Protein AF-0000000083607225 (afdb_homodimer)

Foldseek 3Di:
DCVVLVFDPQLQVQLLVQQQVQFDPPQLQLHQVLLVQLLVQLVVLCPQPLNPPVDDPLLVVLLSLLSRQLQGNPPLDALVLCCVVVHPLCVVVVSQLSRRVVSLVSSVVSCVPPSNPRNVRPDPVSVVVSSVLSSLQSSLLRVVCQVVLLVLLLVQLVVCVVVVPVHRDNPDPCCCRSHPSSLSSNLSSVLLLLDAQVSSVSSLVSSLVSLCVSQVVCVVVVHDRDPSSPPVDHDSLVVSLVCLVPRNQSSQVSSCSSSPPPSVSSNVSSVVSNVVSVCVVVVVVVVVVVVVVVVPPPPPPPPPPPPPD/DCVVLVFDPQLQVQLLVQQQVQFDPPQLQLHQVLLVQLLVQLVVLCPQPLNPPVDDPLLNVLLSLLSNQLQGNPPLDALVLCCVVVHPLCVVVVSQLSRRVVSLVSSVVSCPPPSNPRNVRPDPVSVVVSSVLSSLQSSLLRVVCQVVLLVLLLVQLVVCVVVVPVHRDNPDPCCCRSHPSSLSSNLSSVLLLLDAQVSSVSSLVSSLVSLCVSQVVCVVVVHDRDPSSPPVDHDSLVVSLVCLVPRNQSSLVSSCSSSPPPSVSSNVSSVVSSVVSVCVVCVVVVVVVVVVVVVPPPPPPDPPPPDPD

Structure (mmCIF, N/CA/C/O backbone):
data_AF-0000000083607225-model_v1
#
loop_
_entity.id
_entity.type
_entity.pdbx_description
1 polymer 'PDEase domain-containing protein'
#
loop_
_atom_site.group_PDB
_atom_site.id
_atom_site.type_symbol
_atom_site.label_atom_id
_atom_site.label_alt_id
_atom_site.label_comp_id
_atom_site.label_asym_id
_atom_site.label_entity_id
_atom_site.label_seq_id
_atom_site.pdbx_PDB_ins_code
_atom_site.Cartn_x
_atom_site.Cartn_y
_atom_site.Cartn_z
_atom_site.occupancy
_atom_site.B_iso_or_equiv
_atom_site.auth_seq_id
_atom_site.auth_comp_id
_atom_site.auth_asym_id
_atom_site.auth_atom_id
_atom_site.pdbx_PDB_model_num
ATOM 1 N N . MET A 1 1 ? -23.234 -20.688 -3.635 1 79.19 1 MET A N 1
ATOM 2 C CA . MET A 1 1 ? -22.75 -19.312 -3.531 1 79.19 1 MET A CA 1
ATOM 3 C C . MET A 1 1 ? -23.656 -18.375 -4.316 1 79.19 1 MET A C 1
ATOM 5 O O . MET A 1 1 ? -24.094 -17.344 -3.791 1 79.19 1 MET A O 1
ATOM 9 N N . ILE A 1 2 ? -24.062 -18.766 -5.512 1 84.75 2 ILE A N 1
ATOM 10 C CA . ILE A 1 2 ? -24.859 -17.922 -6.395 1 84.75 2 ILE A CA 1
ATOM 11 C C . ILE A 1 2 ? -26.234 -17.672 -5.758 1 84.75 2 ILE A C 1
ATOM 13 O O . ILE A 1 2 ? -26.703 -16.531 -5.719 1 84.75 2 ILE A O 1
ATOM 17 N N . ASN A 1 3 ? -26.75 -18.734 -5.223 1 87.69 3 ASN A N 1
ATOM 18 C CA . ASN A 1 3 ? -28.062 -18.594 -4.602 1 87.69 3 ASN A CA 1
ATOM 19 C C . ASN A 1 3 ? -27.969 -17.875 -3.258 1 87.69 3 ASN A C 1
ATOM 21 O O . ASN A 1 3 ? -28.812 -17.031 -2.949 1 87.69 3 ASN A O 1
ATOM 25 N N . LYS A 1 4 ? -26.969 -18.188 -2.559 1 89.25 4 LYS A N 1
ATOM 26 C CA . LYS A 1 4 ? -26.797 -17.641 -1.216 1 89.25 4 LYS A CA 1
ATOM 27 C C . LYS A 1 4 ? -26.594 -16.125 -1.259 1 89.25 4 LYS A C 1
ATOM 29 O O . LYS A 1 4 ? -27.094 -15.406 -0.393 1 89.25 4 LYS A O 1
ATOM 34 N N . PHE A 1 5 ? -25.953 -15.641 -2.229 1 91 5 PHE A N 1
ATOM 35 C CA . PHE A 1 5 ? -25.641 -14.219 -2.305 1 91 5 PHE A CA 1
ATOM 36 C C . PHE A 1 5 ? -26.5 -13.531 -3.35 1 91 5 PHE A C 1
ATOM 38 O O . PHE A 1 5 ? -26.281 -12.367 -3.678 1 91 5 PHE A O 1
ATOM 45 N N . LYS A 1 6 ? -27.5 -14.336 -3.846 1 93 6 LYS A N 1
ATOM 46 C CA . LYS A 1 6 ? -28.453 -13.82 -4.82 1 93 6 LYS A CA 1
ATOM 47 C C . LYS A 1 6 ? -27.734 -13.117 -5.973 1 93 6 LYS A C 1
ATOM 49 O O . LYS A 1 6 ? -28.078 -11.992 -6.332 1 93 6 LYS A O 1
ATOM 54 N N . ILE A 1 7 ? -26.703 -13.75 -6.465 1 94.69 7 ILE A N 1
ATOM 55 C CA . ILE A 1 7 ? -25.938 -13.219 -7.59 1 94.69 7 ILE A CA 1
ATOM 56 C C . ILE A 1 7 ? -26.734 -13.383 -8.883 1 94.69 7 ILE A C 1
ATOM 58 O O . ILE A 1 7 ? -27.078 -14.508 -9.258 1 94.69 7 ILE A O 1
ATOM 62 N N . PRO A 1 8 ? -27.047 -12.289 -9.531 1 95.31 8 PRO A N 1
ATOM 63 C CA . PRO A 1 8 ? -27.703 -12.461 -10.828 1 95.31 8 PRO A CA 1
ATOM 64 C C . PRO A 1 8 ? -26.844 -13.266 -11.812 1 95.31 8 PRO A C 1
ATOM 66 O O . PRO A 1 8 ? -25.688 -12.922 -12.055 1 95.31 8 PRO A O 1
ATOM 69 N N . HIS A 1 9 ? -27.406 -14.211 -12.445 1 95.06 9 HIS A N 1
ATOM 70 C CA . HIS A 1 9 ? -26.672 -15.148 -13.289 1 95.06 9 HIS A CA 1
ATOM 71 C C . HIS A 1 9 ? -25.984 -14.422 -14.445 1 95.06 9 HIS A C 1
ATOM 73 O O . HIS A 1 9 ? -24.828 -14.695 -14.75 1 95.06 9 HIS A O 1
ATOM 79 N N . TRP A 1 10 ? -26.656 -13.5 -14.969 1 95.88 10 TRP A N 1
ATOM 80 C CA . TRP A 1 10 ? -26.094 -12.797 -16.125 1 95.88 10 TRP A CA 1
ATOM 81 C C . TRP A 1 10 ? -24.953 -11.875 -15.703 1 95.88 10 TRP A C 1
ATOM 83 O O . TRP A 1 10 ? -24 -11.68 -16.453 1 95.88 10 TRP A O 1
ATOM 93 N N . ASN A 1 11 ? -25.062 -11.305 -14.5 1 96.88 11 ASN A N 1
ATOM 94 C CA . ASN A 1 11 ? -23.969 -10.477 -14 1 96.88 11 ASN A CA 1
ATOM 95 C C . ASN A 1 11 ? -22.688 -11.297 -13.805 1 96.88 11 ASN A C 1
ATOM 97 O O . ASN A 1 11 ? -21.594 -10.836 -14.141 1 96.88 11 ASN A O 1
ATOM 101 N N . LEU A 1 12 ? -22.922 -12.461 -13.273 1 97 12 LEU A N 1
ATOM 102 C CA . LEU A 1 12 ? -21.766 -13.336 -13.039 1 97 12 LEU A CA 1
ATOM 103 C C . LEU A 1 12 ? -21.109 -13.734 -14.352 1 97 12 LEU A C 1
ATOM 105 O O . LEU A 1 12 ? -19.891 -13.664 -14.477 1 97 12 LEU A O 1
ATOM 109 N N . LEU A 1 13 ? -21.906 -14.117 -15.289 1 97.31 13 LEU A N 1
ATOM 110 C CA . LEU A 1 13 ? -21.375 -14.531 -16.594 1 97.31 13 LEU A CA 1
ATOM 111 C C . LEU A 1 13 ? -20.656 -13.375 -17.281 1 97.31 13 LEU A C 1
ATOM 113 O O . LEU A 1 13 ? -19.578 -13.555 -17.828 1 97.31 13 LEU A O 1
ATOM 117 N N . ARG A 1 14 ? -21.266 -12.195 -17.297 1 98 14 ARG A N 1
ATOM 118 C CA . ARG A 1 14 ? -20.672 -11.031 -17.938 1 98 14 ARG A CA 1
ATOM 119 C C . ARG A 1 14 ? -19.359 -10.633 -17.266 1 98 14 ARG A C 1
ATOM 121 O O . ARG A 1 14 ? -18.375 -10.312 -17.938 1 98 14 ARG A O 1
ATOM 128 N N . TYR A 1 15 ? -19.438 -10.68 -15.945 1 98.31 15 TYR A N 1
ATOM 129 C CA . TYR A 1 15 ? -18.234 -10.312 -15.195 1 98.31 15 TYR A CA 1
ATOM 130 C C . TYR A 1 15 ? -17.109 -11.289 -15.484 1 98.31 15 TYR A C 1
ATOM 132 O O . TYR A 1 15 ? -15.992 -10.867 -15.82 1 98.31 15 TYR A O 1
ATOM 140 N N . LEU A 1 16 ? -17.359 -12.555 -15.391 1 97.88 16 LEU A N 1
ATOM 141 C CA . LEU A 1 16 ? -16.312 -13.562 -15.578 1 97.88 16 LEU A CA 1
ATOM 142 C C . LEU A 1 16 ? -15.812 -13.555 -17.016 1 97.88 16 LEU A C 1
ATOM 144 O O . LEU A 1 16 ? -14.625 -13.766 -17.266 1 97.88 16 LEU A O 1
ATOM 148 N N . ARG A 1 17 ? -16.672 -13.328 -17.938 1 97.94 17 ARG A N 1
ATOM 149 C CA . ARG A 1 17 ? -16.266 -13.219 -19.344 1 97.94 17 ARG A CA 1
ATOM 150 C C . ARG A 1 17 ? -15.359 -12 -19.547 1 97.94 17 ARG A C 1
ATOM 152 O O . ARG A 1 17 ? -14.367 -12.078 -20.281 1 97.94 17 ARG A O 1
ATOM 159 N N . SER A 1 18 ? -15.758 -10.898 -18.938 1 98.19 18 SER A N 1
ATOM 160 C CA . SER A 1 18 ? -14.945 -9.688 -19.031 1 98.19 18 SER A CA 1
ATOM 161 C C . SER A 1 18 ? -13.562 -9.906 -18.422 1 98.19 18 SER A C 1
ATOM 163 O O . SER A 1 18 ? -12.555 -9.461 -18.984 1 98.19 18 SER A O 1
ATOM 165 N N . VAL A 1 19 ? -13.531 -10.586 -17.281 1 98.38 19 VAL A N 1
ATOM 166 C CA . VAL A 1 19 ? -12.258 -10.922 -16.641 1 98.38 19 VAL A CA 1
ATOM 167 C C . VAL A 1 19 ? -11.43 -11.789 -17.578 1 98.38 19 VAL A C 1
ATOM 169 O O . VAL A 1 19 ? -10.25 -11.516 -17.812 1 98.38 19 VAL A O 1
ATOM 172 N N . GLU A 1 20 ? -12.031 -12.797 -18.125 1 98.06 20 GLU A N 1
ATOM 173 C CA . GLU A 1 20 ? -11.344 -13.711 -19.047 1 98.06 20 GLU A CA 1
ATOM 174 C C . GLU A 1 20 ? -10.789 -12.969 -20.25 1 98.06 20 GLU A C 1
ATOM 176 O O . GLU A 1 20 ? -9.656 -13.227 -20.672 1 98.06 20 GLU A O 1
ATOM 181 N N . GLU A 1 21 ? -11.531 -12.062 -20.766 1 97.69 21 GLU A N 1
ATOM 182 C CA . GLU A 1 21 ? -11.133 -11.297 -21.953 1 97.69 21 GLU A CA 1
ATOM 183 C C . GLU A 1 21 ? -9.953 -10.383 -21.656 1 97.69 21 GLU A C 1
ATOM 185 O O . GLU A 1 21 ? -9.203 -10.008 -22.547 1 97.69 21 GLU A O 1
ATOM 190 N N . HIS A 1 22 ? -9.812 -10.047 -20.391 1 98.19 22 HIS A N 1
ATOM 191 C CA . HIS A 1 22 ? -8.734 -9.133 -20.016 1 98.19 22 HIS A CA 1
ATOM 192 C C . HIS A 1 22 ? -7.449 -9.898 -19.719 1 98.19 22 HIS A C 1
ATOM 194 O O . HIS A 1 22 ? -6.398 -9.289 -19.5 1 98.19 22 HIS A O 1
ATOM 200 N N . TYR A 1 23 ? -7.52 -11.203 -19.672 1 98.19 23 TYR A N 1
ATOM 201 C CA . TYR A 1 23 ? -6.289 -11.992 -19.703 1 98.19 23 TYR A CA 1
ATOM 202 C C . TYR A 1 23 ? -5.695 -12.023 -21.109 1 98.19 23 TYR A C 1
ATOM 204 O O . TYR A 1 23 ? -6.355 -12.438 -22.062 1 98.19 23 TYR A O 1
ATOM 212 N N . ASN A 1 24 ? -4.531 -11.492 -21.188 1 93.62 24 ASN A N 1
ATOM 213 C CA . ASN A 1 24 ? -3.877 -11.398 -22.484 1 93.62 24 ASN A CA 1
ATOM 214 C C . ASN A 1 24 ? -3.621 -12.773 -23.094 1 93.62 24 ASN A C 1
ATOM 216 O O . ASN A 1 24 ? -3.049 -13.648 -22.438 1 93.62 24 ASN A O 1
ATOM 220 N N . ALA A 1 25 ? -3.91 -12.93 -24.344 1 90.12 25 ALA A N 1
ATOM 221 C CA . ALA A 1 25 ? -3.814 -14.219 -25.016 1 90.12 25 ALA A CA 1
ATOM 222 C C . ALA A 1 25 ? -2.365 -14.539 -25.375 1 90.12 25 ALA A C 1
ATOM 224 O O . ALA A 1 25 ? -2.023 -15.703 -25.609 1 90.12 25 ALA A O 1
ATOM 225 N N . TYR A 1 26 ? -1.555 -13.57 -25.297 1 91.44 26 TYR A N 1
ATOM 226 C CA . TYR A 1 26 ? -0.192 -13.789 -25.766 1 91.44 26 TYR A CA 1
ATOM 227 C C . TYR A 1 26 ? 0.77 -13.969 -24.594 1 91.44 26 TYR A C 1
ATOM 229 O O . TYR A 1 26 ? 1.949 -14.266 -24.797 1 91.44 26 TYR A O 1
ATOM 237 N N . THR A 1 27 ? 0.259 -13.797 -23.438 1 95.69 27 THR A N 1
ATOM 238 C CA . THR A 1 27 ? 1.081 -14.047 -22.266 1 95.69 27 THR A CA 1
ATOM 239 C C . THR A 1 27 ? 1.27 -15.547 -22.047 1 95.69 27 THR A C 1
ATOM 241 O O . THR A 1 27 ? 0.295 -16.281 -21.875 1 95.69 27 THR A O 1
ATOM 244 N N . PRO A 1 28 ? 2.445 -15.969 -22.016 1 96.81 28 PRO A N 1
ATOM 245 C CA . PRO A 1 28 ? 2.674 -17.422 -21.953 1 96.81 28 PRO A CA 1
ATOM 246 C C . PRO A 1 28 ? 2.199 -18.031 -20.641 1 96.81 28 PRO A C 1
ATOM 248 O O . PRO A 1 28 ? 1.414 -18.984 -20.656 1 96.81 28 PRO A O 1
ATOM 251 N N . TYR A 1 29 ? 2.561 -17.516 -19.516 1 97.94 29 TYR A N 1
ATOM 252 C CA . TYR A 1 29 ? 2.311 -18.125 -18.219 1 97.94 29 TYR A CA 1
ATOM 253 C C . TYR A 1 29 ? 1.105 -17.5 -17.531 1 97.94 29 TYR A C 1
ATOM 255 O O . TYR A 1 29 ? 0.142 -18.188 -17.203 1 97.94 29 TYR A O 1
ATOM 263 N N . HIS A 1 30 ? 1.167 -16.141 -17.359 1 98.38 30 HIS A N 1
ATOM 264 C CA . HIS A 1 30 ? 0.126 -15.43 -16.625 1 98.38 30 HIS A CA 1
ATOM 265 C C . HIS A 1 30 ? -1.085 -15.156 -17.5 1 98.38 30 HIS A C 1
ATOM 267 O O . HIS A 1 30 ? -1.422 -14 -17.766 1 98.38 30 HIS A O 1
ATOM 273 N N . ASN A 1 31 ? -1.799 -16.203 -17.875 1 97.81 31 ASN A N 1
ATOM 274 C CA . ASN A 1 31 ? -2.961 -16.156 -18.766 1 97.81 31 ASN A CA 1
ATOM 275 C C . ASN A 1 31 ? -4.199 -16.75 -18.094 1 97.81 31 ASN A C 1
ATOM 277 O O . ASN A 1 31 ? -4.176 -17.062 -16.906 1 97.81 31 ASN A O 1
ATOM 281 N N . LYS A 1 32 ? -5.258 -16.875 -18.875 1 98 32 LYS A N 1
ATOM 282 C CA . LYS A 1 32 ? -6.547 -17.312 -18.328 1 98 32 LYS A CA 1
ATOM 283 C C . LYS A 1 32 ? -6.48 -18.75 -17.844 1 98 32 LYS A C 1
ATOM 285 O O . LYS A 1 32 ? -7.156 -19.125 -16.891 1 98 32 LYS A O 1
ATOM 290 N N . VAL A 1 33 ? -5.668 -19.562 -18.453 1 97.62 33 VAL A N 1
ATOM 291 C CA . VAL A 1 33 ? -5.555 -20.969 -18.062 1 97.62 33 VAL A CA 1
ATOM 292 C C . VAL A 1 33 ? -4.871 -21.062 -16.688 1 97.62 33 VAL A C 1
ATOM 294 O O . VAL A 1 33 ? -5.266 -21.875 -15.852 1 97.62 33 VAL A O 1
ATOM 297 N N . HIS A 1 34 ? -3.811 -20.25 -16.5 1 98.06 34 HIS A N 1
ATOM 298 C CA . HIS A 1 34 ? -3.166 -20.188 -15.188 1 98.06 34 HIS A CA 1
ATOM 299 C C . HIS A 1 34 ? -4.156 -19.781 -14.109 1 98.06 34 HIS A C 1
ATOM 301 O O . HIS A 1 34 ? -4.18 -20.375 -13.023 1 98.06 34 HIS A O 1
ATOM 307 N N . ALA A 1 35 ? -4.973 -18.781 -14.383 1 98.38 35 ALA A N 1
ATOM 308 C CA . ALA A 1 35 ? -5.988 -18.344 -13.43 1 98.38 35 ALA A CA 1
ATOM 309 C C . ALA A 1 35 ? -6.938 -19.484 -13.078 1 98.38 35 ALA A C 1
ATOM 311 O O . ALA A 1 35 ? -7.254 -19.703 -11.898 1 98.38 35 ALA A O 1
ATOM 312 N N . ALA A 1 36 ? -7.371 -20.219 -14.102 1 97.94 36 ALA A N 1
ATOM 313 C CA . ALA A 1 36 ? -8.258 -21.344 -13.883 1 97.94 36 ALA A CA 1
ATOM 314 C C . ALA A 1 36 ? -7.582 -22.422 -13.023 1 97.94 36 ALA A C 1
ATOM 316 O O . ALA A 1 36 ? -8.219 -23.016 -12.156 1 97.94 36 ALA A O 1
ATOM 317 N N . ASP A 1 37 ? -6.367 -22.656 -13.266 1 98.12 37 ASP A N 1
ATOM 318 C CA . ASP A 1 37 ? -5.602 -23.625 -12.5 1 98.12 37 ASP A CA 1
ATOM 319 C C . ASP A 1 37 ? -5.527 -23.219 -11.023 1 98.12 37 ASP A C 1
ATOM 321 O O . ASP A 1 37 ? -5.648 -24.062 -10.141 1 98.12 37 ASP A O 1
ATOM 325 N N . VAL A 1 38 ? -5.281 -21.938 -10.766 1 98.62 38 VAL A N 1
ATOM 326 C CA . VAL A 1 38 ? -5.191 -21.438 -9.398 1 98.62 38 VAL A CA 1
ATOM 327 C C . VAL A 1 38 ? -6.543 -21.594 -8.703 1 98.62 38 VAL A C 1
ATOM 329 O O . VAL A 1 38 ? -6.613 -22.016 -7.543 1 98.62 38 VAL A O 1
ATOM 332 N N . VAL A 1 39 ? -7.656 -21.312 -9.422 1 98.44 39 VAL A N 1
ATOM 333 C CA . VAL A 1 39 ? -8.992 -21.469 -8.867 1 98.44 39 VAL A CA 1
ATOM 334 C C . VAL A 1 39 ? -9.234 -22.938 -8.5 1 98.44 39 VAL A C 1
ATOM 336 O O . VAL A 1 39 ? -9.727 -23.234 -7.41 1 98.44 39 VAL A O 1
ATOM 339 N N . GLN A 1 40 ? -8.859 -23.797 -9.367 1 97.94 40 GLN A N 1
ATOM 340 C CA . GLN A 1 40 ? -9.023 -25.234 -9.102 1 97.94 40 GLN A CA 1
ATOM 341 C C . GLN A 1 40 ? -8.164 -25.672 -7.926 1 97.94 40 GLN A C 1
ATOM 343 O O . GLN A 1 40 ? -8.609 -26.469 -7.094 1 97.94 40 GLN A O 1
ATOM 348 N N . SER A 1 41 ? -6.949 -25.203 -7.871 1 97.81 41 SER A N 1
ATOM 349 C CA . SER A 1 41 ? -6.023 -25.594 -6.809 1 97.81 41 SER A CA 1
ATOM 350 C C . SER A 1 41 ? -6.543 -25.156 -5.445 1 97.81 41 SER A C 1
ATOM 352 O O . SER A 1 41 ? -6.457 -25.906 -4.473 1 97.81 41 SER A O 1
ATOM 354 N N . VAL A 1 42 ? -7.062 -23.938 -5.367 1 97.75 42 VAL A N 1
ATOM 355 C CA . VAL A 1 42 ? -7.566 -23.469 -4.078 1 97.75 42 VAL A CA 1
ATOM 356 C C . VAL A 1 42 ? -8.773 -24.312 -3.664 1 97.75 42 VAL A C 1
ATOM 358 O O . VAL A 1 42 ? -8.969 -24.594 -2.479 1 97.75 42 VAL A O 1
ATOM 361 N N . HIS A 1 43 ? -9.586 -24.688 -4.633 1 96.25 43 HIS A N 1
ATOM 362 C CA . HIS A 1 43 ? -10.727 -25.547 -4.34 1 96.25 43 HIS A CA 1
ATOM 363 C C . HIS A 1 43 ? -10.273 -26.859 -3.711 1 96.25 43 HIS A C 1
ATOM 365 O O . HIS A 1 43 ? -10.883 -27.344 -2.748 1 96.25 43 HIS A O 1
ATOM 371 N N . VAL A 1 44 ? -9.25 -27.422 -4.195 1 95.5 44 VAL A N 1
ATOM 372 C CA . VAL A 1 44 ? -8.711 -28.672 -3.67 1 95.5 44 VAL A CA 1
ATOM 373 C C . VAL A 1 44 ? -8.18 -28.453 -2.254 1 95.5 44 VAL A C 1
ATOM 375 O O . VAL A 1 44 ? -8.445 -29.25 -1.354 1 95.5 44 VAL A O 1
ATOM 378 N N . LEU A 1 45 ? -7.461 -27.344 -2.055 1 96.31 45 LEU A N 1
ATOM 379 C CA . LEU A 1 45 ? -6.875 -27.062 -0.75 1 96.31 45 LEU A CA 1
ATOM 380 C C . LEU A 1 45 ? -7.961 -26.828 0.296 1 96.31 45 LEU A C 1
ATOM 382 O O . LEU A 1 45 ? -7.789 -27.188 1.465 1 96.31 45 LEU A O 1
ATOM 386 N N . LEU A 1 46 ? -9.094 -26.266 -0.184 1 94.88 46 LEU A N 1
ATOM 387 C CA . LEU A 1 46 ? -10.211 -25.984 0.707 1 94.88 46 LEU A CA 1
ATOM 388 C C . LEU A 1 46 ? -10.867 -27.266 1.2 1 94.88 46 LEU A C 1
ATOM 390 O O . LEU A 1 46 ? -11.594 -27.25 2.197 1 94.88 46 LEU A O 1
ATOM 394 N N . GLN A 1 47 ? -10.617 -28.375 0.568 1 93.75 47 GLN A N 1
ATOM 395 C CA . GLN A 1 47 ? -11.281 -29.625 0.881 1 93.75 47 GLN A CA 1
ATOM 396 C C . GLN A 1 47 ? -10.578 -30.359 2.02 1 93.75 47 GLN A C 1
ATOM 398 O O . GLN A 1 47 ? -11.039 -31.406 2.473 1 93.75 47 GLN A O 1
ATOM 403 N N . ALA A 1 48 ? -9.484 -29.828 2.512 1 92.5 48 ALA A N 1
ATOM 404 C CA . ALA A 1 48 ? -8.812 -30.453 3.643 1 92.5 48 ALA A CA 1
ATOM 405 C C . ALA A 1 48 ? -9.75 -30.578 4.844 1 92.5 48 ALA A C 1
ATOM 407 O O . ALA A 1 48 ? -10.391 -29.594 5.23 1 92.5 48 ALA A O 1
ATOM 408 N N . PRO A 1 49 ? -9.781 -31.734 5.445 1 91.56 49 PRO A N 1
ATOM 409 C CA . PRO A 1 49 ? -10.68 -31.938 6.586 1 91.56 49 PRO A CA 1
ATOM 410 C C . PRO A 1 49 ? -10.438 -30.938 7.711 1 91.56 49 PRO A C 1
ATOM 412 O O . PRO A 1 49 ? -11.391 -30.484 8.359 1 91.56 49 PRO A O 1
ATOM 415 N N . ALA A 1 50 ? -9.242 -30.578 7.906 1 87.69 50 ALA A N 1
ATOM 416 C CA . ALA A 1 50 ? -8.891 -29.656 8.977 1 87.69 50 ALA A CA 1
ATOM 417 C C . ALA A 1 50 ? -9.547 -28.297 8.766 1 87.69 50 ALA A C 1
ATOM 419 O O . ALA A 1 50 ? -9.656 -27.5 9.703 1 87.69 50 ALA A O 1
ATOM 420 N N . LEU A 1 51 ? -10.023 -27.969 7.559 1 90.38 51 LEU A N 1
ATOM 421 C CA . LEU A 1 51 ? -10.57 -26.672 7.238 1 90.38 51 LEU A CA 1
ATOM 422 C C . LEU A 1 51 ? -12.086 -26.734 7.082 1 90.38 51 LEU A C 1
ATOM 424 O O . LEU A 1 51 ? -12.719 -25.766 6.664 1 90.38 51 LEU A O 1
ATOM 428 N N . GLU A 1 52 ? -12.609 -27.828 7.441 1 87.94 52 GLU A N 1
ATOM 429 C CA . GLU A 1 52 ? -14.055 -28 7.32 1 87.94 52 GLU A CA 1
ATOM 430 C C . GLU A 1 52 ? -14.797 -27.031 8.227 1 87.94 52 GLU A C 1
ATOM 432 O O . GLU A 1 52 ? -14.492 -26.922 9.422 1 87.94 52 GLU A O 1
ATOM 437 N N . SER A 1 53 ? -15.711 -26.266 7.684 1 86.5 53 SER A N 1
ATOM 438 C CA . SER A 1 53 ? -16.609 -25.344 8.375 1 86.5 53 SER A CA 1
ATOM 439 C C . SER A 1 53 ? -15.844 -24.203 9.039 1 86.5 53 SER A C 1
ATOM 441 O O . SER A 1 53 ? -16.297 -23.656 10.047 1 86.5 53 SER A O 1
ATOM 443 N N . VAL A 1 54 ? -14.688 -23.984 8.531 1 87.62 54 VAL A N 1
ATOM 444 C CA . VAL A 1 54 ? -13.852 -22.938 9.094 1 87.62 54 VAL A CA 1
ATOM 445 C C . VAL A 1 54 ? -14.234 -21.594 8.469 1 87.62 54 VAL A C 1
ATOM 447 O O . VAL A 1 54 ? -14.266 -20.562 9.148 1 87.62 54 VAL A O 1
ATOM 450 N N . PHE A 1 55 ? -14.609 -21.641 7.203 1 91.88 55 PHE A N 1
ATOM 451 C CA . PHE A 1 55 ? -14.789 -20.391 6.473 1 91.88 55 PHE A CA 1
ATOM 452 C C . PHE A 1 55 ? -16.266 -20.125 6.238 1 91.88 55 PHE A C 1
ATOM 454 O O . PHE A 1 55 ? -17.062 -21.047 6.062 1 91.88 55 PHE A O 1
ATOM 461 N N . THR A 1 56 ? -16.578 -18.891 6.262 1 91.88 56 THR A N 1
ATOM 462 C CA . THR A 1 56 ? -17.938 -18.469 5.918 1 91.88 56 THR A CA 1
ATOM 463 C C . THR A 1 56 ? -18.156 -18.547 4.41 1 91.88 56 THR A C 1
ATOM 465 O O . THR A 1 56 ? -17.203 -18.641 3.639 1 91.88 56 THR A O 1
ATOM 468 N N . ASP A 1 57 ? -19.406 -18.484 4.016 1 93.5 57 ASP A N 1
ATOM 469 C CA . ASP A 1 57 ? -19.734 -18.5 2.598 1 93.5 57 ASP A CA 1
ATOM 470 C C . ASP A 1 57 ? -19.125 -17.312 1.875 1 93.5 57 ASP A C 1
ATOM 472 O O . ASP A 1 57 ? -18.703 -17.422 0.723 1 93.5 57 ASP A O 1
ATOM 476 N N . LEU A 1 58 ? -19.109 -16.172 2.514 1 94.19 58 LEU A N 1
ATOM 477 C CA . LEU A 1 58 ? -18.531 -14.961 1.911 1 94.19 58 LEU A CA 1
ATOM 478 C C . LEU A 1 58 ? -17.047 -15.133 1.664 1 94.19 58 LEU A C 1
ATOM 480 O O . LEU A 1 58 ? -16.531 -14.742 0.609 1 94.19 58 LEU A O 1
ATOM 484 N N . GLU A 1 59 ? -16.406 -15.719 2.654 1 94.81 59 GLU A N 1
ATOM 485 C CA . GLU A 1 59 ? -14.969 -15.969 2.533 1 94.81 59 GLU A CA 1
ATOM 486 C C . GLU A 1 59 ? -14.664 -16.953 1.402 1 94.81 59 GLU A C 1
ATOM 488 O O . GLU A 1 59 ? -13.711 -16.75 0.644 1 94.81 59 GLU A O 1
ATOM 493 N N . LEU A 1 60 ? -15.484 -17.922 1.271 1 95.25 60 LEU A N 1
ATOM 494 C CA . LEU A 1 60 ? -15.32 -18.922 0.211 1 95.25 60 LEU A CA 1
ATOM 495 C C . LEU A 1 60 ? -15.547 -18.297 -1.16 1 95.25 60 LEU A C 1
ATOM 497 O O . LEU A 1 60 ? -14.789 -18.547 -2.1 1 95.25 60 LEU A O 1
ATOM 501 N N . ALA A 1 61 ? -16.562 -17.484 -1.243 1 95.62 61 ALA A N 1
ATOM 502 C CA . ALA A 1 61 ? -16.812 -16.766 -2.496 1 95.62 61 ALA A CA 1
ATOM 503 C C . ALA A 1 61 ? -15.648 -15.836 -2.838 1 95.62 61 ALA A C 1
ATOM 505 O O . ALA A 1 61 ? -15.227 -15.758 -3.994 1 95.62 61 ALA A O 1
ATOM 506 N N . ALA A 1 62 ? -15.117 -15.133 -1.852 1 96.75 62 ALA A N 1
ATOM 507 C CA . ALA A 1 62 ? -14.039 -14.164 -2.043 1 96.75 62 ALA A CA 1
ATOM 508 C C . ALA A 1 62 ? -12.773 -14.844 -2.537 1 96.75 62 ALA A C 1
ATOM 510 O O . ALA A 1 62 ? -12.078 -14.32 -3.414 1 96.75 62 ALA A O 1
ATOM 511 N N . VAL A 1 63 ? -12.453 -15.992 -1.981 1 97.94 63 VAL A N 1
ATOM 512 C CA . VAL A 1 63 ? -11.195 -16.641 -2.34 1 97.94 63 VAL A CA 1
ATOM 513 C C . VAL A 1 63 ? -11.258 -17.125 -3.787 1 97.94 63 VAL A C 1
ATOM 515 O O . VAL A 1 63 ? -10.258 -17.078 -4.508 1 97.94 63 VAL A O 1
ATOM 518 N N . ILE A 1 64 ? -12.406 -17.594 -4.23 1 97.44 64 ILE A N 1
ATOM 519 C CA . ILE A 1 64 ? -12.578 -18.047 -5.605 1 97.44 64 ILE A CA 1
ATOM 520 C C . ILE A 1 64 ? -12.391 -16.875 -6.57 1 97.44 64 ILE A C 1
ATOM 522 O O . ILE A 1 64 ? -11.656 -17 -7.559 1 97.44 64 ILE A O 1
ATOM 526 N N . ILE A 1 65 ? -13.008 -15.75 -6.258 1 98.06 65 ILE A N 1
ATOM 527 C CA . ILE A 1 65 ? -12.906 -14.578 -7.117 1 98.06 65 ILE A CA 1
ATOM 528 C C . ILE A 1 65 ? -11.477 -14.039 -7.086 1 98.06 65 ILE A C 1
ATOM 530 O O . ILE A 1 65 ? -10.922 -13.664 -8.117 1 98.06 65 ILE A O 1
ATOM 534 N N . ALA A 1 66 ? -10.859 -13.977 -5.891 1 98.75 66 ALA A N 1
ATOM 535 C CA . ALA A 1 66 ? -9.477 -13.523 -5.762 1 98.75 66 ALA A CA 1
ATOM 536 C C . ALA A 1 66 ? -8.547 -14.32 -6.672 1 98.75 66 ALA A C 1
ATOM 538 O O . ALA A 1 66 ? -7.715 -13.75 -7.375 1 98.75 66 ALA A O 1
ATOM 539 N N . CYS A 1 67 ? -8.711 -15.609 -6.68 1 98.75 67 CYS A N 1
ATOM 540 C CA . CYS A 1 67 ? -7.871 -16.484 -7.496 1 98.75 67 CYS A CA 1
ATOM 541 C C . CYS A 1 67 ? -8.141 -16.266 -8.977 1 98.75 67 CYS A C 1
ATOM 543 O O . CYS A 1 67 ? -7.219 -16.297 -9.797 1 98.75 67 CYS A O 1
ATOM 545 N N . ALA A 1 68 ? -9.352 -16.016 -9.305 1 98.75 68 ALA A N 1
ATOM 546 C CA . ALA A 1 68 ? -9.719 -15.82 -10.703 1 98.75 68 ALA A CA 1
ATOM 547 C C . ALA A 1 68 ? -9.117 -14.531 -11.258 1 98.75 68 ALA A C 1
ATOM 549 O O . ALA A 1 68 ? -8.789 -14.445 -12.438 1 98.75 68 ALA A O 1
ATOM 550 N N . VAL A 1 69 ? -8.922 -13.523 -10.406 1 98.88 69 VAL A N 1
ATOM 551 C CA . VAL A 1 69 ? -8.578 -12.203 -10.93 1 98.88 69 VAL A CA 1
ATOM 552 C C . VAL A 1 69 ? -7.133 -11.867 -10.57 1 98.88 69 VAL A C 1
ATOM 554 O O . VAL A 1 69 ? -6.629 -10.805 -10.922 1 98.88 69 VAL A O 1
ATOM 557 N N . HIS A 1 70 ? -6.348 -12.703 -9.883 1 98.88 70 HIS A N 1
ATOM 558 C CA . HIS A 1 70 ? -5.094 -12.344 -9.234 1 98.88 70 HIS A CA 1
ATOM 559 C C . HIS A 1 70 ? -4.043 -11.922 -10.258 1 98.88 70 HIS A C 1
ATOM 561 O O . HIS A 1 70 ? -3.121 -11.164 -9.93 1 98.88 70 HIS A O 1
ATOM 567 N N . ASP A 1 71 ? -4.191 -12.312 -11.523 1 98.62 71 ASP A N 1
ATOM 568 C CA . ASP A 1 71 ? -3.227 -12 -12.57 1 98.62 71 ASP A CA 1
ATOM 569 C C . ASP A 1 71 ? -3.912 -11.375 -13.781 1 98.62 71 ASP A C 1
ATOM 571 O O . ASP A 1 71 ? -3.379 -11.414 -14.891 1 98.62 71 ASP A O 1
ATOM 575 N N . VAL A 1 72 ? -5.145 -10.867 -13.617 1 98.75 72 VAL A N 1
ATOM 576 C CA . VAL A 1 72 ? -5.887 -10.32 -14.742 1 98.75 72 VAL A CA 1
ATOM 577 C C . VAL A 1 72 ? -5.109 -9.164 -15.367 1 98.75 72 VAL A C 1
ATOM 579 O O . VAL A 1 72 ? -4.547 -8.328 -14.656 1 98.75 72 VAL A O 1
ATOM 582 N N . ASN A 1 73 ? -4.941 -9.164 -16.719 1 98.25 73 ASN A N 1
ATOM 583 C CA . ASN A 1 73 ? -4.273 -8.156 -17.516 1 98.25 73 ASN A CA 1
ATOM 584 C C . ASN A 1 73 ? -2.777 -8.086 -17.219 1 98.25 73 ASN A C 1
ATOM 586 O O . ASN A 1 73 ? -2.17 -7.02 -17.297 1 98.25 73 ASN A O 1
ATOM 590 N N . HIS A 1 74 ? -2.191 -9.18 -16.859 1 98.44 74 HIS A N 1
ATOM 591 C CA . HIS A 1 74 ? -0.764 -9.266 -16.578 1 98.44 74 HIS A CA 1
ATOM 592 C C . HIS A 1 74 ? 0.071 -8.969 -17.812 1 98.44 74 HIS A C 1
ATOM 594 O O . HIS A 1 74 ? -0.152 -9.562 -18.875 1 98.44 74 HIS A O 1
ATOM 600 N N . PRO A 1 75 ? 1.073 -8.141 -17.734 1 97.56 75 PRO A N 1
ATOM 601 C CA . PRO A 1 75 ? 1.846 -7.727 -18.906 1 97.56 75 PRO A CA 1
ATOM 602 C C . PRO A 1 75 ? 3.018 -8.656 -19.203 1 97.56 75 PRO A C 1
ATOM 604 O O . PRO A 1 75 ? 3.842 -8.367 -20.078 1 97.56 75 PRO A O 1
ATOM 607 N N . ALA A 1 76 ? 3.189 -9.711 -18.438 1 97.69 76 ALA A N 1
ATOM 608 C CA . ALA A 1 76 ? 4.195 -10.742 -18.656 1 97.69 76 ALA A CA 1
ATOM 609 C C . ALA A 1 76 ? 5.594 -10.234 -18.328 1 97.69 76 ALA A C 1
ATOM 611 O O . ALA A 1 76 ? 6.566 -10.578 -19 1 97.69 76 ALA A O 1
ATOM 612 N N . VAL A 1 77 ? 5.711 -9.312 -17.438 1 97.75 77 VAL A N 1
ATOM 613 C CA . VAL A 1 77 ? 6.961 -8.844 -16.859 1 97.75 77 VAL A CA 1
ATOM 614 C C . VAL A 1 77 ? 6.832 -8.812 -15.328 1 97.75 77 VAL A C 1
ATOM 616 O O . VAL A 1 77 ? 5.73 -8.93 -14.789 1 97.75 77 VAL A O 1
ATOM 619 N N . THR A 1 78 ? 7.934 -8.734 -14.656 1 97.88 78 THR A N 1
ATOM 620 C CA . THR A 1 78 ? 7.934 -8.758 -13.195 1 97.88 78 THR A CA 1
ATOM 621 C C . THR A 1 78 ? 7.719 -7.359 -12.625 1 97.88 78 THR A C 1
ATOM 623 O O . THR A 1 78 ? 7.91 -6.363 -13.328 1 97.88 78 THR A O 1
ATOM 626 N N . ASN A 1 79 ? 7.324 -7.258 -11.375 1 98.25 79 ASN A N 1
ATOM 627 C CA . ASN A 1 79 ? 7.266 -5.984 -10.664 1 98.25 79 ASN A CA 1
ATOM 628 C C . ASN A 1 79 ? 8.578 -5.215 -10.789 1 98.25 79 ASN A C 1
ATOM 630 O O . ASN A 1 79 ? 8.57 -4.012 -11.047 1 98.25 79 ASN A O 1
ATOM 634 N N . GLN A 1 80 ? 9.695 -5.941 -10.664 1 96.81 80 GLN A N 1
ATOM 635 C CA . GLN A 1 80 ? 11.008 -5.312 -10.68 1 96.81 80 GLN A CA 1
ATOM 636 C C . GLN A 1 80 ? 11.32 -4.719 -12.047 1 96.81 80 GLN A C 1
ATOM 638 O O . GLN A 1 80 ? 11.945 -3.656 -12.141 1 96.81 80 GLN A O 1
ATOM 643 N N . TYR A 1 81 ? 10.953 -5.363 -13.133 1 97.88 81 TYR A N 1
ATOM 644 C CA . TYR A 1 81 ? 11.141 -4.82 -14.477 1 97.88 81 TYR A CA 1
ATOM 645 C C . TYR A 1 81 ? 10.43 -3.482 -14.625 1 97.88 81 TYR A C 1
ATOM 647 O O . TYR A 1 81 ? 11 -2.521 -15.141 1 97.88 81 TYR A O 1
ATOM 655 N N . LEU A 1 82 ? 9.164 -3.43 -14.125 1 98.12 82 LEU A N 1
ATOM 656 C CA . LEU A 1 82 ? 8.375 -2.207 -14.227 1 98.12 82 LEU A CA 1
ATOM 657 C C . LEU A 1 82 ? 9.016 -1.076 -13.43 1 98.12 82 LEU A C 1
ATOM 659 O O . LEU A 1 82 ? 9.094 0.058 -13.906 1 98.12 82 LEU A O 1
ATOM 663 N N . ILE A 1 83 ? 9.469 -1.364 -12.266 1 97.12 83 ILE A N 1
ATOM 664 C CA . ILE A 1 83 ? 10.102 -0.375 -11.406 1 97.12 83 ILE A CA 1
ATOM 665 C C . ILE A 1 83 ? 11.406 0.104 -12.039 1 97.12 83 ILE A C 1
ATOM 667 O O . ILE A 1 83 ? 11.641 1.31 -12.156 1 97.12 83 ILE A O 1
ATOM 671 N N . ASN A 1 84 ? 12.219 -0.865 -12.555 1 95.06 84 ASN A N 1
ATOM 672 C CA . ASN A 1 84 ? 13.531 -0.552 -13.117 1 95.06 84 ASN A CA 1
ATOM 673 C C . ASN A 1 84 ? 13.406 0.279 -14.391 1 95.06 84 ASN A C 1
ATOM 675 O O . ASN A 1 84 ? 14.312 1.043 -14.734 1 95.06 84 ASN A O 1
ATOM 679 N N . THR A 1 85 ? 12.328 0.181 -15.047 1 95.56 85 THR A N 1
ATOM 680 C CA . THR A 1 85 ? 12.148 0.891 -16.312 1 95.56 85 THR A CA 1
ATOM 681 C C . THR A 1 85 ? 11.297 2.145 -16.109 1 95.56 85 THR A C 1
ATOM 683 O O . THR A 1 85 ? 10.914 2.803 -17.078 1 95.56 85 THR A O 1
ATOM 686 N N . ASN A 1 86 ? 10.953 2.492 -14.844 1 94.25 86 ASN A N 1
ATOM 687 C CA . ASN A 1 86 ? 10.117 3.645 -14.531 1 94.25 86 ASN A CA 1
ATOM 688 C C . ASN A 1 86 ? 8.812 3.629 -15.328 1 94.25 86 ASN A C 1
ATOM 690 O O . ASN A 1 86 ? 8.422 4.645 -15.898 1 94.25 86 ASN A O 1
ATOM 694 N N . ASP A 1 87 ? 8.258 2.361 -15.398 1 97.12 87 ASP A N 1
ATOM 695 C CA . ASP A 1 87 ? 6.996 2.186 -16.109 1 97.12 87 ASP A CA 1
ATOM 696 C C . ASP A 1 87 ? 5.891 3.031 -15.477 1 97.12 87 ASP A C 1
ATOM 698 O O . ASP A 1 87 ? 5.918 3.307 -14.281 1 97.12 87 ASP A O 1
ATOM 702 N N . ALA A 1 88 ? 4.91 3.42 -16.25 1 97.88 88 ALA A N 1
ATOM 703 C CA . ALA A 1 88 ? 3.775 4.211 -15.773 1 97.88 88 ALA A CA 1
ATOM 704 C C . ALA A 1 88 ? 3.066 3.506 -14.617 1 97.88 88 ALA A C 1
ATOM 706 O O . ALA A 1 88 ? 2.598 4.156 -13.688 1 97.88 88 ALA A O 1
ATOM 707 N N . LEU A 1 89 ? 2.963 2.193 -14.648 1 98.38 89 LEU A N 1
ATOM 708 C CA . LEU A 1 89 ? 2.32 1.437 -13.578 1 98.38 89 LEU A CA 1
ATOM 709 C C . LEU A 1 89 ? 3.125 1.53 -12.289 1 98.38 89 LEU A C 1
ATOM 711 O O . LEU A 1 89 ? 2.553 1.591 -11.195 1 98.38 89 LEU A O 1
ATOM 715 N N . ALA A 1 90 ? 4.465 1.461 -12.43 1 98.5 90 ALA A N 1
ATOM 716 C CA . ALA A 1 90 ? 5.312 1.602 -11.242 1 98.5 90 ALA A CA 1
ATOM 717 C C . ALA A 1 90 ? 5.133 2.973 -10.602 1 98.5 90 ALA A C 1
ATOM 719 O O . ALA A 1 90 ? 5.082 3.088 -9.375 1 98.5 90 ALA A O 1
ATOM 720 N N . ILE A 1 91 ? 5.004 3.996 -11.406 1 98.12 91 ILE A N 1
ATOM 721 C CA . ILE A 1 91 ? 4.766 5.348 -10.914 1 98.12 91 ILE A CA 1
ATOM 722 C C . ILE A 1 91 ? 3.391 5.418 -10.25 1 98.12 91 ILE A C 1
ATOM 724 O O . ILE A 1 91 ? 3.256 5.949 -9.148 1 98.12 91 ILE A O 1
ATOM 728 N N . LEU A 1 92 ? 2.439 4.809 -10.875 1 98.5 92 LEU A N 1
ATOM 729 C CA . LEU A 1 92 ? 1.052 4.863 -10.43 1 98.5 92 LEU A CA 1
ATOM 730 C C . LEU A 1 92 ? 0.89 4.199 -9.07 1 98.5 92 LEU A C 1
ATOM 732 O O . LEU A 1 92 ? 0.163 4.703 -8.211 1 98.5 92 LEU A O 1
ATOM 736 N N . TYR A 1 93 ? 1.555 3.088 -8.867 1 98.69 93 TYR A N 1
ATOM 737 C CA . TYR A 1 93 ? 1.332 2.314 -7.652 1 98.69 93 TYR A CA 1
ATOM 738 C C . TYR A 1 93 ? 2.518 2.438 -6.703 1 98.69 93 TYR A C 1
ATOM 740 O O . TYR A 1 93 ? 2.658 1.645 -5.77 1 98.69 93 TYR A O 1
ATOM 748 N N . ASN A 1 94 ? 3.369 3.363 -7.039 1 98.31 94 ASN A N 1
ATOM 749 C CA . ASN A 1 94 ? 4.445 3.789 -6.152 1 98.31 94 ASN A CA 1
ATOM 750 C C . ASN A 1 94 ? 5.359 2.623 -5.781 1 98.31 94 ASN A C 1
ATOM 752 O O . ASN A 1 94 ? 5.695 2.443 -4.609 1 98.31 94 ASN A O 1
ATOM 756 N N . ASP A 1 95 ? 5.625 1.758 -6.723 1 98 95 ASP A N 1
ATOM 757 C CA . ASP A 1 95 ? 6.66 0.729 -6.688 1 98 95 ASP A CA 1
ATOM 758 C C . ASP A 1 95 ? 6.305 -0.373 -5.691 1 98 95 ASP A C 1
ATOM 760 O O . ASP A 1 95 ? 7.156 -1.187 -5.328 1 98 95 ASP A O 1
ATOM 764 N N . SER A 1 96 ? 5.047 -0.413 -5.199 1 97.75 96 SER A N 1
ATOM 765 C CA . SER A 1 96 ? 4.641 -1.425 -4.227 1 97.75 96 SER A CA 1
ATOM 766 C C . SER A 1 96 ? 3.611 -2.381 -4.82 1 97.75 96 SER A C 1
ATOM 768 O O . SER A 1 96 ? 2.51 -1.964 -5.188 1 97.75 96 SER A O 1
ATOM 770 N N . SER A 1 97 ? 4.008 -3.664 -4.848 1 98.56 97 SER A N 1
ATOM 771 C CA . SER A 1 97 ? 3.082 -4.648 -5.398 1 98.56 97 SER A CA 1
ATOM 772 C C . SER A 1 97 ? 2.375 -4.113 -6.641 1 98.56 97 SER A C 1
ATOM 774 O O . SER A 1 97 ? 1.145 -4.137 -6.715 1 98.56 97 SER A O 1
ATOM 776 N N . VAL A 1 98 ? 3.188 -3.658 -7.578 1 98.81 98 VAL A N 1
ATOM 777 C CA . VAL A 1 98 ? 2.703 -2.908 -8.734 1 98.81 98 VAL A CA 1
ATOM 778 C C . VAL A 1 98 ? 1.665 -3.734 -9.484 1 98.81 98 VAL A C 1
ATOM 780 O O . VAL A 1 98 ? 0.536 -3.285 -9.695 1 98.81 98 VAL A O 1
ATOM 783 N N . LEU A 1 99 ? 1.951 -4.938 -9.789 1 98.88 99 LEU A N 1
ATOM 784 C CA . LEU A 1 99 ? 1.084 -5.781 -10.609 1 98.88 99 LEU A CA 1
ATOM 785 C C . LEU A 1 99 ? -0.153 -6.207 -9.82 1 98.88 99 LEU A C 1
ATOM 787 O O . LEU A 1 99 ? -1.274 -6.121 -10.328 1 98.88 99 LEU A O 1
ATOM 791 N N . GLU A 1 100 ? 0.018 -6.609 -8.555 1 98.88 100 GLU A N 1
ATOM 792 C CA . GLU A 1 100 ? -1.116 -7.051 -7.75 1 98.88 100 GLU A CA 1
ATOM 793 C C . GLU A 1 100 ? -2.133 -5.926 -7.57 1 98.88 100 GLU A C 1
ATOM 795 O O . GLU A 1 100 ? -3.342 -6.156 -7.652 1 98.88 100 GLU A O 1
ATOM 800 N N . ASN A 1 101 ? -1.595 -4.703 -7.387 1 98.88 101 ASN A N 1
ATOM 801 C CA . ASN A 1 101 ? -2.496 -3.561 -7.293 1 98.88 101 ASN A CA 1
ATOM 802 C C . ASN A 1 101 ? -3.193 -3.285 -8.625 1 98.88 101 ASN A C 1
ATOM 804 O O . ASN A 1 101 ? -4.371 -2.93 -8.648 1 98.88 101 ASN A O 1
ATOM 808 N N . TYR A 1 102 ? -2.461 -3.443 -9.664 1 98.88 102 TYR A N 1
ATOM 809 C CA . TYR A 1 102 ? -3.016 -3.242 -11 1 98.88 102 TYR A CA 1
ATOM 810 C C . TYR A 1 102 ? -4.113 -4.258 -11.289 1 98.88 102 TYR A C 1
ATOM 812 O O . TYR A 1 102 ? -5.188 -3.896 -11.781 1 98.88 102 TYR A O 1
ATOM 820 N N . HIS A 1 103 ? -3.879 -5.527 -10.984 1 98.88 103 HIS A N 1
ATOM 821 C CA . HIS A 1 103 ? -4.871 -6.578 -11.188 1 98.88 103 HIS A CA 1
ATOM 822 C C . HIS A 1 103 ? -6.148 -6.289 -10.406 1 98.88 103 HIS A C 1
ATOM 824 O O . HIS A 1 103 ? -7.254 -6.441 -10.938 1 98.88 103 HIS A O 1
ATOM 830 N N . LEU A 1 104 ? -5.965 -5.883 -9.203 1 98.88 104 LEU A N 1
ATOM 831 C CA . LEU A 1 104 ? -7.098 -5.562 -8.344 1 98.88 104 LEU A CA 1
ATOM 832 C C . LEU A 1 104 ? -7.91 -4.406 -8.93 1 98.88 104 LEU A C 1
ATOM 834 O O . LEU A 1 104 ? -9.141 -4.477 -8.992 1 98.88 104 LEU A O 1
ATOM 838 N N . ALA A 1 105 ? -7.195 -3.361 -9.359 1 98.81 105 ALA A N 1
ATOM 839 C CA . ALA A 1 105 ? -7.879 -2.199 -9.922 1 98.81 105 ALA A CA 1
ATOM 840 C C . ALA A 1 105 ? -8.68 -2.582 -11.164 1 98.81 105 ALA A C 1
ATOM 842 O O . ALA A 1 105 ? -9.812 -2.141 -11.336 1 98.81 105 ALA A O 1
ATOM 843 N N . VAL A 1 106 ? -8.094 -3.412 -11.992 1 98.69 106 VAL A N 1
ATOM 844 C CA . VAL A 1 106 ? -8.766 -3.873 -13.195 1 98.69 106 VAL A CA 1
ATOM 845 C C . VAL A 1 106 ? -10.008 -4.688 -12.82 1 98.69 106 VAL A C 1
ATOM 847 O O . VAL A 1 106 ? -11.102 -4.43 -13.32 1 98.69 106 VAL A O 1
ATOM 850 N N . ALA A 1 107 ? -9.852 -5.613 -11.938 1 98.75 107 ALA A N 1
ATOM 851 C CA . ALA A 1 107 ? -10.922 -6.52 -11.547 1 98.75 107 ALA A CA 1
ATOM 852 C C . ALA A 1 107 ? -12.109 -5.746 -10.969 1 98.75 107 ALA A C 1
ATOM 854 O O . ALA A 1 107 ? -13.258 -5.996 -11.336 1 98.75 107 ALA A O 1
ATOM 855 N N . PHE A 1 108 ? -11.852 -4.832 -10.109 1 98.62 108 PHE A N 1
ATOM 856 C CA . PHE A 1 108 ? -12.938 -4.121 -9.445 1 98.62 108 PHE A CA 1
ATOM 857 C C . PHE A 1 108 ? -13.523 -3.051 -10.352 1 98.62 108 PHE A C 1
ATOM 859 O O . PHE A 1 108 ? -14.703 -2.705 -10.234 1 98.62 108 PHE A O 1
ATOM 866 N N . ASN A 1 109 ? -12.664 -2.523 -11.258 1 98.38 109 ASN A N 1
ATOM 867 C CA . ASN A 1 109 ? -13.227 -1.632 -12.266 1 98.38 109 ASN A CA 1
ATOM 868 C C . ASN A 1 109 ? -14.234 -2.355 -13.156 1 98.38 109 ASN A C 1
ATOM 870 O O . ASN A 1 109 ? -15.281 -1.799 -13.484 1 98.38 109 ASN A O 1
ATOM 874 N N . LEU A 1 110 ? -13.938 -3.553 -13.539 1 98.31 110 LEU A N 1
ATOM 875 C CA . LEU A 1 110 ? -14.836 -4.34 -14.375 1 98.31 110 LEU A CA 1
ATOM 876 C C . LEU A 1 110 ? -16.172 -4.551 -13.695 1 98.31 110 LEU A C 1
ATOM 878 O O . LEU A 1 110 ? -17.219 -4.605 -14.359 1 98.31 110 LEU A O 1
ATOM 882 N N . LEU A 1 111 ? -16.203 -4.602 -12.344 1 97.5 111 LEU A N 1
ATOM 883 C CA . LEU A 1 111 ? -17.438 -4.785 -11.586 1 97.5 111 LEU A CA 1
ATOM 884 C C . LEU A 1 111 ? -18.359 -3.578 -11.734 1 97.5 111 LEU A C 1
ATOM 886 O O . LEU A 1 111 ? -19.562 -3.68 -11.508 1 97.5 111 LEU A O 1
ATOM 890 N N . THR A 1 112 ? -17.766 -2.441 -12.102 1 96 112 THR A N 1
ATOM 891 C CA . THR A 1 112 ? -18.547 -1.212 -12.188 1 96 112 THR A CA 1
ATOM 892 C C . THR A 1 112 ? -19.234 -1.105 -13.547 1 96 112 THR A C 1
ATOM 894 O O . THR A 1 112 ? -20.125 -0.271 -13.734 1 96 112 THR A O 1
ATOM 897 N N . PHE A 1 113 ? -18.844 -1.929 -14.508 1 96.19 113 PHE A N 1
ATOM 898 C CA . PHE A 1 113 ? -19.453 -1.884 -15.82 1 96.19 113 PHE A CA 1
ATOM 899 C C . PHE A 1 113 ? -20.922 -2.295 -15.742 1 96.19 113 PHE A C 1
ATOM 901 O O . PHE A 1 113 ? -21.297 -3.121 -14.914 1 96.19 113 PHE A O 1
ATOM 908 N N . PRO A 1 114 ? -21.719 -1.787 -16.656 1 95.56 114 PRO A N 1
ATOM 909 C CA . PRO A 1 114 ? -23.141 -2.141 -16.641 1 95.56 114 PRO A CA 1
ATOM 910 C C . PRO A 1 114 ? -23.375 -3.645 -16.75 1 95.56 114 PRO A C 1
ATOM 912 O O . PRO A 1 114 ? -22.875 -4.281 -17.688 1 95.56 114 PRO A O 1
ATOM 915 N N . GLY A 1 115 ? -24.078 -4.164 -15.797 1 96.25 115 GLY A N 1
ATOM 916 C CA . GLY A 1 115 ? -24.484 -5.562 -15.82 1 96.25 115 GLY A CA 1
ATOM 917 C C . GLY A 1 115 ? -23.406 -6.504 -15.289 1 96.25 115 GLY A C 1
ATOM 918 O O . GLY A 1 115 ? -23.547 -7.723 -15.391 1 96.25 115 GLY A O 1
ATOM 919 N N . CYS A 1 116 ? -22.344 -5.984 -14.688 1 97.38 116 CYS A N 1
ATOM 920 C CA . CYS A 1 116 ? -21.25 -6.848 -14.25 1 97.38 116 CYS A CA 1
ATOM 921 C C . CYS A 1 116 ? -21.219 -6.949 -12.727 1 97.38 116 CYS A C 1
ATOM 923 O O . CYS A 1 116 ? -20.453 -7.754 -12.172 1 97.38 116 CYS A O 1
ATOM 925 N N . ASP A 1 117 ? -22.016 -6.172 -12.062 1 97.25 117 ASP A N 1
ATOM 926 C CA . ASP A 1 117 ? -21.938 -6.125 -10.602 1 97.25 117 ASP A CA 1
ATOM 927 C C . ASP A 1 117 ? -22.516 -7.398 -9.984 1 97.25 117 ASP A C 1
ATOM 929 O O . ASP A 1 117 ? -23.719 -7.496 -9.75 1 97.25 117 ASP A O 1
ATOM 933 N N . ILE A 1 118 ? -21.641 -8.25 -9.539 1 96.88 118 ILE A N 1
ATOM 934 C CA . ILE A 1 118 ? -22.047 -9.531 -8.984 1 96.88 118 ILE 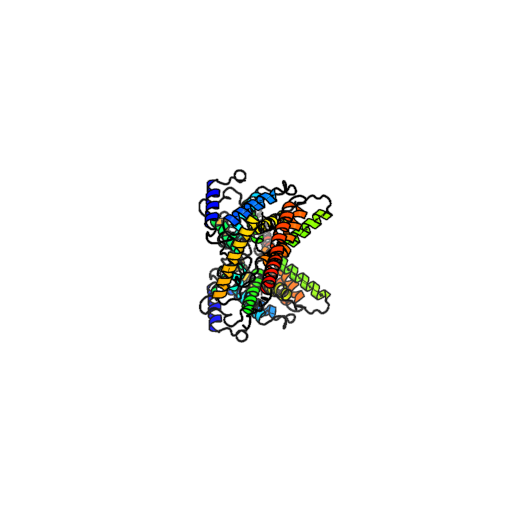A CA 1
ATOM 935 C C . ILE A 1 118 ? -22.453 -9.359 -7.523 1 96.88 118 ILE A C 1
ATOM 937 O O . ILE A 1 118 ? -22.984 -10.281 -6.906 1 96.88 118 ILE A O 1
ATOM 941 N N . LEU A 1 119 ? -22.234 -8.156 -6.957 1 95.5 119 LEU A N 1
ATOM 942 C CA . LEU A 1 119 ? -22.5 -7.883 -5.547 1 95.5 119 LEU A CA 1
ATOM 943 C C . LEU A 1 119 ? -23.719 -6.992 -5.383 1 95.5 119 LEU A C 1
ATOM 945 O O . LEU A 1 119 ? -23.984 -6.484 -4.289 1 95.5 119 LEU A O 1
ATOM 949 N N . VAL A 1 120 ? -24.516 -6.855 -6.375 1 94.94 120 VAL A N 1
ATOM 950 C CA . VAL A 1 120 ? -25.562 -5.848 -6.477 1 94.94 120 VAL A CA 1
ATOM 951 C C . VAL A 1 120 ? -26.578 -6.039 -5.348 1 94.94 120 VAL A C 1
ATOM 953 O O . VAL A 1 120 ? -27.141 -5.07 -4.848 1 94.94 120 VAL A O 1
ATOM 956 N N . ASN A 1 121 ? -26.75 -7.223 -4.879 1 95.12 121 ASN A N 1
ATOM 957 C CA . ASN A 1 121 ? -27.812 -7.512 -3.914 1 95.12 121 ASN A CA 1
ATOM 958 C C . ASN A 1 121 ? -27.25 -7.617 -2.496 1 95.12 121 ASN A C 1
ATOM 960 O O . ASN A 1 121 ? -27.984 -7.938 -1.562 1 95.12 121 ASN A O 1
ATOM 964 N N . LEU A 1 122 ? -26.016 -7.371 -2.299 1 94.88 122 LEU A N 1
ATOM 965 C CA . LEU A 1 122 ? -25.406 -7.438 -0.977 1 94.88 122 LEU A CA 1
ATOM 966 C C . LEU A 1 122 ? -25.5 -6.09 -0.27 1 94.88 122 LEU A C 1
ATOM 968 O O . LEU A 1 122 ? -25.469 -5.039 -0.917 1 94.88 122 LEU A O 1
ATOM 972 N N . LYS A 1 123 ? -25.609 -6.184 1.02 1 94.31 123 LYS A N 1
ATOM 973 C CA . LYS A 1 123 ? -25.516 -4.973 1.832 1 94.31 123 LYS A CA 1
ATOM 974 C C . LYS A 1 123 ? -24.141 -4.32 1.713 1 94.31 123 LYS A C 1
ATOM 976 O O . LYS A 1 123 ? -23.156 -4.996 1.43 1 94.31 123 LYS A O 1
ATOM 981 N N . LYS A 1 124 ? -24.125 -3.033 1.967 1 92.56 124 LYS A N 1
ATOM 982 C CA . LYS A 1 124 ? -22.906 -2.252 1.813 1 92.56 124 LYS A CA 1
ATOM 983 C C . LYS A 1 124 ? -21.781 -2.814 2.68 1 92.56 124 LYS A C 1
ATOM 985 O O . LYS A 1 124 ? -20.641 -2.938 2.225 1 92.56 124 LYS A O 1
ATOM 990 N N . SER A 1 125 ? -22.094 -3.152 3.871 1 93.38 125 SER A N 1
ATOM 991 C CA . SER A 1 125 ? -21.094 -3.662 4.793 1 93.38 125 SER A CA 1
ATOM 992 C C . SER A 1 125 ? -20.5 -4.984 4.297 1 93.38 125 SER A C 1
ATOM 994 O O . SER A 1 125 ? -19.312 -5.23 4.441 1 93.38 125 SER A O 1
ATOM 996 N N . VAL A 1 126 ? -21.328 -5.812 3.719 1 95.06 126 VAL A N 1
ATOM 997 C CA . VAL A 1 126 ? -20.891 -7.105 3.203 1 95.06 126 VAL A CA 1
ATOM 998 C C . VAL A 1 126 ? -20.031 -6.902 1.957 1 95.06 126 VAL A C 1
ATOM 1000 O O . VAL A 1 126 ? -19 -7.562 1.787 1 95.06 126 VAL A O 1
ATOM 1003 N N . ARG A 1 127 ? -20.422 -5.98 1.13 1 95.69 127 ARG A N 1
ATOM 1004 C CA . ARG A 1 127 ? -19.656 -5.648 -0.067 1 95.69 127 ARG A CA 1
ATOM 1005 C C . ARG A 1 127 ? -18.25 -5.172 0.295 1 95.69 127 ARG A C 1
ATOM 1007 O O . ARG A 1 127 ? -17.266 -5.574 -0.332 1 95.69 127 ARG A O 1
ATOM 1014 N N . THR A 1 128 ? -18.234 -4.34 1.302 1 94.62 128 THR A N 1
ATOM 1015 C CA . THR A 1 128 ? -16.953 -3.797 1.756 1 94.62 128 THR A CA 1
ATOM 1016 C C . THR A 1 128 ? -16.047 -4.906 2.275 1 94.62 128 THR A C 1
ATOM 1018 O O . THR A 1 128 ? -14.852 -4.93 1.975 1 94.62 128 THR A O 1
ATOM 1021 N N . SER A 1 129 ? -16.625 -5.785 3.014 1 94.69 129 SER A N 1
ATOM 1022 C CA . SER A 1 129 ? -15.859 -6.906 3.547 1 94.69 129 SER A CA 1
ATOM 1023 C C . SER A 1 129 ? -15.367 -7.816 2.43 1 94.69 129 SER A C 1
ATOM 1025 O O . SER A 1 129 ? -14.219 -8.273 2.455 1 94.69 129 SER A O 1
ATOM 1027 N N . PHE A 1 130 ? -16.281 -8.109 1.503 1 96.5 130 PHE A N 1
ATOM 1028 C CA . PHE A 1 130 ? -15.938 -8.938 0.349 1 96.5 130 PHE A CA 1
ATOM 1029 C C . PHE A 1 130 ? -14.758 -8.352 -0.416 1 96.5 130 PHE A C 1
ATOM 1031 O O . PHE A 1 130 ? -13.805 -9.055 -0.732 1 96.5 130 PHE A O 1
ATOM 1038 N N . ARG A 1 131 ? -14.766 -7.055 -0.693 1 97.62 131 ARG A N 1
ATOM 1039 C CA . ARG A 1 131 ? -13.703 -6.344 -1.403 1 97.62 131 ARG A CA 1
ATOM 1040 C C . ARG A 1 131 ? -12.391 -6.398 -0.625 1 97.62 131 ARG A C 1
ATOM 1042 O O . ARG A 1 131 ? -11.344 -6.703 -1.189 1 97.62 131 ARG A O 1
ATOM 1049 N N . ARG A 1 132 ? -12.469 -6.168 0.632 1 96.44 132 ARG A N 1
ATOM 1050 C CA . ARG A 1 132 ? -11.273 -6.184 1.474 1 96.44 132 ARG A CA 1
ATOM 1051 C C . ARG A 1 132 ? -10.609 -7.559 1.448 1 96.44 132 ARG A C 1
ATOM 1053 O O . ARG A 1 132 ? -9.383 -7.656 1.357 1 96.44 132 ARG A O 1
ATOM 1060 N N . MET A 1 133 ? -11.391 -8.57 1.491 1 96.88 133 MET A N 1
ATOM 1061 C CA . MET A 1 133 ? -10.859 -9.938 1.474 1 96.88 133 MET A CA 1
ATOM 1062 C C . MET A 1 133 ? -10.117 -10.211 0.172 1 96.88 133 MET A C 1
ATOM 1064 O O . MET A 1 133 ? -9.016 -10.773 0.188 1 96.88 133 MET A O 1
ATOM 1068 N N . ILE A 1 134 ? -10.727 -9.805 -0.871 1 98.38 134 ILE A N 1
ATOM 1069 C CA . ILE A 1 134 ? -10.133 -10.055 -2.18 1 98.38 134 ILE A CA 1
ATOM 1070 C C . ILE A 1 134 ? -8.836 -9.266 -2.316 1 98.38 134 ILE A C 1
ATOM 1072 O O . ILE A 1 134 ? -7.828 -9.797 -2.801 1 98.38 134 ILE A O 1
ATOM 1076 N N . ILE A 1 135 ? -8.844 -8.047 -1.864 1 98.44 135 ILE A N 1
ATOM 1077 C CA . ILE A 1 135 ? -7.648 -7.211 -1.919 1 98.44 135 ILE A CA 1
ATOM 1078 C C . ILE A 1 135 ? -6.516 -7.883 -1.147 1 98.44 135 ILE A C 1
ATOM 1080 O O . ILE A 1 135 ? -5.414 -8.055 -1.676 1 98.44 135 ILE A O 1
ATOM 1084 N N . ASP A 1 136 ? -6.797 -8.32 0.01 1 97.38 136 ASP A N 1
ATOM 1085 C CA . ASP A 1 136 ? -5.781 -8.93 0.861 1 97.38 136 ASP A CA 1
ATOM 1086 C C . ASP A 1 136 ? -5.219 -10.195 0.22 1 97.38 136 ASP A C 1
ATOM 1088 O O . ASP A 1 136 ? -4.004 -10.422 0.235 1 97.38 136 ASP A O 1
ATOM 1092 N N . MET A 1 137 ? -6.043 -10.953 -0.326 1 98.25 137 MET A N 1
ATOM 1093 C CA . MET A 1 137 ? -5.621 -12.234 -0.885 1 98.25 137 MET A CA 1
ATOM 1094 C C . MET A 1 137 ? -4.809 -12.031 -2.158 1 98.25 137 MET A C 1
ATOM 1096 O O . MET A 1 137 ? -3.777 -12.68 -2.352 1 98.25 137 MET A O 1
ATOM 1100 N N . VAL A 1 138 ? -5.25 -11.148 -3.006 1 98.81 138 VAL A N 1
ATOM 1101 C CA . VAL A 1 138 ? -4.516 -10.906 -4.246 1 98.81 138 VAL A CA 1
ATOM 1102 C C . VAL A 1 138 ? -3.156 -10.289 -3.932 1 98.81 138 VAL A C 1
ATOM 1104 O O . VAL A 1 138 ? -2.148 -10.648 -4.547 1 98.81 138 VAL A O 1
ATOM 1107 N N . LEU A 1 139 ? -3.109 -9.398 -2.975 1 98.56 139 LEU A N 1
ATOM 1108 C CA . LEU A 1 139 ? -1.837 -8.797 -2.592 1 98.56 139 LEU A CA 1
ATOM 1109 C C . LEU A 1 139 ? -0.872 -9.852 -2.064 1 98.56 139 LEU A C 1
ATOM 1111 O O . LEU A 1 139 ? 0.345 -9.703 -2.193 1 98.56 139 LEU A O 1
ATOM 1115 N N . SER A 1 140 ? -1.354 -10.93 -1.555 1 97.94 140 SER A N 1
ATOM 1116 C CA . SER A 1 140 ? -0.52 -11.984 -0.99 1 97.94 140 SER A CA 1
ATOM 1117 C C . SER A 1 140 ? 0.167 -12.789 -2.086 1 97.94 140 SER A C 1
ATOM 1119 O O . SER A 1 140 ? 1.07 -13.578 -1.809 1 97.94 140 SER A O 1
ATOM 1121 N N . THR A 1 141 ? -0.215 -12.594 -3.303 1 98.44 141 THR A N 1
ATOM 1122 C CA . THR A 1 141 ? 0.408 -13.328 -4.395 1 98.44 141 THR A CA 1
ATOM 1123 C C . THR A 1 141 ? 1.698 -12.648 -4.84 1 98.44 141 THR A C 1
ATOM 1125 O O . THR A 1 141 ? 2.445 -13.195 -5.656 1 98.44 141 THR A O 1
ATOM 1128 N N . ASP A 1 142 ? 1.947 -11.461 -4.324 1 98.38 142 ASP A N 1
ATOM 1129 C CA . ASP A 1 142 ? 3.24 -10.812 -4.523 1 98.38 142 ASP A CA 1
ATOM 1130 C C . ASP A 1 142 ? 4.355 -11.586 -3.822 1 98.38 142 ASP A C 1
ATOM 1132 O O . ASP A 1 142 ? 4.312 -11.781 -2.605 1 98.38 142 ASP A O 1
ATOM 1136 N N . MET A 1 143 ? 5.375 -11.953 -4.566 1 96.88 143 MET A N 1
ATOM 1137 C CA . MET A 1 143 ? 6.465 -12.773 -4.035 1 96.88 143 MET A CA 1
ATOM 1138 C C . MET A 1 143 ? 7.223 -12.023 -2.945 1 96.88 143 MET A C 1
ATOM 1140 O O . MET A 1 143 ? 7.922 -12.641 -2.139 1 96.88 143 MET A O 1
ATOM 1144 N N . SER A 1 144 ? 7.098 -10.734 -2.926 1 97.12 144 SER A N 1
ATOM 1145 C CA . SER A 1 144 ? 7.758 -9.969 -1.872 1 97.12 144 SER A CA 1
ATOM 1146 C C . SER A 1 144 ? 7.148 -10.273 -0.507 1 97.12 144 SER A C 1
ATOM 1148 O O . SER A 1 144 ? 7.762 -9.992 0.526 1 97.12 144 SER A O 1
ATOM 1150 N N . LYS A 1 145 ? 6 -10.875 -0.492 1 97.12 145 LYS A N 1
ATOM 1151 C CA . LYS A 1 145 ? 5.316 -11.195 0.756 1 97.12 145 LYS A CA 1
ATOM 1152 C C . LYS A 1 145 ? 5.586 -12.633 1.181 1 97.12 145 LYS A C 1
ATOM 1154 O O . LYS A 1 145 ? 5.188 -13.047 2.271 1 97.12 145 LYS A O 1
ATOM 1159 N N . HIS A 1 146 ? 6.289 -13.367 0.425 1 97.62 146 HIS A N 1
ATOM 1160 C CA . HIS A 1 146 ? 6.473 -14.797 0.64 1 97.62 146 HIS A CA 1
ATOM 1161 C C . HIS A 1 146 ? 7.027 -15.078 2.031 1 97.62 146 HIS A C 1
ATOM 1163 O O . HIS A 1 146 ? 6.469 -15.883 2.777 1 97.62 146 HIS A O 1
ATOM 1169 N N . MET A 1 147 ? 8.07 -14.352 2.42 1 97 147 MET A N 1
ATOM 1170 C CA . MET A 1 147 ? 8.75 -14.648 3.678 1 97 147 MET A CA 1
ATOM 1171 C C . MET A 1 147 ? 7.855 -14.336 4.867 1 97 147 MET A C 1
ATOM 1173 O O . MET A 1 147 ? 7.809 -15.094 5.836 1 97 147 MET A O 1
ATOM 1177 N N . SER A 1 148 ? 7.191 -13.242 4.742 1 96.38 148 SER A N 1
ATOM 1178 C CA . SER A 1 148 ? 6.293 -12.891 5.836 1 96.38 148 SER A CA 1
ATOM 1179 C C . SER A 1 148 ? 5.117 -13.859 5.922 1 96.38 148 SER A C 1
ATOM 1181 O O . SER A 1 148 ? 4.699 -14.234 7.02 1 96.38 148 SER A O 1
ATOM 1183 N N . LEU A 1 149 ? 4.57 -14.266 4.828 1 96.38 149 LEU A N 1
ATOM 1184 C CA . LEU A 1 149 ? 3.475 -15.234 4.797 1 96.38 149 LEU A CA 1
ATOM 1185 C C . LEU A 1 149 ? 3.908 -16.562 5.391 1 96.38 149 LEU A C 1
ATOM 1187 O O . LEU A 1 149 ? 3.201 -17.141 6.227 1 96.38 149 LEU A O 1
ATOM 1191 N N . LEU A 1 150 ? 5.055 -17.016 4.988 1 97.31 150 LEU A N 1
ATOM 1192 C CA . LEU A 1 150 ? 5.582 -18.266 5.488 1 97.31 150 LEU A CA 1
ATOM 1193 C C . LEU A 1 150 ? 5.82 -18.203 6.992 1 97.31 150 LEU A C 1
ATOM 1195 O O . LEU A 1 150 ? 5.516 -19.156 7.719 1 97.31 150 LEU A O 1
ATOM 1199 N N . ALA A 1 151 ? 6.363 -17.125 7.465 1 96.81 151 ALA A N 1
ATOM 1200 C CA . ALA A 1 151 ? 6.609 -16.938 8.891 1 96.81 151 ALA A CA 1
ATOM 1201 C C . ALA A 1 151 ? 5.305 -17 9.688 1 96.81 151 ALA A C 1
ATOM 1203 O O . ALA A 1 151 ? 5.246 -17.641 10.742 1 96.81 151 ALA A O 1
ATOM 1204 N N . ASP A 1 152 ? 4.312 -16.375 9.18 1 94.19 152 ASP A N 1
ATOM 1205 C CA . ASP A 1 152 ? 3.006 -16.391 9.828 1 94.19 152 ASP A CA 1
ATOM 1206 C C . ASP A 1 152 ? 2.438 -17.812 9.875 1 94.19 152 ASP A C 1
ATOM 1208 O O . ASP A 1 152 ? 1.853 -18.219 10.875 1 94.19 152 ASP A O 1
ATOM 1212 N N . LEU A 1 153 ? 2.574 -18.484 8.82 1 94.62 153 LEU A N 1
ATOM 1213 C CA . LEU A 1 153 ? 2.084 -19.859 8.742 1 94.62 153 LEU A CA 1
ATOM 1214 C C . LEU A 1 153 ? 2.812 -20.75 9.742 1 94.62 153 LEU A C 1
ATOM 1216 O O . LEU A 1 153 ? 2.188 -21.562 10.422 1 94.62 153 LEU A O 1
ATOM 1220 N N . LYS A 1 154 ? 4.094 -20.594 9.82 1 96.06 154 LYS A N 1
ATOM 1221 C CA . LYS A 1 154 ? 4.895 -21.359 10.773 1 96.06 154 LYS A CA 1
ATOM 1222 C C . LYS A 1 154 ? 4.465 -21.078 12.211 1 96.06 154 LYS A C 1
ATOM 1224 O O . LYS A 1 154 ? 4.359 -21.984 13.023 1 96.06 154 LYS A O 1
ATOM 1229 N N . THR A 1 155 ? 4.27 -19.828 12.461 1 93.19 155 THR A N 1
ATOM 1230 C CA . THR A 1 155 ? 3.814 -19.438 13.789 1 93.19 155 THR A CA 1
ATOM 1231 C C . THR A 1 155 ? 2.49 -20.109 14.133 1 93.19 155 THR A C 1
ATOM 1233 O O . THR A 1 155 ? 2.307 -20.594 15.25 1 93.19 155 THR A O 1
ATOM 1236 N N . MET A 1 156 ? 1.579 -20.172 13.234 1 90.25 156 MET A N 1
ATOM 1237 C CA . MET A 1 156 ? 0.28 -20.812 13.461 1 90.25 156 MET A CA 1
ATOM 1238 C C . MET A 1 156 ? 0.432 -22.297 13.703 1 90.25 156 MET A C 1
ATOM 1240 O O . MET A 1 156 ? -0.231 -22.859 14.578 1 90.25 156 MET A O 1
ATOM 1244 N N . VAL A 1 157 ? 1.238 -22.906 12.945 1 91.62 157 VAL A N 1
ATOM 1245 C CA . VAL A 1 157 ? 1.467 -24.344 13.086 1 91.62 157 VAL A CA 1
ATOM 1246 C C . VAL A 1 157 ? 2.039 -24.641 14.469 1 91.62 157 VAL A C 1
ATOM 1248 O O . VAL A 1 157 ? 1.613 -25.594 15.125 1 91.62 157 VAL A O 1
ATOM 1251 N N . GLU A 1 158 ? 2.973 -23.828 14.875 1 91.62 158 GLU A N 1
ATOM 1252 C CA . GLU A 1 158 ? 3.582 -24.016 16.188 1 91.62 158 GLU A CA 1
ATOM 1253 C C . GLU A 1 158 ? 2.561 -23.812 17.297 1 91.62 158 GLU A C 1
ATOM 1255 O O . GLU A 1 158 ? 2.572 -24.547 18.297 1 91.62 158 GLU A O 1
ATOM 1260 N N . THR A 1 159 ? 1.76 -22.844 17.125 1 86.31 159 THR A N 1
ATOM 1261 C CA . THR A 1 159 ? 0.71 -22.578 18.109 1 86.31 159 THR A CA 1
ATOM 1262 C C . THR A 1 159 ? -0.252 -23.766 18.188 1 86.31 159 THR A C 1
ATOM 1264 O O . THR A 1 159 ? -0.686 -24.141 19.281 1 86.31 159 THR A O 1
ATOM 1267 N N . LYS A 1 160 ? -0.631 -24.312 17.109 1 83.62 160 LYS A N 1
ATOM 1268 C CA . LYS A 1 160 ? -1.494 -25.484 17.031 1 83.62 160 LYS A CA 1
ATOM 1269 C C . LYS A 1 160 ? -0.863 -26.672 17.766 1 83.62 160 LYS A C 1
ATOM 1271 O O . LYS A 1 160 ? -1.542 -27.391 18.5 1 83.62 160 LYS A O 1
ATOM 1276 N N . LYS A 1 161 ? 0.37 -26.875 17.562 1 84.81 161 LYS A N 1
ATOM 1277 C CA . LYS A 1 161 ? 1.09 -28 18.188 1 84.81 161 LYS A CA 1
ATOM 1278 C C . LYS A 1 161 ? 1.128 -27.859 19.703 1 84.81 161 LYS A C 1
ATOM 1280 O O . LYS A 1 161 ? 0.948 -28.844 20.422 1 84.81 161 LYS A O 1
ATOM 1285 N N . VAL A 1 162 ? 1.321 -26.688 20.094 1 83.19 162 VAL A N 1
ATOM 1286 C CA . VAL A 1 162 ? 1.437 -26.438 21.531 1 83.19 162 VAL A CA 1
ATOM 1287 C C . VAL A 1 162 ? 0.066 -26.562 22.188 1 83.19 162 VAL A C 1
ATOM 1289 O O . VAL A 1 162 ? -0.04 -27.031 23.328 1 83.19 162 VAL A O 1
ATOM 1292 N N . ALA A 1 163 ? -0.968 -26.125 21.5 1 78.81 163 ALA A N 1
ATOM 1293 C CA . ALA A 1 163 ? -2.316 -26.203 22.047 1 78.81 163 ALA A CA 1
ATOM 1294 C C . ALA A 1 163 ? -2.754 -27.656 22.219 1 78.81 163 ALA A C 1
ATOM 1296 O O . ALA A 1 163 ? -3.658 -27.953 23 1 78.81 163 ALA A O 1
ATOM 1297 N N . GLY A 1 164 ? -2.084 -28.625 21.641 1 72.12 164 GLY A N 1
ATOM 1298 C CA . GLY A 1 164 ? -2.283 -30.062 21.844 1 72.12 164 GLY A CA 1
ATOM 1299 C C . GLY A 1 164 ? -3.564 -30.578 21.203 1 72.12 164 GLY A C 1
ATOM 1300 O O . GLY A 1 164 ? -3.746 -31.781 21.047 1 72.12 164 GLY A O 1
ATOM 1301 N N . SER A 1 165 ? -4.539 -29.734 21.062 1 64.06 165 SER A N 1
ATOM 1302 C CA . SER A 1 165 ? -5.848 -30.203 20.609 1 64.06 165 SER A CA 1
ATOM 1303 C C . SER A 1 165 ? -5.824 -30.594 19.141 1 64.06 165 SER A C 1
ATOM 1305 O O . SER A 1 165 ? -6.695 -31.328 18.672 1 64.06 165 SER A O 1
ATOM 1307 N N . GLY A 1 166 ? -4.766 -30.219 18.453 1 66 166 GLY A N 1
ATOM 1308 C CA . GLY A 1 166 ? -4.719 -30.484 17.016 1 66 166 GLY A CA 1
ATOM 1309 C C . GLY A 1 166 ? -5.762 -29.703 16.234 1 66 166 GLY A C 1
ATOM 1310 O O . GLY A 1 166 ? -5.875 -29.875 15.016 1 66 166 GLY A O 1
ATOM 1311 N N . ILE A 1 167 ? -6.57 -28.984 16.969 1 66.12 167 ILE A N 1
ATOM 1312 C CA . ILE A 1 167 ? -7.664 -28.266 16.328 1 66.12 167 ILE A CA 1
ATOM 1313 C C . ILE A 1 167 ? -7.25 -26.812 16.078 1 66.12 167 ILE A C 1
ATOM 1315 O O . ILE A 1 167 ? -6.684 -26.156 16.953 1 66.12 167 ILE A O 1
ATOM 1319 N N . LEU A 1 168 ? -7.391 -26.406 14.836 1 73.12 168 LEU A N 1
ATOM 1320 C CA . LEU A 1 168 ? -7.125 -25.016 14.461 1 73.12 168 LEU A CA 1
ATOM 1321 C C . LEU A 1 168 ? -8.164 -24.078 15.055 1 73.12 168 LEU A C 1
ATOM 1323 O O . LEU A 1 168 ? -9.367 -24.266 14.844 1 73.12 168 LEU A O 1
ATOM 1327 N N . ASN A 1 169 ? -7.75 -23.297 16.047 1 72.25 169 ASN A N 1
ATOM 1328 C CA . ASN A 1 169 ? -8.641 -22.266 16.547 1 72.25 169 ASN A CA 1
ATOM 1329 C C . ASN A 1 169 ? -8.609 -21.016 15.656 1 72.25 169 ASN A C 1
ATOM 1331 O O . ASN A 1 169 ? -7.66 -20.234 15.711 1 72.25 169 ASN A O 1
ATOM 1335 N N . LEU A 1 170 ? -9.609 -20.891 14.82 1 74.88 170 LEU A N 1
ATOM 1336 C CA . LEU A 1 170 ? -9.625 -19.828 13.828 1 74.88 170 LEU A CA 1
ATOM 1337 C C . LEU A 1 170 ? -10.805 -18.875 14.062 1 74.88 170 LEU A C 1
ATOM 1339 O O . LEU A 1 170 ? -11.484 -18.484 13.117 1 74.88 170 LEU A O 1
ATOM 1343 N N . ASP A 1 171 ? -10.898 -18.5 15.281 1 73.69 171 ASP A N 1
ATOM 1344 C CA . ASP A 1 171 ? -12.062 -17.703 15.617 1 73.69 171 ASP A CA 1
ATOM 1345 C C . ASP A 1 171 ? -11.875 -16.25 15.195 1 73.69 171 ASP A C 1
ATOM 1347 O O . ASP A 1 171 ? -12.844 -15.5 15.047 1 73.69 171 ASP A O 1
ATOM 1351 N N . ASN A 1 172 ? -10.75 -15.969 14.906 1 81.06 172 ASN A N 1
ATOM 1352 C CA . ASN A 1 172 ? -10.562 -14.562 14.586 1 81.06 172 ASN A CA 1
ATOM 1353 C C . ASN A 1 172 ? -10.273 -14.359 13.102 1 81.06 172 ASN A C 1
ATOM 1355 O O . ASN A 1 172 ? -9.633 -15.195 12.461 1 81.06 172 ASN A O 1
ATOM 1359 N N . TYR A 1 173 ? -10.891 -13.281 12.523 1 76.81 173 TYR A N 1
ATOM 1360 C CA . TYR A 1 173 ? -10.773 -12.891 11.117 1 76.81 173 TYR A CA 1
ATOM 1361 C C . TYR A 1 173 ? -9.312 -12.805 10.695 1 76.81 173 TYR A C 1
ATOM 1363 O O . TYR A 1 173 ? -8.945 -13.266 9.609 1 76.81 173 TYR A O 1
ATOM 1371 N N . THR A 1 174 ? -8.625 -12.273 11.57 1 79.12 174 THR A N 1
ATOM 1372 C CA . THR A 1 174 ? -7.223 -12.047 11.242 1 79.12 174 THR A CA 1
ATOM 1373 C C . THR A 1 174 ? -6.508 -13.367 10.961 1 79.12 174 THR A C 1
ATOM 1375 O O . THR A 1 174 ? -5.77 -13.492 9.984 1 79.12 174 THR A O 1
ATOM 1378 N N . ASP A 1 175 ? -6.773 -14.352 11.766 1 82.88 175 ASP A N 1
ATOM 1379 C CA . ASP A 1 175 ? -6.125 -15.648 11.594 1 82.88 175 ASP A CA 1
ATOM 1380 C C . ASP A 1 175 ? -6.629 -16.344 10.336 1 82.88 175 ASP A C 1
ATOM 1382 O O . ASP A 1 175 ? -5.84 -16.875 9.555 1 82.88 175 ASP A O 1
ATOM 1386 N N . ARG A 1 176 ? -7.867 -16.266 10.141 1 83.44 176 ARG A N 1
ATOM 1387 C CA . ARG A 1 176 ? -8.445 -16.938 8.977 1 83.44 176 ARG A CA 1
ATOM 1388 C C . ARG A 1 176 ? -7.984 -16.281 7.68 1 83.44 176 ARG A C 1
ATOM 1390 O O . ARG A 1 176 ? -7.535 -16.969 6.762 1 83.44 176 ARG A O 1
ATOM 1397 N N . MET A 1 177 ? -8.039 -15.039 7.664 1 83.56 177 MET A N 1
ATOM 1398 C CA . MET A 1 177 ? -7.738 -14.312 6.434 1 83.56 177 MET A CA 1
ATOM 1399 C C . MET A 1 177 ? -6.23 -14.195 6.23 1 83.56 177 MET A C 1
ATOM 1401 O O . MET A 1 177 ? -5.703 -14.609 5.195 1 83.56 177 MET A O 1
ATOM 1405 N N . GLN A 1 178 ? -5.625 -13.672 7.238 1 81.69 178 GLN A N 1
ATOM 1406 C CA . GLN A 1 178 ? -4.227 -13.305 7.078 1 81.69 178 GLN A CA 1
ATOM 1407 C C . GLN A 1 178 ? -3.328 -14.539 7.051 1 81.69 178 GLN A C 1
ATOM 1409 O O . GLN A 1 178 ? -2.314 -14.562 6.348 1 81.69 178 GLN A O 1
ATOM 1414 N N . VAL A 1 179 ? -3.779 -15.508 7.719 1 89.25 179 VAL A N 1
ATOM 1415 C CA . VAL A 1 179 ? -2.85 -16.625 7.816 1 89.25 179 VAL A CA 1
ATOM 1416 C C . VAL A 1 179 ? -3.299 -17.75 6.891 1 89.25 179 VAL A C 1
ATOM 1418 O O . VAL A 1 179 ? -2.518 -18.234 6.066 1 89.25 179 VAL A O 1
ATOM 1421 N N . ILE A 1 180 ? -4.535 -18.062 6.902 1 93.56 180 ILE A N 1
ATOM 1422 C CA . ILE A 1 180 ? -4.918 -19.266 6.176 1 93.56 180 ILE A CA 1
ATOM 1423 C C . ILE A 1 180 ? -5.234 -18.922 4.723 1 93.56 180 ILE A C 1
ATOM 1425 O O . ILE A 1 180 ? -4.562 -19.391 3.803 1 93.56 180 ILE A O 1
ATOM 1429 N N . LEU A 1 181 ? -6.164 -18.047 4.512 1 96.31 181 LEU A N 1
ATOM 1430 C CA . LEU A 1 181 ? -6.641 -17.828 3.152 1 96.31 181 LEU A CA 1
ATOM 1431 C C . LEU A 1 181 ? -5.562 -17.156 2.303 1 96.31 181 LEU A C 1
ATOM 1433 O O . LEU A 1 181 ? -5.379 -17.516 1.135 1 96.31 181 LEU A O 1
ATOM 1437 N N . GLN A 1 182 ? -4.84 -16.188 2.822 1 97.38 182 GLN A N 1
ATOM 1438 C CA . GLN A 1 182 ? -3.758 -15.562 2.074 1 97.38 182 GLN A CA 1
ATOM 1439 C C . GLN A 1 182 ? -2.674 -16.578 1.717 1 97.38 182 GLN A C 1
ATOM 1441 O O . GLN A 1 182 ? -2.199 -16.609 0.58 1 97.38 182 GLN A O 1
ATOM 1446 N N . ASN A 1 183 ? -2.334 -17.406 2.689 1 97.25 183 ASN A N 1
ATOM 1447 C CA . ASN A 1 183 ? -1.331 -18.438 2.412 1 97.25 183 ASN A CA 1
ATOM 1448 C C . ASN A 1 183 ? -1.852 -19.484 1.43 1 97.25 183 ASN A C 1
ATOM 1450 O O . ASN A 1 183 ? -1.09 -20 0.618 1 97.25 183 ASN A O 1
ATOM 1454 N N . MET A 1 184 ? -3.072 -19.797 1.566 1 97.56 184 MET A N 1
ATOM 1455 C CA . MET A 1 184 ? -3.676 -20.766 0.655 1 97.56 184 MET A CA 1
ATOM 1456 C C . MET A 1 184 ? -3.605 -20.281 -0.787 1 97.56 184 MET A C 1
ATOM 1458 O O . MET A 1 184 ? -3.23 -21.031 -1.687 1 97.56 184 MET A O 1
ATOM 1462 N N . VAL A 1 185 ? -3.947 -19.016 -0.995 1 98.5 185 VAL A N 1
ATOM 1463 C CA . VAL A 1 185 ? -3.891 -18.422 -2.33 1 98.5 185 VAL A CA 1
ATOM 1464 C C . VAL A 1 185 ? -2.443 -18.391 -2.818 1 98.5 185 VAL A C 1
ATOM 1466 O O . VAL A 1 185 ? -2.168 -18.688 -3.98 1 98.5 185 VAL A O 1
ATOM 1469 N N . HIS A 1 186 ? -1.558 -18 -1.936 1 98.5 186 HIS A N 1
ATOM 1470 C CA . HIS A 1 186 ? -0.135 -17.969 -2.258 1 98.5 186 HIS A CA 1
ATOM 1471 C C . HIS A 1 186 ? 0.361 -19.359 -2.658 1 98.5 186 HIS A C 1
ATOM 1473 O O . HIS A 1 186 ? 1.094 -19.5 -3.639 1 98.5 186 HIS A O 1
ATOM 1479 N N . CYS A 1 187 ? -0.046 -20.406 -1.94 1 97.75 187 CYS A N 1
ATOM 1480 C CA . CYS A 1 187 ? 0.27 -21.797 -2.266 1 97.75 187 CYS A CA 1
ATOM 1481 C C . CYS A 1 187 ? -0.296 -22.172 -3.627 1 97.75 187 CYS A C 1
ATOM 1483 O O . CYS A 1 187 ? 0.402 -22.781 -4.449 1 97.75 187 CYS A O 1
ATOM 1485 N N . ALA A 1 188 ? -1.525 -21.875 -3.768 1 98.38 188 ALA A N 1
ATOM 1486 C CA . ALA A 1 188 ? -2.199 -22.234 -5.012 1 98.38 188 ALA A CA 1
ATOM 1487 C C . ALA A 1 188 ? -1.515 -21.594 -6.215 1 98.38 188 ALA A C 1
ATOM 1489 O O . ALA A 1 188 ? -1.356 -22.234 -7.262 1 98.38 188 ALA A O 1
ATOM 1490 N N . ASP A 1 189 ? -1.14 -20.328 -6.078 1 98.44 189 ASP A N 1
ATOM 1491 C CA . ASP A 1 189 ? -0.47 -19.594 -7.141 1 98.44 189 ASP A CA 1
ATOM 1492 C C . ASP A 1 189 ? 0.885 -20.203 -7.477 1 98.44 189 ASP A C 1
ATOM 1494 O O . ASP A 1 189 ? 1.318 -20.188 -8.633 1 98.44 189 ASP A O 1
ATOM 1498 N N . LEU A 1 190 ? 1.557 -20.828 -6.523 1 97.19 190 LEU A N 1
ATOM 1499 C CA . LEU A 1 190 ? 2.883 -21.406 -6.695 1 97.19 190 LEU A CA 1
ATOM 1500 C C . LEU A 1 190 ? 2.799 -22.922 -6.824 1 97.19 190 LEU A C 1
ATOM 1502 O O . LEU A 1 190 ? 3.799 -23.625 -6.645 1 97.19 190 LEU A O 1
ATOM 1506 N N . SER A 1 191 ? 1.715 -23.484 -7.188 1 97 191 SER A N 1
ATOM 1507 C CA . SER A 1 191 ? 1.456 -24.906 -7.031 1 97 191 SER A CA 1
ATOM 1508 C C . SER A 1 191 ? 1.994 -25.703 -8.219 1 97 191 SER A C 1
ATOM 1510 O O . SER A 1 191 ? 1.965 -26.938 -8.211 1 97 191 SER A O 1
ATOM 1512 N N . ASN A 1 192 ? 2.516 -25.047 -9.195 1 95.75 192 ASN A N 1
ATOM 1513 C CA . ASN A 1 192 ? 2.963 -25.734 -10.398 1 95.75 192 ASN A CA 1
ATOM 1514 C C . ASN A 1 192 ? 4.023 -26.781 -10.078 1 95.75 192 ASN A C 1
ATOM 1516 O O . ASN A 1 192 ? 4.051 -27.859 -10.688 1 95.75 192 ASN A O 1
ATOM 1520 N N . THR A 1 193 ? 4.887 -26.531 -9.156 1 96 193 THR A N 1
ATOM 1521 C CA . THR A 1 193 ? 5.988 -27.422 -8.812 1 96 193 THR A CA 1
ATOM 1522 C C . THR A 1 193 ? 5.465 -28.703 -8.172 1 96 193 THR A C 1
ATOM 1524 O O . THR A 1 193 ? 6.195 -29.688 -8.055 1 96 193 THR A O 1
ATOM 1527 N N . ALA A 1 194 ? 4.242 -28.641 -7.715 1 96.25 194 ALA A N 1
ATOM 1528 C CA . ALA A 1 194 ? 3.658 -29.797 -7.043 1 96.25 194 ALA A CA 1
ATOM 1529 C C . ALA A 1 194 ? 2.562 -30.438 -7.895 1 96.25 194 ALA A C 1
ATOM 1531 O O . ALA A 1 194 ? 1.674 -31.109 -7.371 1 96.25 194 ALA A O 1
ATOM 1532 N N . LYS A 1 195 ? 2.562 -30.188 -9.156 1 97.19 195 LYS A N 1
ATOM 1533 C CA . LYS A 1 195 ? 1.682 -30.844 -10.125 1 97.19 195 LYS A CA 1
ATOM 1534 C C . LYS A 1 195 ? 2.371 -32.031 -10.781 1 97.19 195 LYS A C 1
ATOM 1536 O O . LYS A 1 195 ? 3.588 -32.188 -10.664 1 97.19 195 LYS A O 1
ATOM 1541 N N . PRO A 1 196 ? 1.529 -32.938 -11.414 1 97.06 196 PRO A N 1
ATOM 1542 C CA . PRO A 1 196 ? 2.184 -34 -12.164 1 97.06 196 PRO A CA 1
ATOM 1543 C C . PRO A 1 196 ? 3.258 -33.5 -13.117 1 97.06 196 PRO A C 1
ATOM 1545 O O . PRO A 1 196 ? 3.086 -32.438 -13.742 1 97.06 196 PRO A O 1
ATOM 1548 N N . LEU A 1 197 ? 4.281 -34.25 -13.305 1 97.25 197 LEU A N 1
ATOM 1549 C CA . LEU A 1 197 ? 5.52 -33.812 -13.953 1 97.25 197 LEU A CA 1
ATOM 1550 C C . LEU A 1 197 ? 5.242 -33.25 -15.344 1 97.25 197 LEU A C 1
ATOM 1552 O O . LEU A 1 197 ? 5.82 -32.219 -15.727 1 97.25 197 LEU A O 1
ATOM 1556 N N . GLU A 1 198 ? 4.375 -33.875 -16.094 1 97.19 198 GLU A N 1
ATOM 1557 C CA . GLU A 1 198 ? 4.07 -33.406 -17.453 1 97.19 198 GLU A CA 1
ATOM 1558 C C . GLU A 1 198 ? 3.492 -31.984 -17.438 1 97.19 198 GLU A C 1
ATOM 1560 O O . GLU A 1 198 ? 3.891 -31.141 -18.234 1 97.19 198 GLU A O 1
ATOM 1565 N N . LEU A 1 199 ? 2.535 -31.797 -16.516 1 97.19 199 LEU A N 1
ATOM 1566 C CA . LEU A 1 199 ? 1.915 -30.484 -16.391 1 97.19 199 LEU A CA 1
ATOM 1567 C C . LEU A 1 199 ? 2.914 -29.469 -15.867 1 97.19 199 LEU A C 1
ATOM 1569 O O . LEU A 1 199 ? 2.965 -28.328 -16.359 1 97.19 199 LEU A O 1
ATOM 1573 N N . TYR A 1 200 ? 3.723 -29.875 -14.867 1 97.81 200 TYR A N 1
ATOM 1574 C CA . TYR A 1 200 ? 4.754 -29.016 -14.297 1 97.81 200 TYR A CA 1
ATOM 1575 C C . TYR A 1 200 ? 5.738 -28.562 -15.367 1 97.81 200 TYR A C 1
ATOM 1577 O O . TYR A 1 200 ? 6.07 -27.375 -15.453 1 97.81 200 TYR A O 1
ATOM 1585 N N . THR A 1 201 ? 6.121 -29.469 -16.156 1 96.81 201 THR A N 1
ATOM 1586 C CA . THR A 1 201 ? 7.086 -29.172 -17.219 1 96.81 201 THR A CA 1
ATOM 1587 C C . THR A 1 201 ? 6.516 -28.156 -18.203 1 96.81 201 THR A C 1
ATOM 1589 O O . THR A 1 201 ? 7.215 -27.234 -18.625 1 96.81 201 THR A O 1
ATOM 1592 N N . LYS A 1 202 ? 5.277 -28.344 -18.547 1 97.31 202 LYS A N 1
ATOM 1593 C CA . LYS A 1 202 ? 4.625 -27.391 -19.453 1 97.31 202 LYS A CA 1
ATOM 1594 C C . LYS A 1 202 ? 4.562 -26 -18.844 1 97.31 202 LYS A C 1
ATOM 1596 O O . LYS A 1 202 ? 4.875 -25.016 -19.5 1 97.31 202 LYS A O 1
ATOM 1601 N N . TRP A 1 203 ? 4.125 -25.891 -17.562 1 97.5 203 TRP A N 1
ATOM 1602 C CA . TRP A 1 203 ? 4.027 -24.609 -16.891 1 97.5 203 TRP A CA 1
ATOM 1603 C C . TRP A 1 203 ? 5.398 -23.953 -16.734 1 97.5 203 TRP A C 1
ATOM 1605 O O . TRP A 1 203 ? 5.539 -22.75 -16.891 1 97.5 203 TRP A O 1
ATOM 1615 N N . MET A 1 204 ? 6.41 -24.781 -16.453 1 96.69 204 MET A N 1
ATOM 1616 C CA . MET A 1 204 ? 7.781 -24.297 -16.312 1 96.69 204 MET A CA 1
ATOM 1617 C C . MET A 1 204 ? 8.266 -23.656 -17.609 1 96.69 204 MET A C 1
ATOM 1619 O O . MET A 1 204 ? 8.82 -22.547 -17.594 1 96.69 204 MET A O 1
ATOM 1623 N N . HIS A 1 205 ? 8.023 -24.312 -18.719 1 96.5 205 HIS A N 1
ATOM 1624 C CA . HIS A 1 205 ? 8.469 -23.766 -20 1 96.5 205 HIS A CA 1
ATOM 1625 C C . HIS A 1 205 ? 7.77 -22.453 -20.312 1 96.5 205 HIS A C 1
ATOM 1627 O O . HIS A 1 205 ? 8.383 -21.531 -20.875 1 96.5 205 HIS A O 1
ATOM 1633 N N . ARG A 1 206 ? 6.523 -22.359 -20 1 97.38 206 ARG A N 1
ATOM 1634 C CA . ARG A 1 206 ? 5.766 -21.125 -20.219 1 97.38 206 ARG A CA 1
ATOM 1635 C C . ARG A 1 206 ? 6.297 -19.984 -19.359 1 97.38 206 ARG A C 1
ATOM 1637 O O . ARG A 1 206 ? 6.422 -18.859 -19.828 1 97.38 206 ARG A O 1
ATOM 1644 N N . LEU A 1 207 ? 6.594 -20.297 -18.125 1 97.25 207 LEU A N 1
ATOM 1645 C CA . LEU A 1 207 ? 7.145 -19.297 -17.219 1 97.25 207 LEU A CA 1
ATOM 1646 C C . LEU A 1 207 ? 8.516 -18.828 -17.703 1 97.25 207 LEU A C 1
ATOM 1648 O O . LEU A 1 207 ? 8.781 -17.625 -17.734 1 97.25 207 LEU A O 1
ATOM 1652 N N . MET A 1 208 ? 9.359 -19.812 -18.094 1 96.69 208 MET A N 1
ATOM 1653 C CA . MET A 1 208 ? 10.688 -19.469 -18.578 1 96.69 208 MET A CA 1
ATOM 1654 C C . MET A 1 208 ? 10.609 -18.625 -19.844 1 96.69 208 MET A C 1
ATOM 1656 O O . MET A 1 208 ? 11.43 -17.734 -20.047 1 96.69 208 MET A O 1
ATOM 1660 N N . GLU A 1 209 ? 9.656 -18.938 -20.641 1 97.44 209 GLU A N 1
ATOM 1661 C CA . GLU A 1 209 ? 9.469 -18.141 -21.859 1 97.44 209 GLU A CA 1
ATOM 1662 C C . GLU A 1 209 ? 9.188 -16.672 -21.516 1 97.44 209 GLU A C 1
ATOM 1664 O O . GLU A 1 209 ? 9.75 -15.766 -22.141 1 97.44 209 GLU A O 1
ATOM 1669 N N . GLU A 1 210 ? 8.352 -16.375 -20.547 1 97.44 210 GLU A N 1
ATOM 1670 C CA . GLU A 1 210 ? 8.07 -15.016 -20.109 1 97.44 210 GLU A CA 1
ATOM 1671 C C . GLU A 1 210 ? 9.328 -14.336 -19.594 1 97.44 210 GLU A C 1
ATOM 1673 O O . GLU A 1 210 ? 9.578 -13.164 -19.875 1 97.44 210 GLU A O 1
ATOM 1678 N N . PHE A 1 211 ? 10.094 -15.094 -18.828 1 97.75 211 PHE A N 1
ATOM 1679 C CA . PHE A 1 211 ? 11.328 -14.555 -18.281 1 97.75 211 PHE A CA 1
ATOM 1680 C C . PHE A 1 211 ? 12.305 -14.195 -19.391 1 97.75 211 PHE A C 1
ATOM 1682 O O . PHE A 1 211 ? 12.922 -13.125 -19.375 1 97.75 211 PHE A O 1
ATOM 1689 N N . PHE A 1 212 ? 12.367 -15.086 -20.328 1 98 212 PHE A N 1
ATOM 1690 C CA . PHE A 1 212 ? 13.305 -14.875 -21.422 1 98 212 PHE A CA 1
ATOM 1691 C C . PHE A 1 212 ? 12.875 -13.695 -22.297 1 98 212 PHE A C 1
ATOM 1693 O O . PHE A 1 212 ? 13.711 -12.906 -22.734 1 98 212 PHE A O 1
ATOM 1700 N N . LEU A 1 213 ? 11.625 -13.57 -22.547 1 98.06 213 LEU A N 1
ATOM 1701 C CA . LEU A 1 213 ? 11.117 -12.414 -23.281 1 98.06 213 LEU A CA 1
ATOM 1702 C C . LEU A 1 213 ? 11.422 -11.117 -22.547 1 98.06 213 LEU A C 1
ATOM 1704 O O . LEU A 1 213 ? 11.797 -10.117 -23.172 1 98.06 213 LEU A O 1
ATOM 1708 N N . GLN A 1 214 ? 11.258 -11.109 -21.234 1 98.25 214 GLN A N 1
ATOM 1709 C CA . GLN A 1 214 ? 11.633 -9.945 -20.438 1 98.25 214 GLN A CA 1
ATOM 1710 C C . GLN A 1 214 ? 13.125 -9.656 -20.562 1 98.25 214 GLN A C 1
ATOM 1712 O O . GLN A 1 214 ? 13.531 -8.5 -20.719 1 98.25 214 GLN A O 1
ATOM 1717 N N . GLY A 1 215 ? 13.93 -10.742 -20.453 1 98.38 215 GLY A N 1
ATOM 1718 C CA . GLY A 1 215 ? 15.367 -10.578 -20.594 1 98.38 215 GLY A CA 1
ATOM 1719 C C . GLY A 1 215 ? 15.766 -9.969 -21.938 1 98.38 215 GLY A C 1
ATOM 1720 O O . GLY A 1 215 ? 16.656 -9.125 -22 1 98.38 215 GLY A O 1
ATOM 1721 N N . ASP A 1 216 ? 15.102 -10.359 -22.984 1 98.44 216 ASP A N 1
ATOM 1722 C CA . ASP A 1 216 ? 15.344 -9.797 -24.312 1 98.44 216 ASP A CA 1
ATOM 1723 C C . ASP A 1 216 ? 15.039 -8.305 -24.344 1 98.44 216 ASP A C 1
ATOM 1725 O O . ASP A 1 216 ? 15.789 -7.523 -24.938 1 98.44 216 ASP A O 1
ATOM 1729 N N . ARG A 1 217 ? 13.953 -7.914 -23.734 1 97.88 217 ARG A N 1
ATOM 1730 C CA . ARG A 1 217 ? 13.586 -6.504 -23.672 1 97.88 217 ARG A CA 1
ATOM 1731 C C . ARG A 1 217 ? 14.617 -5.715 -22.875 1 97.88 217 ARG A C 1
ATOM 1733 O O . ARG A 1 217 ? 14.977 -4.594 -23.25 1 97.88 217 ARG A O 1
ATOM 1740 N N . GLU A 1 218 ? 15.031 -6.32 -21.797 1 98.12 218 GLU A N 1
ATOM 1741 C CA . GLU A 1 218 ? 16.047 -5.668 -20.969 1 98.12 218 GLU A CA 1
ATOM 1742 C C . GLU A 1 218 ? 17.344 -5.484 -21.734 1 98.12 218 GLU A C 1
ATOM 1744 O O . GLU A 1 218 ? 17.953 -4.406 -21.703 1 98.12 218 GLU A O 1
ATOM 1749 N N . ARG A 1 219 ? 17.703 -6.527 -22.438 1 97.56 219 ARG A N 1
ATOM 1750 C CA . ARG A 1 219 ? 18.906 -6.473 -23.266 1 97.56 219 ARG A CA 1
ATOM 1751 C C . ARG A 1 219 ? 18.797 -5.383 -24.328 1 97.56 219 ARG A C 1
ATOM 1753 O O . ARG A 1 219 ? 19.703 -4.582 -24.5 1 97.56 219 ARG A O 1
ATOM 1760 N N . ALA A 1 220 ? 17.75 -5.281 -24.953 1 97.69 220 ALA A N 1
ATOM 1761 C CA . ALA A 1 220 ? 17.516 -4.312 -26.016 1 97.69 220 ALA A CA 1
ATOM 1762 C C . ALA A 1 220 ? 17.547 -2.885 -25.484 1 97.69 220 ALA A C 1
ATOM 1764 O O . ALA A 1 220 ? 17.969 -1.959 -26.172 1 97.69 220 ALA A O 1
ATOM 1765 N N . ALA A 1 221 ? 17.109 -2.695 -24.25 1 95.75 221 ALA A N 1
ATOM 1766 C CA . ALA A 1 221 ? 17.031 -1.372 -23.641 1 95.75 221 ALA A CA 1
ATOM 1767 C C . ALA A 1 221 ? 18.328 -1.006 -22.953 1 95.75 221 ALA A C 1
ATOM 1769 O O . ALA A 1 221 ? 18.453 0.069 -22.359 1 95.75 221 ALA A O 1
ATOM 1770 N N . GLY A 1 222 ? 19.297 -1.895 -22.953 1 95.44 222 GLY A N 1
ATOM 1771 C CA . GLY A 1 222 ? 20.594 -1.639 -22.328 1 95.44 222 GLY A CA 1
ATOM 1772 C C . GLY A 1 222 ? 20.547 -1.716 -20.812 1 95.44 222 GLY A C 1
ATOM 1773 O O . GLY A 1 222 ? 21.344 -1.063 -20.141 1 95.44 222 GLY A O 1
ATOM 1774 N N . LEU A 1 223 ? 19.625 -2.467 -20.297 1 94.94 223 LEU A N 1
ATOM 1775 C CA . LEU A 1 223 ? 19.484 -2.639 -18.844 1 94.94 223 LEU A CA 1
ATOM 1776 C C . LEU A 1 223 ? 20.188 -3.902 -18.375 1 94.94 223 LEU A C 1
ATOM 1778 O O . LEU A 1 223 ? 20.469 -4.797 -19.188 1 94.94 223 LEU A O 1
ATOM 1782 N N . ASP A 1 224 ? 20.5 -3.846 -17.016 1 95.06 224 ASP A N 1
ATOM 1783 C CA . ASP A 1 224 ? 20.922 -5.117 -16.438 1 95.06 224 ASP A CA 1
ATOM 1784 C C . ASP A 1 224 ? 19.812 -6.164 -16.547 1 95.06 224 ASP A C 1
ATOM 1786 O O . ASP A 1 224 ? 18.641 -5.863 -16.312 1 95.06 224 ASP A O 1
ATOM 1790 N N . ILE A 1 225 ? 20.234 -7.344 -16.969 1 96.94 225 ILE A N 1
ATOM 1791 C CA . ILE A 1 225 ? 19.25 -8.398 -17.156 1 96.94 225 ILE A CA 1
ATOM 1792 C C . ILE A 1 225 ? 18.906 -9.023 -15.805 1 96.94 225 ILE A C 1
ATOM 1794 O O . ILE A 1 225 ? 19.797 -9.375 -15.031 1 96.94 225 ILE A O 1
ATOM 1798 N N . SER A 1 226 ? 17.625 -9.164 -15.523 1 95.94 226 SER A N 1
ATOM 1799 C CA . SER A 1 226 ? 17.141 -9.711 -14.266 1 95.94 226 SER A CA 1
ATOM 1800 C C . SER A 1 226 ? 17.531 -11.172 -14.109 1 95.94 226 SER A C 1
ATOM 1802 O O . SER A 1 226 ? 17.672 -11.891 -15.102 1 95.94 226 SER A O 1
ATOM 1804 N N . PRO A 1 227 ? 17.656 -11.539 -12.852 1 90.94 227 PRO A N 1
ATOM 1805 C CA . PRO A 1 227 ? 17.984 -12.945 -12.617 1 90.94 227 PRO A CA 1
ATOM 1806 C C . PRO A 1 227 ? 17 -13.898 -13.289 1 90.94 227 PRO A C 1
ATOM 1808 O O . PRO A 1 227 ? 15.781 -13.656 -13.266 1 90.94 227 PRO A O 1
ATOM 1811 N N . MET A 1 228 ? 17.5 -14.969 -13.961 1 91.56 228 MET A N 1
ATOM 1812 C CA . MET A 1 228 ? 16.75 -16.047 -14.578 1 91.56 228 MET A CA 1
ATOM 1813 C C . MET A 1 228 ? 16.141 -15.602 -15.914 1 91.56 228 MET A C 1
ATOM 1815 O O . MET A 1 228 ? 15.508 -16.391 -16.609 1 91.56 228 MET A O 1
ATOM 1819 N N . CYS A 1 229 ? 16.391 -14.352 -16.281 1 96.88 229 CYS A N 1
ATOM 1820 C CA . CYS A 1 229 ? 15.727 -13.836 -17.469 1 96.88 229 CYS A CA 1
ATOM 1821 C C . CYS A 1 229 ? 16.672 -13.867 -18.672 1 96.88 229 CYS A C 1
ATOM 1823 O O . CYS A 1 229 ? 16.266 -13.555 -19.797 1 96.88 229 CYS A O 1
ATOM 1825 N N . ASP A 1 230 ? 17.922 -14.258 -18.453 1 96.62 230 ASP A N 1
ATOM 1826 C CA . ASP A 1 230 ? 18.891 -14.328 -19.547 1 96.62 230 ASP A CA 1
ATOM 1827 C C . ASP A 1 230 ? 18.859 -15.711 -20.203 1 96.62 230 ASP A C 1
ATOM 1829 O O . ASP A 1 230 ? 19.438 -16.656 -19.688 1 96.62 230 ASP A O 1
ATOM 1833 N N . ARG A 1 231 ? 18.297 -15.812 -21.344 1 94.44 231 ARG A N 1
ATOM 1834 C CA . ARG A 1 231 ? 18.141 -17.094 -22.016 1 94.44 231 ARG A CA 1
ATOM 1835 C C . ARG A 1 231 ? 19.5 -17.688 -22.422 1 94.44 231 ARG A C 1
ATOM 1837 O O . ARG A 1 231 ? 19.609 -18.891 -22.656 1 94.44 231 ARG A O 1
ATOM 1844 N N . GLU A 1 232 ? 20.531 -16.859 -22.469 1 93.94 232 GLU A N 1
ATOM 1845 C CA . GLU A 1 232 ? 21.859 -17.297 -22.891 1 93.94 232 GLU A CA 1
ATOM 1846 C C . GLU A 1 232 ? 22.594 -17.984 -21.75 1 93.94 232 GLU A C 1
ATOM 1848 O O . GLU A 1 232 ? 23.484 -18.797 -21.969 1 93.94 232 GLU A O 1
ATOM 1853 N N . THR A 1 233 ? 22.203 -17.688 -20.562 1 91.81 233 THR A N 1
ATOM 1854 C CA . THR A 1 233 ? 23 -18.172 -19.438 1 91.81 233 THR A CA 1
ATOM 1855 C C . THR A 1 233 ? 22.125 -18.953 -18.469 1 91.81 233 THR A C 1
ATOM 1857 O O . THR A 1 233 ? 22.641 -19.656 -17.594 1 91.81 233 THR A O 1
ATOM 1860 N N . ALA A 1 234 ? 20.859 -18.969 -18.609 1 88.38 234 ALA A N 1
ATOM 1861 C CA . ALA A 1 234 ? 19.953 -19.562 -17.641 1 88.38 234 ALA A CA 1
ATOM 1862 C C . ALA A 1 234 ? 20.078 -21.078 -17.641 1 88.38 234 ALA A C 1
ATOM 1864 O O . ALA A 1 234 ? 20.156 -21.703 -18.703 1 88.38 234 ALA A O 1
ATOM 1865 N N . THR A 1 235 ? 20.25 -21.594 -16.484 1 91.12 235 THR A N 1
ATOM 1866 C CA . THR A 1 235 ? 20.125 -23.031 -16.281 1 91.12 235 THR A CA 1
ATOM 1867 C C . THR A 1 235 ? 18.766 -23.391 -15.688 1 91.12 235 THR A C 1
ATOM 1869 O O . THR A 1 235 ? 18.594 -23.375 -14.461 1 91.12 235 THR A O 1
ATOM 1872 N N . ILE A 1 236 ? 17.922 -23.859 -16.5 1 93.12 236 ILE A N 1
ATOM 1873 C CA . ILE A 1 236 ? 16.516 -24.062 -16.125 1 93.12 236 ILE A CA 1
ATOM 1874 C C . ILE A 1 236 ? 16.438 -25.094 -15 1 93.12 236 ILE A C 1
ATOM 1876 O O . ILE A 1 236 ? 15.789 -24.859 -13.977 1 93.12 236 ILE A O 1
ATOM 1880 N N . GLU A 1 237 ? 17.109 -26.234 -15.148 1 94.88 237 GLU A N 1
ATOM 1881 C CA . GLU A 1 237 ? 17.047 -27.312 -14.172 1 94.88 237 GLU A CA 1
ATOM 1882 C C . GLU A 1 237 ? 17.516 -26.844 -12.805 1 94.88 237 GLU A C 1
ATOM 1884 O O . GLU A 1 237 ? 16.875 -27.125 -11.789 1 94.88 237 GLU A O 1
ATOM 1889 N N . LYS A 1 238 ? 18.625 -26.141 -12.781 1 94.31 238 LYS A N 1
ATOM 1890 C CA . LYS A 1 238 ? 19.156 -25.641 -11.523 1 94.31 238 LYS A CA 1
ATOM 1891 C C . LYS A 1 238 ? 18.188 -24.641 -10.875 1 94.31 238 LYS A C 1
ATOM 1893 O O . LYS A 1 238 ? 18.031 -24.641 -9.656 1 94.31 238 LYS A O 1
ATOM 1898 N N . SER A 1 239 ? 17.609 -23.812 -11.695 1 93.94 239 SER A N 1
ATOM 1899 C CA . SER A 1 239 ? 16.656 -22.828 -11.195 1 93.94 239 SER A CA 1
ATOM 1900 C C . SER A 1 239 ? 15.43 -23.5 -10.578 1 93.94 239 SER A C 1
ATOM 1902 O O . SER A 1 239 ? 14.898 -23.031 -9.57 1 93.94 239 SER A O 1
ATOM 1904 N N . GLN A 1 240 ? 14.953 -24.578 -11.195 1 95.94 240 GLN A N 1
ATOM 1905 C CA . GLN A 1 240 ? 13.789 -25.281 -10.672 1 95.94 240 GLN A CA 1
ATOM 1906 C C . GLN A 1 240 ? 14.094 -25.922 -9.32 1 95.94 240 GLN A C 1
ATOM 1908 O O . GLN A 1 240 ? 13.297 -25.844 -8.391 1 95.94 240 GLN A O 1
ATOM 1913 N N . VAL A 1 241 ? 15.289 -26.562 -9.219 1 96.94 241 VAL A N 1
ATOM 1914 C CA . VAL A 1 241 ? 15.688 -27.203 -7.973 1 96.94 241 VAL A CA 1
ATOM 1915 C C . VAL A 1 241 ? 15.812 -26.156 -6.871 1 96.94 241 VAL A C 1
ATOM 1917 O O . VAL A 1 241 ? 15.32 -26.359 -5.754 1 96.94 241 VAL A O 1
ATOM 1920 N N . SER A 1 242 ? 16.469 -25.047 -7.223 1 95.88 242 SER A N 1
ATOM 1921 C CA . SER A 1 242 ? 16.625 -23.969 -6.254 1 95.88 242 SER A CA 1
ATOM 1922 C C . SER A 1 242 ? 15.281 -23.406 -5.82 1 95.88 242 SER A C 1
ATOM 1924 O O . SER A 1 242 ? 15.062 -23.156 -4.633 1 95.88 242 SER A O 1
ATOM 1926 N N . PHE A 1 243 ? 14.391 -23.172 -6.766 1 96.44 243 PHE A N 1
ATOM 1927 C CA . PHE A 1 243 ? 13.062 -22.656 -6.461 1 96.44 243 PHE A CA 1
ATOM 1928 C C . PHE A 1 243 ? 12.305 -23.609 -5.543 1 96.44 243 PHE A C 1
ATOM 1930 O O . PHE A 1 243 ? 11.672 -23.172 -4.578 1 96.44 243 PHE A O 1
ATOM 1937 N N . ILE A 1 244 ? 12.336 -24.844 -5.824 1 97.94 244 ILE A N 1
ATOM 1938 C CA . ILE A 1 244 ? 11.633 -25.828 -5.012 1 97.94 244 ILE A CA 1
ATOM 1939 C C . ILE A 1 244 ? 12.242 -25.875 -3.613 1 97.94 244 ILE A C 1
ATOM 1941 O O . ILE A 1 244 ? 11.523 -25.828 -2.613 1 97.94 244 ILE A O 1
ATOM 1945 N N . ASP A 1 245 ? 13.555 -25.875 -3.494 1 97.94 245 ASP A N 1
ATOM 1946 C CA . ASP A 1 245 ? 14.242 -26.047 -2.221 1 97.94 245 ASP A CA 1
ATOM 1947 C C . ASP A 1 245 ? 14 -24.844 -1.3 1 97.94 245 ASP A C 1
ATOM 1949 O O . ASP A 1 245 ? 13.805 -25.016 -0.095 1 97.94 245 ASP A O 1
ATOM 1953 N N . PHE A 1 246 ? 13.961 -23.672 -1.921 1 96.69 246 PHE A N 1
ATOM 1954 C CA . PHE A 1 246 ? 14.039 -22.5 -1.06 1 96.69 246 PHE A CA 1
ATOM 1955 C C . PHE A 1 246 ? 12.688 -21.797 -0.988 1 96.69 246 PHE A C 1
ATOM 1957 O O . PHE A 1 246 ? 12.445 -21 -0.075 1 96.69 246 PHE A O 1
ATOM 1964 N N . ILE A 1 247 ? 11.805 -22.047 -1.916 1 97.19 247 ILE A N 1
ATOM 1965 C CA . ILE A 1 247 ? 10.547 -21.312 -1.942 1 97.19 247 ILE A CA 1
ATOM 1966 C C . ILE A 1 247 ? 9.383 -22.297 -1.757 1 97.19 247 ILE A C 1
ATOM 1968 O O . ILE A 1 247 ? 8.648 -22.219 -0.766 1 97.19 247 ILE A O 1
ATOM 1972 N N . SER A 1 248 ? 9.297 -23.266 -2.607 1 97.62 248 SER A N 1
ATOM 1973 C CA . SER A 1 248 ? 8.109 -24.125 -2.662 1 97.62 248 SER A CA 1
ATOM 1974 C C . SER A 1 248 ? 8.078 -25.094 -1.495 1 97.62 248 SER A C 1
ATOM 1976 O O . SER A 1 248 ? 7.055 -25.234 -0.821 1 97.62 248 SER A O 1
ATOM 1978 N N . HIS A 1 249 ? 9.164 -25.766 -1.253 1 97.88 249 HIS A N 1
ATOM 1979 C CA . HIS A 1 249 ? 9.18 -26.859 -0.282 1 97.88 249 HIS A CA 1
ATOM 1980 C C . HIS A 1 249 ? 8.875 -26.344 1.122 1 97.88 249 HIS A C 1
ATOM 1982 O O . HIS A 1 249 ? 8.016 -26.906 1.813 1 97.88 249 HIS A O 1
ATOM 1988 N N . PRO A 1 250 ? 9.547 -25.281 1.594 1 98 250 PRO A N 1
ATOM 1989 C CA . PRO A 1 250 ? 9.203 -24.781 2.928 1 98 250 PRO A CA 1
ATOM 1990 C C . PRO A 1 250 ? 7.734 -24.375 3.051 1 98 250 PRO A C 1
ATOM 1992 O O . PRO A 1 250 ? 7.117 -24.609 4.09 1 98 250 PRO A O 1
ATOM 1995 N N . LEU A 1 251 ? 7.164 -23.828 2.027 1 97.56 251 LEU A N 1
ATOM 1996 C CA . LEU A 1 251 ? 5.773 -23.406 2.031 1 97.56 251 LEU A CA 1
ATOM 1997 C C . LEU A 1 251 ? 4.828 -24.594 2.125 1 97.56 251 LEU A C 1
ATOM 1999 O O . LEU A 1 251 ? 3.961 -24.641 3 1 97.56 251 LEU A O 1
ATOM 2003 N N . TRP A 1 252 ? 5.027 -25.578 1.284 1 97.69 252 TRP A N 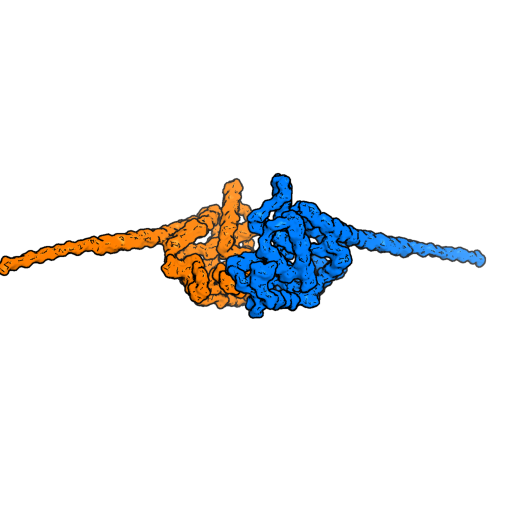1
ATOM 2004 C CA . TRP A 1 252 ? 4.141 -26.734 1.225 1 97.69 252 TRP A CA 1
ATOM 2005 C C . TRP A 1 252 ? 4.312 -27.609 2.455 1 97.69 252 TRP A C 1
ATOM 2007 O O . TRP A 1 252 ? 3.354 -28.234 2.928 1 97.69 252 TRP A O 1
ATOM 2017 N N . GLU A 1 253 ? 5.555 -27.703 2.957 1 97.5 253 GLU A N 1
ATOM 2018 C CA . GLU A 1 253 ? 5.789 -28.453 4.184 1 97.5 253 GLU A CA 1
ATOM 2019 C C . GLU A 1 253 ? 5.012 -27.859 5.355 1 97.5 253 GLU A C 1
ATOM 2021 O O . GLU A 1 253 ? 4.371 -28.594 6.117 1 97.5 253 GLU A O 1
ATOM 2026 N N . THR A 1 254 ? 5.121 -26.547 5.5 1 96.94 254 THR A N 1
ATOM 2027 C CA . THR A 1 254 ? 4.41 -25.875 6.574 1 96.94 254 THR A CA 1
ATOM 2028 C C . THR A 1 254 ? 2.9 -26 6.391 1 96.94 254 THR A C 1
ATOM 2030 O O . THR A 1 254 ? 2.166 -26.219 7.355 1 96.94 254 THR A O 1
ATOM 2033 N N . TRP A 1 255 ? 2.377 -25.891 5.141 1 96.5 255 TRP A N 1
ATOM 2034 C CA . TRP A 1 255 ? 0.956 -26.047 4.852 1 96.5 255 TRP A CA 1
ATOM 2035 C C . TRP A 1 255 ? 0.491 -27.453 5.219 1 96.5 255 TRP A C 1
ATOM 2037 O O . TRP A 1 255 ? -0.565 -27.625 5.832 1 96.5 255 TRP A O 1
ATOM 2047 N N . ALA A 1 256 ? 1.264 -28.438 4.848 1 95.5 256 ALA A N 1
ATOM 2048 C CA . ALA A 1 256 ? 0.93 -29.828 5.145 1 95.5 256 ALA A CA 1
ATOM 2049 C C . ALA A 1 256 ? 0.849 -30.078 6.648 1 95.5 256 ALA A C 1
ATOM 2051 O O . ALA A 1 256 ? -0.008 -30.828 7.121 1 95.5 256 ALA A O 1
ATOM 2052 N N . ASP A 1 257 ? 1.768 -29.453 7.367 1 93.94 257 ASP A N 1
ATOM 2053 C CA . ASP A 1 257 ? 1.726 -29.547 8.82 1 93.94 257 ASP A CA 1
ATOM 2054 C C . ASP A 1 257 ? 0.442 -28.922 9.375 1 93.94 257 ASP A C 1
ATOM 2056 O O . ASP A 1 257 ? -0.148 -29.453 10.32 1 93.94 257 ASP A O 1
ATOM 2060 N N . LEU A 1 258 ? 0.067 -27.844 8.797 1 92.31 258 LEU A N 1
ATOM 2061 C CA . LEU A 1 258 ? -1.121 -27.141 9.258 1 92.31 258 LEU A CA 1
ATOM 2062 C C . LEU A 1 258 ? -2.371 -27.984 9.07 1 92.31 258 LEU A C 1
ATOM 2064 O O . LEU A 1 258 ? -3.229 -28.047 9.953 1 92.31 258 LEU A O 1
ATOM 2068 N N . VAL A 1 259 ? -2.445 -28.672 7.934 1 92 259 VAL A N 1
ATOM 2069 C CA . VAL A 1 259 ? -3.684 -29.375 7.605 1 92 259 VAL A CA 1
ATOM 2070 C C . VAL A 1 259 ? -3.482 -30.875 7.758 1 92 259 VAL A C 1
ATOM 2072 O O . VAL A 1 259 ? -4.227 -31.672 7.176 1 92 259 VAL A O 1
ATOM 2075 N N . HIS A 1 260 ? -2.541 -31.281 8.469 1 87.75 260 HIS A N 1
ATOM 2076 C CA . HIS A 1 260 ? -2.238 -32.688 8.641 1 87.75 260 HIS A CA 1
ATOM 2077 C C . HIS A 1 260 ? -3.496 -33.5 8.977 1 87.75 260 HIS A C 1
ATOM 2079 O O . HIS A 1 260 ? -4.285 -33.094 9.828 1 87.75 260 HIS A O 1
ATOM 2085 N N . PRO A 1 261 ? -3.629 -34.625 8.242 1 87.19 261 PRO A N 1
ATOM 2086 C CA . PRO A 1 261 ? -2.715 -35.344 7.348 1 87.19 261 PRO A CA 1
ATOM 2087 C C . PRO A 1 261 ? -2.979 -35.031 5.871 1 87.19 261 PRO A C 1
ATOM 2089 O O . PRO A 1 261 ? -2.42 -35.719 4.996 1 87.19 261 PRO A O 1
ATOM 2092 N N . ALA A 1 262 ? -3.746 -34.062 5.746 1 84.5 262 ALA A N 1
ATOM 2093 C CA . ALA A 1 262 ? -4.031 -33.719 4.355 1 84.5 262 ALA A CA 1
ATOM 2094 C C . ALA A 1 262 ? -2.801 -33.125 3.666 1 84.5 262 ALA A C 1
ATOM 2096 O O . ALA A 1 262 ? -1.816 -32.781 4.328 1 84.5 262 ALA A O 1
ATOM 2097 N N . ALA A 1 263 ? -2.557 -33.156 2.379 1 90.25 263 ALA A N 1
ATOM 2098 C CA . ALA A 1 263 ? -1.589 -32.5 1.519 1 90.25 263 ALA A CA 1
ATOM 2099 C C . ALA A 1 263 ? -0.26 -33.25 1.492 1 90.25 263 ALA A C 1
ATOM 2101 O O . ALA A 1 263 ? 0.741 -32.719 0.99 1 90.25 263 ALA A O 1
ATOM 2102 N N . GLN A 1 264 ? -0.208 -34.406 2.109 1 92.12 264 GLN A N 1
ATOM 2103 C CA . GLN A 1 264 ? 1.015 -35.219 2.053 1 92.12 264 GLN A CA 1
ATOM 2104 C C . GLN A 1 264 ? 1.357 -35.594 0.616 1 92.12 264 GLN A C 1
ATOM 2106 O O . GLN A 1 264 ? 2.533 -35.656 0.253 1 92.12 264 GLN A O 1
ATOM 2111 N N . ASP A 1 265 ? 0.395 -35.812 -0.112 1 93.44 265 ASP A N 1
ATOM 2112 C CA . ASP A 1 265 ? 0.595 -36.188 -1.513 1 93.44 265 ASP A CA 1
ATOM 2113 C C . ASP A 1 265 ? 1.255 -35.031 -2.281 1 93.44 265 ASP A C 1
ATOM 2115 O O . ASP A 1 265 ? 2.014 -35.281 -3.225 1 93.44 265 ASP A O 1
ATOM 2119 N N . ILE A 1 266 ? 0.935 -33.844 -1.893 1 95.31 266 ILE A N 1
ATOM 2120 C CA . ILE A 1 266 ? 1.531 -32.656 -2.521 1 95.31 266 ILE A CA 1
ATOM 2121 C C . ILE A 1 266 ? 3.041 -32.656 -2.293 1 95.31 266 ILE A C 1
ATOM 2123 O O . ILE A 1 266 ? 3.816 -32.438 -3.221 1 95.31 266 ILE A O 1
ATOM 2127 N N . LEU A 1 267 ? 3.486 -33.031 -1.117 1 95.94 267 LEU A N 1
ATOM 2128 C CA . LEU A 1 267 ? 4.902 -33.062 -0.769 1 95.94 267 LEU A CA 1
ATOM 2129 C C . LEU A 1 267 ? 5.625 -34.156 -1.526 1 95.94 267 LEU A C 1
ATOM 2131 O O . LEU A 1 267 ? 6.77 -34 -1.953 1 95.94 267 LEU A O 1
ATOM 2135 N N . LEU A 1 268 ? 4.961 -35.219 -1.659 1 96.12 268 LEU A N 1
ATOM 2136 C CA . LEU A 1 268 ? 5.555 -36.344 -2.383 1 96.12 268 LEU A CA 1
ATOM 2137 C C . LEU A 1 268 ? 5.789 -36 -3.846 1 96.12 268 LEU A C 1
ATOM 2139 O O . LEU A 1 268 ? 6.848 -36.281 -4.402 1 96.12 268 LEU A O 1
ATOM 2143 N N . LEU A 1 269 ? 4.793 -35.406 -4.426 1 96.38 269 LEU A N 1
ATOM 2144 C CA . LEU A 1 269 ? 4.922 -34.969 -5.816 1 96.38 269 LEU A CA 1
ATOM 2145 C C . LEU A 1 269 ? 6.004 -33.906 -5.969 1 96.38 269 LEU A C 1
ATOM 2147 O O . LEU A 1 269 ? 6.754 -33.906 -6.949 1 96.38 269 LEU A O 1
ATOM 2151 N N . LEU A 1 270 ? 6.051 -33 -5.031 1 97.44 270 LEU A N 1
ATOM 2152 C CA . LEU A 1 270 ? 7.066 -31.953 -5.027 1 97.44 270 LEU A CA 1
ATOM 2153 C C . LEU A 1 270 ? 8.469 -32.562 -4.996 1 97.44 270 LEU A C 1
ATOM 2155 O O . LEU A 1 270 ? 9.352 -32.125 -5.738 1 97.44 270 LEU A O 1
ATOM 2159 N N . GLU A 1 271 ? 8.641 -33.531 -4.164 1 97.19 271 GLU A N 1
ATOM 2160 C CA . GLU A 1 271 ? 9.93 -34.219 -4.043 1 97.19 271 GLU A CA 1
ATOM 2161 C C . GLU A 1 271 ? 10.281 -34.969 -5.324 1 97.19 271 GLU A C 1
ATOM 2163 O O . GLU A 1 271 ? 11.43 -34.938 -5.758 1 97.19 271 GLU A O 1
ATOM 2168 N N . TYR A 1 272 ? 9.32 -35.625 -5.828 1 97.81 272 TYR A N 1
ATOM 2169 C CA . TYR A 1 272 ? 9.523 -36.312 -7.094 1 97.81 272 TYR A CA 1
ATOM 2170 C C . TYR A 1 272 ? 9.977 -35.344 -8.18 1 97.81 272 TYR A C 1
ATOM 2172 O O . TYR A 1 272 ? 10.945 -35.625 -8.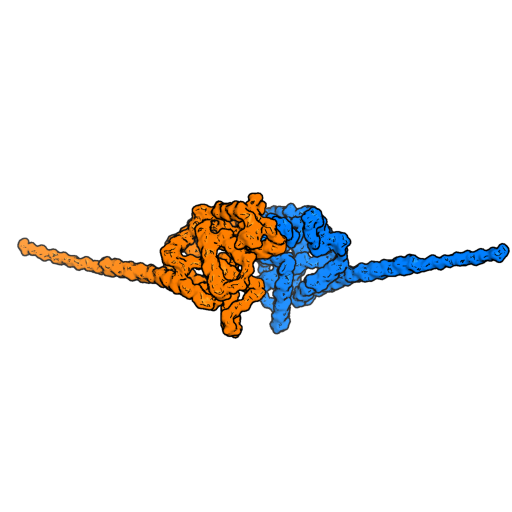898 1 97.81 272 TYR A O 1
ATOM 2180 N N . ASN A 1 273 ? 9.266 -34.25 -8.328 1 97.94 273 ASN A N 1
ATOM 2181 C CA . ASN A 1 273 ? 9.578 -33.25 -9.336 1 97.94 273 ASN A CA 1
ATOM 2182 C C . ASN A 1 273 ? 10.953 -32.625 -9.102 1 97.94 273 ASN A C 1
ATOM 2184 O O . ASN A 1 273 ? 11.703 -32.375 -10.055 1 97.94 273 ASN A O 1
ATOM 2188 N N . ARG A 1 274 ? 11.25 -32.312 -7.852 1 97.69 274 ARG A N 1
ATOM 2189 C CA . ARG A 1 274 ? 12.57 -31.797 -7.512 1 97.69 274 ARG A CA 1
ATOM 2190 C C . ARG A 1 274 ? 13.672 -32.75 -7.965 1 97.69 274 ARG A C 1
ATOM 2192 O O . ARG A 1 274 ? 14.664 -32.312 -8.555 1 97.69 274 ARG A O 1
ATOM 2199 N N . ASN A 1 275 ? 13.547 -34 -7.664 1 97.25 275 ASN A N 1
ATOM 2200 C CA . ASN A 1 275 ? 14.547 -35 -8 1 97.25 275 ASN A CA 1
ATOM 2201 C C . ASN A 1 275 ? 14.672 -35.188 -9.508 1 97.25 275 ASN A C 1
ATOM 2203 O O . ASN A 1 275 ? 15.758 -35.469 -10.016 1 97.25 275 ASN A O 1
ATOM 2207 N N . TYR A 1 276 ? 13.578 -35.094 -10.164 1 97 276 TYR A N 1
ATOM 2208 C CA . TYR A 1 276 ? 13.609 -35.188 -11.625 1 97 276 TYR A CA 1
ATOM 2209 C C . TYR A 1 276 ? 14.555 -34.125 -12.211 1 97 276 TYR A C 1
ATOM 2211 O O . TYR A 1 276 ? 15.43 -34.469 -13.008 1 97 276 TYR A O 1
ATOM 2219 N N . TYR A 1 277 ? 14.438 -32.938 -11.797 1 95.69 277 TYR A N 1
ATOM 2220 C CA . TYR A 1 277 ? 15.273 -31.859 -12.336 1 95.69 277 TYR A CA 1
ATOM 2221 C C . TYR A 1 277 ? 16.688 -31.938 -11.766 1 95.69 277 TYR A C 1
ATOM 2223 O O . TYR A 1 277 ? 17.656 -31.609 -12.453 1 95.69 277 TYR A O 1
ATOM 2231 N N . PHE A 1 278 ? 16.75 -32.344 -10.516 1 96.12 278 PHE A N 1
ATOM 2232 C CA . PHE A 1 278 ? 18.062 -32.5 -9.914 1 96.12 278 PHE A CA 1
ATOM 2233 C C . PHE A 1 278 ? 18.891 -33.531 -10.703 1 96.12 278 PHE A C 1
ATOM 2235 O O . PHE A 1 278 ? 20.078 -33.281 -10.953 1 96.12 278 PHE A O 1
ATOM 2242 N N . ASN A 1 279 ? 18.359 -34.594 -11.133 1 95.25 279 ASN A N 1
ATOM 2243 C CA . ASN A 1 279 ? 19.031 -35.656 -11.875 1 95.25 279 ASN A CA 1
ATOM 2244 C C . ASN A 1 279 ? 19.422 -35.188 -13.273 1 95.25 279 ASN A C 1
ATOM 2246 O O . ASN A 1 279 ? 20.391 -35.656 -13.852 1 95.25 279 ASN A O 1
ATOM 2250 N N . ARG A 1 280 ? 18.719 -34.312 -13.797 1 91.75 280 ARG A N 1
ATOM 2251 C CA . ARG A 1 280 ? 18.984 -33.812 -15.133 1 91.75 280 ARG A CA 1
ATOM 2252 C C . ARG A 1 280 ? 20.172 -32.844 -15.125 1 91.75 280 ARG A C 1
ATOM 2254 O O . ARG A 1 280 ? 20.844 -32.688 -16.141 1 91.75 280 ARG A O 1
ATOM 2261 N N . ILE A 1 281 ? 20.406 -32.219 -14.008 1 89.19 281 ILE A N 1
ATOM 2262 C CA . ILE A 1 281 ? 21.594 -31.375 -13.867 1 89.19 281 ILE A CA 1
ATOM 2263 C C . ILE A 1 281 ? 22.844 -32.25 -13.945 1 89.19 281 ILE A C 1
ATOM 2265 O O . ILE A 1 281 ? 23.828 -31.859 -14.586 1 89.19 281 ILE A O 1
ATOM 2269 N N . HIS A 1 282 ? 22.891 -33.438 -13.305 1 84 282 HIS A N 1
ATOM 2270 C CA . HIS A 1 282 ? 24.047 -34.312 -13.133 1 84 282 HIS A CA 1
ATOM 2271 C C . HIS A 1 282 ? 24.094 -35.375 -14.219 1 84 282 HIS A C 1
ATOM 2273 O O . HIS A 1 282 ? 25.141 -36.031 -14.43 1 84 282 HIS A O 1
ATOM 2279 N N . GLY A 1 283 ? 23 -35.844 -14.719 1 65.94 283 GLY A N 1
ATOM 2280 C CA . GLY A 1 283 ? 23.016 -36.844 -15.773 1 65.94 283 GLY A CA 1
ATOM 2281 C C . GLY A 1 283 ? 23.594 -36.344 -17.078 1 65.94 283 GLY A C 1
ATOM 2282 O O . GLY A 1 283 ? 24.281 -37.094 -17.797 1 65.94 283 GLY A O 1
ATOM 2283 N N . ASP A 1 284 ? 23.219 -35.188 -17.469 1 55.22 284 ASP A N 1
ATOM 2284 C CA . ASP A 1 284 ? 23.844 -34.656 -18.672 1 55.22 284 ASP A CA 1
ATOM 2285 C C . ASP A 1 284 ? 25.359 -34.5 -18.5 1 55.22 284 ASP A C 1
ATOM 2287 O O . ASP A 1 284 ? 26.109 -34.594 -19.469 1 55.22 284 ASP A O 1
ATOM 2291 N N . ASP A 1 285 ? 25.766 -34.375 -17.328 1 50.78 285 ASP A N 1
ATOM 2292 C CA . ASP A 1 285 ? 27.203 -34.344 -17.078 1 50.78 285 ASP A CA 1
ATOM 2293 C C . ASP A 1 285 ? 27.812 -35.75 -17.297 1 50.78 285 ASP A C 1
ATOM 2295 O O . ASP A 1 285 ? 28.938 -35.875 -17.781 1 50.78 285 ASP A O 1
ATOM 2299 N N . GLN A 1 286 ? 27.062 -36.812 -16.969 1 48.09 286 GLN A N 1
ATOM 2300 C CA . GLN A 1 286 ? 27.594 -38.156 -17.234 1 48.09 286 GLN A CA 1
ATOM 2301 C C . GLN A 1 286 ? 27.578 -38.469 -18.719 1 48.09 286 GLN A C 1
ATOM 2303 O O . GLN A 1 286 ? 28.469 -39.125 -19.234 1 48.09 286 GLN A O 1
ATOM 2308 N N . GLN A 1 287 ? 26.531 -38.062 -19.391 1 47.44 287 GLN A N 1
ATOM 2309 C CA . GLN A 1 287 ? 26.547 -38.344 -20.828 1 47.44 287 GLN A CA 1
ATOM 2310 C C . GLN A 1 287 ? 27.578 -37.469 -21.531 1 47.44 287 GLN A C 1
ATOM 2312 O O . GLN A 1 287 ? 28.234 -37.938 -22.469 1 47.44 287 GLN A O 1
ATOM 2317 N N . GLN A 1 288 ? 27.766 -36.312 -21.031 1 48 288 GLN A N 1
ATOM 2318 C CA . GLN A 1 288 ? 28.812 -35.5 -21.641 1 48 288 GLN A CA 1
ATOM 2319 C C . GLN A 1 288 ? 30.203 -36 -21.25 1 48 288 GLN A C 1
ATOM 2321 O O . GLN A 1 288 ? 31.125 -35.969 -22.062 1 48 288 GLN A O 1
ATOM 2326 N N . SER A 1 289 ? 30.344 -36.531 -20.109 1 50.31 289 SER A N 1
ATOM 2327 C CA . SER A 1 289 ? 31.625 -37.125 -19.703 1 50.31 289 SER A CA 1
ATOM 2328 C C . SER A 1 289 ? 31.859 -38.438 -20.406 1 50.31 289 SER A C 1
ATOM 2330 O O . SER A 1 289 ? 33 -38.781 -20.766 1 50.31 289 SER A O 1
ATOM 2332 N N . GLN A 1 290 ? 30.828 -39.188 -20.703 1 49.41 290 GLN A N 1
ATOM 2333 C CA . GLN A 1 290 ? 30.969 -40.438 -21.453 1 49.41 290 GLN A CA 1
ATOM 2334 C C . GLN A 1 290 ? 31.25 -40.156 -22.922 1 49.41 290 GLN A C 1
ATOM 2336 O O . GLN A 1 290 ? 32.031 -40.844 -23.562 1 49.41 290 GLN A O 1
ATOM 2341 N N . GLU A 1 291 ? 30.703 -39.156 -23.469 1 51.28 291 GLU A N 1
ATOM 2342 C CA . GLU A 1 291 ? 30.969 -38.781 -24.859 1 51.28 291 GLU A CA 1
ATOM 2343 C C . GLU A 1 291 ? 32.344 -38.188 -25.031 1 51.28 291 GLU A C 1
ATOM 2345 O O . GLU A 1 291 ? 33.031 -38.438 -26.047 1 51.28 291 GLU A O 1
ATOM 2350 N N . GLN A 1 292 ? 32.812 -37.469 -24.062 1 50.16 292 GLN A N 1
ATOM 2351 C CA . GLN A 1 292 ? 34.188 -36.938 -24.109 1 50.16 292 GLN A CA 1
ATOM 2352 C C . GLN A 1 292 ? 35.219 -38.031 -23.922 1 50.16 292 GLN A C 1
ATOM 2354 O O . GLN A 1 292 ? 36.281 -38 -24.531 1 50.16 292 GLN A O 1
ATOM 2359 N N . ASN A 1 293 ? 34.906 -38.969 -23.094 1 51.25 293 ASN A N 1
ATOM 2360 C CA . ASN A 1 293 ? 35.844 -40.094 -22.891 1 51.25 293 ASN A CA 1
ATOM 2361 C C . ASN A 1 293 ? 35.844 -41 -24.109 1 51.25 293 ASN A C 1
ATOM 2363 O O . ASN A 1 293 ? 36.875 -41.688 -24.375 1 51.25 293 ASN A O 1
ATOM 2367 N N . GLU A 1 294 ? 34.719 -41.125 -24.859 1 49.72 294 GLU A N 1
ATOM 2368 C CA . GLU A 1 294 ? 34.719 -41.938 -26.062 1 49.72 294 GLU A CA 1
ATOM 2369 C C . GLU A 1 294 ? 35.531 -41.281 -27.172 1 49.72 294 GLU A C 1
ATOM 2371 O O . GLU A 1 294 ? 36.125 -41.969 -28 1 49.72 294 GLU A O 1
ATOM 2376 N N . ASP A 1 295 ? 35.562 -39.969 -27.188 1 51.97 295 ASP A N 1
ATOM 2377 C CA . ASP A 1 295 ? 36.281 -39.25 -28.25 1 51.97 295 ASP A CA 1
ATOM 2378 C C . ASP A 1 295 ? 37.781 -39.281 -27.984 1 51.97 295 ASP A C 1
ATOM 2380 O O . ASP A 1 295 ? 38.562 -38.906 -28.859 1 51.97 295 ASP A O 1
ATOM 2384 N N . GLU A 1 296 ? 38.125 -39.312 -26.703 1 44.59 296 GLU A N 1
ATOM 2385 C CA . GLU A 1 296 ? 39.531 -39.25 -26.375 1 44.59 296 GLU A CA 1
ATOM 2386 C C . GLU A 1 296 ? 40.188 -40.625 -26.547 1 44.59 296 GLU A C 1
ATOM 2388 O O . GLU A 1 296 ? 41.344 -40.844 -26.125 1 44.59 296 GLU A O 1
ATOM 2393 N N . GLU A 1 297 ? 39.312 -41.625 -27.016 1 41.97 297 GLU A N 1
ATOM 2394 C CA . GLU A 1 297 ? 40.062 -42.875 -27.266 1 41.97 297 GLU A CA 1
ATOM 2395 C C . GLU A 1 297 ? 41.094 -42.656 -28.344 1 41.97 297 GLU A C 1
ATOM 2397 O O . GLU A 1 297 ? 40.781 -42.25 -29.469 1 41.97 297 GLU A O 1
ATOM 2402 N N . PRO A 1 298 ? 42.281 -42.344 -27.844 1 42.19 298 PRO A N 1
ATOM 2403 C CA . PRO A 1 298 ? 43.406 -42.062 -28.766 1 42.19 298 PRO A CA 1
ATOM 2404 C C . PRO A 1 298 ? 43.469 -43.031 -29.922 1 42.19 298 PRO A C 1
ATOM 2406 O O . PRO A 1 298 ? 43.219 -44.25 -29.734 1 42.19 298 PRO A O 1
ATOM 2409 N N . ALA A 1 299 ? 43.125 -42.562 -31.141 1 40.75 299 ALA A N 1
ATOM 2410 C CA . ALA A 1 299 ? 43.406 -43.344 -32.375 1 40.75 299 ALA A CA 1
ATOM 2411 C C . ALA A 1 299 ? 44.781 -43.969 -32.344 1 40.75 299 ALA A C 1
ATOM 2413 O O . ALA A 1 299 ? 45.781 -43.281 -32.188 1 40.75 299 ALA A O 1
ATOM 2414 N N . VAL A 1 300 ? 44.969 -45.156 -31.766 1 35.5 300 VAL A N 1
ATOM 2415 C CA . VAL A 1 300 ? 46.188 -45.938 -31.812 1 35.5 300 VAL A CA 1
ATOM 2416 C C . VAL A 1 300 ? 46.75 -45.906 -33.25 1 35.5 300 VAL A C 1
ATOM 2418 O O . VAL A 1 300 ? 46.094 -46.344 -34.188 1 35.5 300 VAL A O 1
ATOM 2421 N N . LYS A 1 301 ? 47.438 -44.75 -33.469 1 35.62 301 LYS A N 1
ATOM 2422 C CA . LYS A 1 301 ? 48.219 -44.688 -34.688 1 35.62 301 LYS A CA 1
ATOM 2423 C C . LYS A 1 301 ? 48.938 -46 -35 1 35.62 301 LYS A C 1
ATOM 2425 O O . LYS A 1 301 ? 49.719 -46.469 -34.188 1 35.62 301 LYS A O 1
ATOM 2430 N N . LYS A 1 302 ? 48.344 -46.938 -35.844 1 32.31 302 LYS A N 1
ATOM 2431 C CA . LYS A 1 302 ? 48.875 -48.156 -36.469 1 32.31 302 LYS A CA 1
ATOM 2432 C C . LYS A 1 302 ? 50.25 -47.906 -37.062 1 32.31 302 LYS A C 1
ATOM 2434 O O . LYS A 1 302 ? 50.375 -47.062 -37.969 1 32.31 302 LYS A O 1
ATOM 2439 N N . SER A 1 303 ? 51.344 -47.875 -36.312 1 34.09 303 SER A N 1
ATOM 2440 C CA . SER A 1 303 ? 52.719 -47.812 -36.719 1 34.09 303 SER A CA 1
ATOM 2441 C C . SER A 1 303 ? 53 -48.812 -37.844 1 34.09 303 SER A C 1
ATOM 2443 O O . SER A 1 303 ? 52.781 -50 -37.688 1 34.09 303 SER A O 1
ATOM 2445 N N . GLU A 1 304 ? 52.875 -48.281 -39.125 1 32.44 304 GLU A N 1
ATOM 2446 C CA . GLU A 1 304 ? 53.281 -48.969 -40.375 1 32.44 304 GLU A CA 1
ATOM 2447 C C . GLU A 1 304 ? 54.688 -49.531 -40.281 1 32.44 304 GLU A C 1
ATOM 2449 O O . GLU A 1 304 ? 55.625 -48.781 -39.969 1 32.44 304 GLU A O 1
ATOM 2454 N N . SER A 1 305 ? 54.844 -50.75 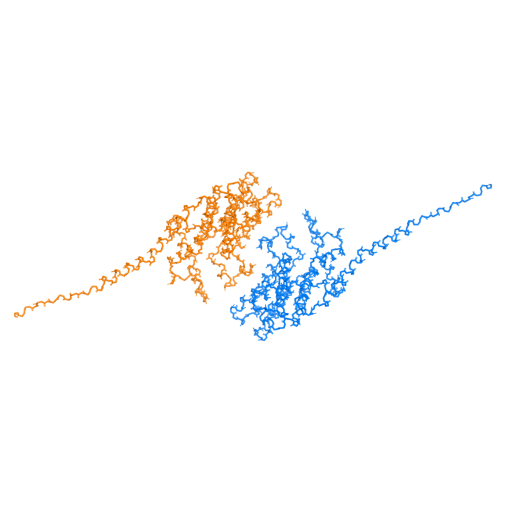-39.812 1 35.78 305 SER A N 1
ATOM 2455 C CA . SER A 1 305 ? 56.094 -51.531 -39.812 1 35.78 305 SER A CA 1
ATOM 2456 C C . SER A 1 305 ? 56.656 -51.625 -41.219 1 35.78 305 SER A C 1
ATOM 2458 O O . SER A 1 305 ? 57.5 -52.5 -41.5 1 35.78 305 SER A O 1
ATOM 2460 N N . SER A 1 306 ? 56.688 -50.5 -42 1 30.44 306 SER A N 1
ATOM 2461 C CA . SER A 1 306 ? 57.25 -50.75 -43.344 1 30.44 306 SER A CA 1
ATOM 2462 C C . SER A 1 306 ? 58.625 -51.406 -43.25 1 30.44 306 SER A C 1
ATOM 2464 O O . SER A 1 306 ? 59.469 -50.969 -42.469 1 30.44 306 SER A O 1
ATOM 2466 N N . GLN A 1 307 ? 58.719 -52.688 -43.688 1 26.2 307 GLN A N 1
ATOM 2467 C CA . GLN A 1 307 ? 59.75 -53.656 -44.062 1 26.2 307 GLN A CA 1
ATOM 2468 C C . GLN A 1 307 ? 60.75 -53.062 -45.031 1 26.2 307 GLN A C 1
ATOM 2470 O O . GLN A 1 307 ? 60.406 -52.719 -46.156 1 26.2 307 GLN A O 1
ATOM 2475 N N . ALA A 1 308 ? 61.688 -52.188 -44.562 1 24.61 308 ALA A N 1
ATOM 2476 C CA . ALA A 1 308 ? 62.875 -51.969 -45.375 1 24.61 308 ALA A CA 1
ATOM 2477 C C . ALA A 1 308 ? 63.5 -53.312 -45.781 1 24.61 308 ALA A C 1
ATOM 2479 O O . ALA A 1 308 ? 64.062 -54 -44.938 1 24.61 308 ALA A O 1
ATOM 2480 N N . SER A 1 309 ? 62.75 -54.031 -46.562 1 22.7 309 SER A N 1
ATOM 2481 C CA . SER A 1 309 ? 63.531 -54.844 -47.5 1 22.7 309 SER A CA 1
ATOM 2482 C C . SER A 1 309 ? 64.312 -53.969 -48.469 1 22.7 309 SER A C 1
ATOM 2484 O O . SER A 1 309 ? 63.781 -52.969 -48.969 1 22.7 309 SER A O 1
ATOM 2486 N N . MET B 1 1 ? 21.859 22.062 -1.804 1 79.81 1 MET B N 1
ATOM 2487 C CA . MET B 1 1 ? 21.203 20.891 -2.387 1 79.81 1 MET B CA 1
ATOM 2488 C C . MET B 1 1 ? 21.234 20.953 -3.91 1 79.81 1 MET B C 1
ATOM 2490 O O . MET B 1 1 ? 21.609 19.984 -4.57 1 79.81 1 MET B O 1
ATOM 2494 N N . ILE B 1 2 ? 20.984 22.125 -4.473 1 84.75 2 ILE B N 1
ATOM 2495 C CA . ILE B 1 2 ? 20.922 22.312 -5.918 1 84.75 2 ILE B CA 1
ATOM 2496 C C . ILE B 1 2 ? 22.281 22.047 -6.535 1 84.75 2 ILE B C 1
ATOM 2498 O O . ILE B 1 2 ? 22.406 21.312 -7.531 1 84.75 2 ILE B O 1
ATOM 2502 N N . ASN B 1 3 ? 23.266 22.562 -5.875 1 87.44 3 ASN B N 1
ATOM 2503 C CA . ASN B 1 3 ? 24.609 22.375 -6.391 1 87.44 3 ASN B CA 1
ATOM 2504 C C . ASN B 1 3 ? 25.109 20.953 -6.137 1 87.44 3 ASN B C 1
ATOM 2506 O O . ASN B 1 3 ? 25.734 20.344 -7.012 1 87.44 3 ASN B O 1
ATOM 2510 N N . LYS B 1 4 ? 24.781 20.453 -5 1 89.19 4 LYS B N 1
ATOM 2511 C CA . LYS B 1 4 ? 25.266 19.141 -4.59 1 89.19 4 LYS B CA 1
ATOM 2512 C C . LYS B 1 4 ? 24.703 18.047 -5.492 1 89.19 4 LYS B C 1
ATOM 2514 O O . LYS B 1 4 ? 25.406 17.078 -5.809 1 89.19 4 LYS B O 1
ATOM 2519 N N . PHE B 1 5 ? 23.531 18.188 -5.938 1 91.06 5 PHE B N 1
ATOM 2520 C CA . PHE B 1 5 ? 22.891 17.156 -6.734 1 91.06 5 PHE B CA 1
ATOM 2521 C C . PHE B 1 5 ? 22.812 17.562 -8.203 1 91.06 5 PHE B C 1
ATOM 2523 O O . PHE B 1 5 ? 22.156 16.891 -9.008 1 91.06 5 PHE B O 1
ATOM 2530 N N . LYS B 1 6 ? 23.516 18.703 -8.484 1 93.12 6 LYS B N 1
ATOM 2531 C CA . LYS B 1 6 ? 23.578 19.219 -9.852 1 93.12 6 LYS B CA 1
ATOM 2532 C C . LYS B 1 6 ? 22.203 19.297 -10.477 1 93.12 6 LYS B C 1
ATOM 2534 O O . LYS B 1 6 ? 21.984 18.828 -11.594 1 93.12 6 LYS B O 1
ATOM 2539 N N . ILE B 1 7 ? 21.266 19.828 -9.711 1 94.69 7 ILE B N 1
ATOM 2540 C CA . ILE B 1 7 ? 19.906 20 -10.188 1 94.69 7 ILE B CA 1
ATOM 2541 C C . ILE B 1 7 ? 19.844 21.172 -11.18 1 94.69 7 ILE B C 1
ATOM 2543 O O . ILE B 1 7 ? 20.188 22.297 -10.828 1 94.69 7 ILE B O 1
ATOM 2547 N N . PRO B 1 8 ? 19.438 20.906 -12.383 1 95.38 8 PRO B N 1
ATOM 2548 C CA . PRO B 1 8 ? 19.266 22.031 -13.289 1 95.38 8 PRO B CA 1
ATOM 2549 C C . PRO B 1 8 ? 18.25 23.047 -12.781 1 95.38 8 PRO B C 1
ATOM 2551 O O . PRO B 1 8 ? 17.109 22.688 -12.469 1 95.38 8 PRO B O 1
ATOM 2554 N N . HIS B 1 9 ? 18.578 24.266 -12.789 1 95 9 HIS B N 1
ATOM 2555 C CA . HIS B 1 9 ? 17.75 25.312 -12.18 1 95 9 HIS B CA 1
ATOM 2556 C C . HIS B 1 9 ? 16.391 25.391 -12.852 1 95 9 HIS B C 1
ATOM 2558 O O . HIS B 1 9 ? 15.367 25.516 -12.172 1 95 9 HIS B O 1
ATOM 2564 N N . TRP B 1 10 ? 16.375 25.25 -14.086 1 95.94 10 TRP B N 1
ATOM 2565 C CA . TRP B 1 10 ? 15.125 25.375 -14.812 1 95.94 10 TRP B CA 1
ATOM 2566 C C . TRP B 1 10 ? 14.227 24.172 -14.57 1 95.94 10 TRP B C 1
ATOM 2568 O O . TRP B 1 10 ? 13 24.297 -14.539 1 95.94 10 TRP B O 1
ATOM 2578 N N . ASN B 1 11 ? 14.844 23 -14.414 1 96.94 11 ASN B N 1
ATOM 2579 C CA . ASN B 1 11 ? 14.055 21.812 -14.086 1 96.94 11 ASN B CA 1
ATOM 2580 C C . ASN B 1 11 ? 13.359 21.953 -12.734 1 96.94 11 ASN B C 1
ATOM 2582 O O . ASN B 1 11 ? 12.195 21.578 -12.594 1 96.94 11 ASN B O 1
ATOM 2586 N N . LEU B 1 12 ? 14.117 22.484 -11.82 1 97 12 LEU B N 1
ATOM 2587 C CA . LEU B 1 12 ? 13.57 22.656 -10.484 1 97 12 LEU B CA 1
ATOM 2588 C C . LEU B 1 12 ? 12.406 23.641 -10.5 1 97 12 LEU B C 1
ATOM 2590 O O . LEU B 1 12 ? 11.352 23.375 -9.914 1 97 12 LEU B O 1
ATOM 2594 N N . LEU B 1 13 ? 12.609 24.734 -11.164 1 97.31 13 LEU B N 1
ATOM 2595 C CA . LEU B 1 13 ? 11.57 25.75 -11.25 1 97.31 13 LEU B CA 1
ATOM 2596 C C . LEU B 1 13 ? 10.328 25.219 -11.945 1 97.31 13 LEU B C 1
ATOM 2598 O O . LEU B 1 13 ? 9.203 25.438 -11.484 1 97.31 13 LEU B O 1
ATOM 2602 N N . ARG B 1 14 ? 10.5 24.531 -13.07 1 98 14 ARG B N 1
ATOM 2603 C CA . ARG B 1 14 ? 9.375 23.984 -13.828 1 98 14 ARG B CA 1
ATOM 2604 C C . ARG B 1 14 ? 8.633 22.938 -13.016 1 98 14 ARG B C 1
ATOM 2606 O O . ARG B 1 14 ? 7.402 22.906 -13 1 98 14 ARG B O 1
ATOM 2613 N N . TYR B 1 15 ? 9.445 22.125 -12.367 1 98.31 15 TYR B N 1
ATOM 2614 C CA . TYR B 1 15 ? 8.828 21.078 -11.562 1 98.31 15 TYR B CA 1
ATOM 2615 C C . TYR B 1 15 ? 8.016 21.672 -10.422 1 98.31 15 TYR B C 1
ATOM 2617 O O . TYR B 1 15 ? 6.844 21.328 -10.234 1 98.31 15 TYR B O 1
ATOM 2625 N N . LEU B 1 16 ? 8.578 22.562 -9.672 1 97.88 16 LEU B N 1
ATOM 2626 C CA . LEU B 1 16 ? 7.902 23.141 -8.523 1 97.88 16 LEU B CA 1
ATOM 2627 C C . LEU B 1 16 ? 6.695 23.969 -8.953 1 97.88 16 LEU B C 1
ATOM 2629 O O . LEU B 1 16 ? 5.672 23.984 -8.266 1 97.88 16 LEU B O 1
ATOM 2633 N N . ARG B 1 17 ? 6.797 24.641 -10.055 1 97.94 17 ARG B N 1
ATOM 2634 C CA . ARG B 1 17 ? 5.656 25.375 -10.586 1 97.94 17 ARG B CA 1
ATOM 2635 C C . ARG B 1 17 ? 4.531 24.422 -10.984 1 97.94 17 ARG B C 1
ATOM 2637 O O . ARG B 1 17 ? 3.355 24.719 -10.742 1 97.94 17 ARG B O 1
ATOM 2644 N N . SER B 1 18 ? 4.914 23.328 -11.633 1 98.19 18 SER B N 1
ATOM 2645 C CA . SER B 1 18 ? 3.918 22.328 -12.016 1 98.19 18 SER B CA 1
ATOM 2646 C C . SER B 1 18 ? 3.221 21.75 -10.789 1 98.19 18 SER B C 1
ATOM 2648 O O . SER B 1 18 ? 2.004 21.562 -10.797 1 98.19 18 SER B O 1
ATOM 2650 N N . VAL B 1 19 ? 4.023 21.453 -9.742 1 98.38 19 VAL B N 1
ATOM 2651 C CA . VAL B 1 19 ? 3.457 20.953 -8.492 1 98.38 19 VAL B CA 1
ATOM 2652 C C . VAL B 1 19 ? 2.49 22 -7.918 1 98.38 19 VAL B C 1
ATOM 2654 O O . VAL B 1 19 ? 1.362 21.656 -7.547 1 98.38 19 VAL B O 1
ATOM 2657 N N . GLU B 1 20 ? 2.898 23.219 -7.867 1 98 20 GLU B N 1
ATOM 2658 C CA . GLU B 1 20 ? 2.074 24.297 -7.332 1 98 20 GLU B CA 1
ATOM 2659 C C . GLU B 1 20 ? 0.768 24.422 -8.109 1 98 20 GLU B C 1
ATOM 2661 O O . GLU B 1 20 ? -0.296 24.609 -7.516 1 98 20 GLU B O 1
ATOM 2666 N N . GLU B 1 21 ? 0.833 24.312 -9.391 1 97.69 21 GLU B N 1
ATOM 2667 C CA . GLU B 1 21 ? -0.333 24.453 -10.258 1 97.69 21 GLU B CA 1
ATOM 2668 C C . GLU B 1 21 ? -1.319 23.312 -10.047 1 97.69 21 GLU B C 1
ATOM 2670 O O . GLU B 1 21 ? -2.512 23.453 -10.32 1 97.69 21 GLU B O 1
ATOM 2675 N N . HIS B 1 22 ? -0.805 22.219 -9.57 1 98.25 22 HIS B N 1
ATOM 2676 C CA . HIS B 1 22 ? -1.664 21.047 -9.375 1 98.25 22 HIS B CA 1
ATOM 2677 C C . HIS B 1 22 ? -2.334 21.078 -8.008 1 98.25 22 HIS B C 1
ATOM 2679 O O . HIS B 1 22 ? -3.197 20.25 -7.715 1 98.25 22 HIS B O 1
ATOM 2685 N N . TYR B 1 23 ? -1.923 21.984 -7.156 1 98.19 23 TYR B N 1
ATOM 2686 C CA . TYR B 1 23 ? -2.717 22.266 -5.965 1 98.19 23 TYR B CA 1
ATOM 2687 C C . TYR B 1 23 ? -3.967 23.062 -6.309 1 98.19 23 TYR B C 1
ATOM 2689 O O . TYR B 1 23 ? -3.879 24.141 -6.879 1 98.19 23 TYR B O 1
ATOM 2697 N N . ASN B 1 24 ? -5.062 22.453 -6.035 1 93.62 24 ASN B N 1
ATOM 2698 C CA . ASN B 1 24 ? -6.332 23.078 -6.379 1 93.62 24 ASN 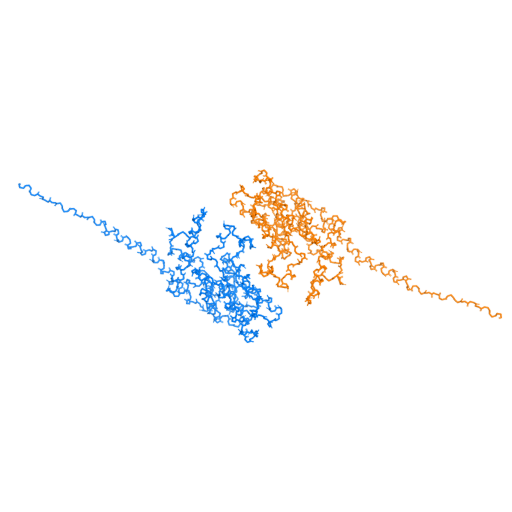B CA 1
ATOM 2699 C C . ASN B 1 24 ? -6.527 24.391 -5.621 1 93.62 24 ASN B C 1
ATOM 2701 O O . ASN B 1 24 ? -6.391 24.438 -4.398 1 93.62 24 ASN B O 1
ATOM 2705 N N . ALA B 1 25 ? -6.969 25.406 -6.305 1 90.12 25 ALA B N 1
ATOM 2706 C CA . ALA B 1 25 ? -7.102 26.75 -5.738 1 90.12 25 ALA B CA 1
ATOM 2707 C C . ALA B 1 25 ? -8.359 26.859 -4.883 1 90.12 25 ALA B C 1
ATOM 2709 O O . ALA B 1 25 ? -8.477 27.75 -4.047 1 90.12 25 ALA B O 1
ATOM 2710 N N . TYR B 1 26 ? -9.195 25.906 -5.027 1 91.44 26 TYR B N 1
ATOM 2711 C CA . TYR B 1 26 ? -10.477 26.031 -4.352 1 91.44 26 TYR B CA 1
ATOM 2712 C C . TYR B 1 26 ? -10.539 25.156 -3.107 1 91.44 26 TYR B C 1
ATOM 2714 O O . TYR B 1 26 ? -11.508 25.203 -2.35 1 91.44 26 TYR B O 1
ATOM 2722 N N . THR B 1 27 ? -9.516 24.406 -2.924 1 95.69 27 THR B N 1
ATOM 2723 C CA . THR B 1 27 ? -9.438 23.594 -1.708 1 95.69 27 THR B CA 1
ATOM 2724 C C . THR B 1 27 ? -9.094 24.469 -0.505 1 95.69 27 THR B C 1
ATOM 2726 O O . THR B 1 27 ? -8.047 25.125 -0.485 1 95.69 27 THR B O 1
ATOM 2729 N N . PRO B 1 28 ? -9.898 24.453 0.448 1 96.75 28 PRO B N 1
ATOM 2730 C CA . PRO B 1 28 ? -9.688 25.391 1.56 1 96.75 28 PRO B CA 1
ATOM 2731 C C . PRO B 1 28 ? -8.422 25.078 2.355 1 96.75 28 PRO B C 1
ATOM 2733 O O . PRO B 1 28 ? -7.566 25.953 2.525 1 96.75 28 PRO B O 1
ATOM 2736 N N . TYR B 1 29 ? -8.219 23.875 2.777 1 97.94 29 TYR B N 1
ATOM 2737 C CA . TYR B 1 29 ? -7.137 23.516 3.689 1 97.94 29 TYR B CA 1
ATOM 2738 C C . TYR B 1 29 ? -5.961 22.906 2.932 1 97.94 29 TYR B C 1
ATOM 2740 O O . TYR B 1 29 ? -4.836 23.406 3.018 1 97.94 29 TYR B O 1
ATOM 2748 N N . HIS B 1 30 ? -6.238 21.812 2.158 1 98.38 30 HIS B N 1
ATOM 2749 C CA . HIS B 1 30 ? -5.184 21.078 1.467 1 98.38 30 HIS B CA 1
ATOM 2750 C C . HIS B 1 30 ? -4.797 21.781 0.164 1 98.38 30 HIS B C 1
ATOM 2752 O O . HIS B 1 30 ? -4.973 21.219 -0.919 1 98.38 30 HIS B O 1
ATOM 2758 N N . ASN B 1 31 ? -4.18 22.938 0.264 1 97.81 31 ASN B N 1
ATOM 2759 C CA . ASN B 1 31 ? -3.773 23.781 -0.859 1 97.81 31 ASN B CA 1
ATOM 2760 C C . ASN B 1 31 ? -2.273 24.062 -0.838 1 97.81 31 ASN B C 1
ATOM 2762 O O . ASN B 1 31 ? -1.543 23.484 -0.027 1 97.81 31 ASN B O 1
ATOM 2766 N N . LYS B 1 32 ? -1.849 24.938 -1.742 1 98 32 LYS B N 1
ATOM 2767 C CA . LYS B 1 32 ? -0.424 25.203 -1.914 1 98 32 LYS B CA 1
ATOM 2768 C C . LYS B 1 32 ? 0.159 25.891 -0.683 1 98 32 LYS B C 1
ATOM 2770 O O . LYS B 1 32 ? 1.325 25.672 -0.343 1 98 32 LYS B O 1
ATOM 2775 N N . VAL B 1 33 ? -0.612 26.656 0.015 1 97.62 33 VAL B N 1
ATOM 2776 C CA . VAL B 1 33 ? -0.13 27.359 1.198 1 97.62 33 VAL B CA 1
ATOM 2777 C C . VAL B 1 33 ? 0.121 26.375 2.326 1 97.62 33 VAL B C 1
ATOM 2779 O O . VAL B 1 33 ? 1.107 26.484 3.057 1 97.62 33 VAL B O 1
ATOM 2782 N N . HIS B 1 34 ? -0.806 25.391 2.479 1 98.06 34 HIS B N 1
ATOM 2783 C CA . HIS B 1 34 ? -0.591 24.328 3.455 1 98.06 34 HIS B CA 1
ATOM 2784 C C . HIS B 1 34 ? 0.697 23.578 3.164 1 98.06 34 HIS B C 1
ATOM 2786 O O . HIS B 1 34 ? 1.473 23.281 4.078 1 98.06 34 HIS B O 1
ATOM 2792 N N . ALA B 1 35 ? 0.938 23.266 1.91 1 98.38 35 ALA B N 1
ATOM 2793 C CA . ALA B 1 35 ? 2.166 22.562 1.524 1 98.38 35 ALA B CA 1
ATOM 2794 C C . ALA B 1 35 ? 3.398 23.375 1.922 1 98.38 35 ALA B C 1
ATOM 2796 O O . ALA B 1 35 ? 4.359 22.828 2.463 1 98.38 35 ALA B O 1
ATOM 2797 N N . ALA B 1 36 ? 3.348 24.672 1.639 1 97.94 36 ALA B N 1
ATOM 2798 C CA . ALA B 1 36 ? 4.457 25.562 1.999 1 97.94 36 ALA B CA 1
ATOM 2799 C C . ALA B 1 36 ? 4.672 25.578 3.51 1 97.94 36 ALA B C 1
ATOM 2801 O O . ALA B 1 36 ? 5.812 25.594 3.98 1 97.94 36 ALA B O 1
ATOM 2802 N N . ASP B 1 37 ? 3.625 25.594 4.23 1 98.12 37 ASP B N 1
ATOM 2803 C CA . ASP B 1 37 ? 3.699 25.594 5.688 1 98.12 37 ASP B CA 1
ATOM 2804 C C . ASP B 1 37 ? 4.367 24.312 6.199 1 98.12 37 ASP B C 1
ATOM 2806 O O . ASP B 1 37 ? 5.172 24.359 7.133 1 98.12 37 ASP B O 1
ATOM 2810 N N . VAL B 1 38 ? 4.008 23.172 5.629 1 98.62 38 VAL B N 1
ATOM 2811 C CA . VAL B 1 38 ? 4.586 21.891 6.035 1 98.62 38 VAL B CA 1
ATOM 2812 C C . VAL B 1 38 ? 6.082 21.875 5.715 1 98.62 38 VAL B C 1
ATOM 2814 O O . VAL B 1 38 ? 6.891 21.422 6.523 1 98.62 38 VAL B O 1
ATOM 2817 N N . VAL B 1 39 ? 6.484 22.422 4.539 1 98.44 39 VAL B N 1
ATOM 2818 C CA . VAL B 1 39 ? 7.891 22.5 4.164 1 98.44 39 VAL B CA 1
ATOM 2819 C C . VAL B 1 39 ? 8.648 23.359 5.18 1 98.44 39 VAL B C 1
ATOM 2821 O O . VAL B 1 39 ? 9.727 22.984 5.641 1 98.44 39 VAL B O 1
ATOM 2824 N N . GLN B 1 40 ? 8.078 24.469 5.543 1 97.88 40 GLN B N 1
ATOM 2825 C CA . GLN B 1 40 ? 8.711 25.344 6.52 1 97.88 40 GLN B CA 1
ATOM 2826 C C . GLN B 1 40 ? 8.812 24.672 7.887 1 97.88 40 GLN B C 1
ATOM 2828 O O . GLN B 1 40 ? 9.82 24.812 8.578 1 97.88 40 GLN B O 1
ATOM 2833 N N . SER B 1 41 ? 7.77 24 8.273 1 97.75 41 SER B N 1
ATOM 2834 C CA . SER B 1 41 ? 7.734 23.344 9.57 1 97.75 41 SER B CA 1
ATOM 2835 C C . SER B 1 41 ? 8.805 22.266 9.672 1 97.75 41 SER B C 1
ATOM 2837 O O . SER B 1 41 ? 9.469 22.141 10.703 1 97.75 41 SER B O 1
ATOM 2839 N N . VAL B 1 42 ? 8.953 21.484 8.633 1 97.75 42 VAL B N 1
ATOM 2840 C CA . VAL B 1 42 ? 9.961 20.438 8.68 1 97.75 42 VAL B CA 1
ATOM 2841 C C . VAL B 1 42 ? 11.352 21.047 8.75 1 97.75 42 VAL B C 1
ATOM 2843 O O . VAL B 1 42 ? 12.242 20.516 9.422 1 97.75 42 VAL B O 1
ATOM 2846 N N . HIS B 1 43 ? 11.539 22.156 8.055 1 96.25 43 HIS B N 1
ATOM 2847 C CA . HIS B 1 43 ? 12.82 22.859 8.125 1 96.25 43 HIS B CA 1
ATOM 2848 C C . HIS B 1 43 ? 13.141 23.266 9.555 1 96.25 43 HIS B C 1
ATOM 2850 O O . HIS B 1 43 ? 14.281 23.109 10.008 1 96.25 43 HIS B O 1
ATOM 2856 N N . VAL B 1 44 ? 12.203 23.719 10.266 1 95.5 44 VAL B N 1
ATOM 2857 C CA . VAL B 1 44 ? 12.383 24.125 11.648 1 95.5 44 VAL B CA 1
ATOM 2858 C C . VAL B 1 44 ? 12.711 22.906 12.508 1 95.5 44 VAL B C 1
ATOM 2860 O O . VAL B 1 44 ? 13.625 22.953 13.336 1 95.5 44 VAL B O 1
ATOM 2863 N N . LEU B 1 45 ? 11.984 21.812 12.289 1 96.31 45 LEU B N 1
ATOM 2864 C CA . LEU B 1 45 ? 12.18 20.609 13.078 1 96.31 45 LEU B CA 1
ATOM 2865 C C . LEU B 1 45 ? 13.57 20.016 12.836 1 96.31 45 LEU B C 1
ATOM 2867 O O . LEU B 1 45 ? 14.18 19.453 13.75 1 96.31 45 LEU B O 1
ATOM 2871 N N . LEU B 1 46 ? 14.047 20.219 11.602 1 94.88 46 LEU B N 1
ATOM 2872 C CA . LEU B 1 46 ? 15.359 19.703 11.219 1 94.88 46 LEU B CA 1
ATOM 2873 C C . LEU B 1 46 ? 16.469 20.453 11.938 1 94.88 46 LEU B C 1
ATOM 2875 O O . LEU B 1 46 ? 17.609 19.953 12.023 1 94.88 46 LEU B O 1
ATOM 2879 N N . GLN B 1 47 ? 16.203 21.594 12.484 1 93.75 47 GLN B N 1
ATOM 2880 C CA . GLN B 1 47 ? 17.219 22.453 13.094 1 93.75 47 GLN B CA 1
ATOM 2881 C C . GLN B 1 47 ? 17.484 22.047 14.539 1 93.75 47 GLN B C 1
ATOM 2883 O O . GLN B 1 47 ? 18.359 22.609 15.195 1 93.75 47 GLN B O 1
ATOM 2888 N N . ALA B 1 48 ? 16.766 21.062 15.047 1 92.5 48 ALA B N 1
ATOM 2889 C CA . ALA B 1 48 ? 17.031 20.594 16.406 1 92.5 48 ALA B CA 1
ATOM 2890 C C . ALA B 1 48 ? 18.469 20.125 16.562 1 92.5 48 ALA B C 1
ATOM 2892 O O . ALA B 1 48 ? 18.953 19.328 15.742 1 92.5 48 ALA B O 1
ATOM 2893 N N . PRO B 1 49 ? 19.109 20.562 17.594 1 91.56 49 PRO B N 1
ATOM 2894 C CA . PRO B 1 49 ? 20.516 20.188 17.797 1 91.56 49 PRO B CA 1
ATOM 2895 C C . PRO B 1 49 ? 20.719 18.672 17.828 1 91.56 49 PRO B C 1
ATOM 2897 O O . PRO B 1 49 ? 21.719 18.156 17.328 1 91.56 49 PRO B O 1
ATOM 2900 N N . ALA B 1 50 ? 19.797 18 18.375 1 87.75 50 ALA B N 1
ATOM 2901 C CA . ALA B 1 50 ? 19.891 16.547 18.5 1 87.75 50 ALA B CA 1
ATOM 2902 C C . ALA B 1 50 ? 19.953 15.883 17.125 1 87.75 50 ALA B C 1
ATOM 2904 O O . ALA B 1 50 ? 20.375 14.727 17.016 1 87.75 50 ALA B O 1
ATOM 2905 N N . LEU B 1 51 ? 19.562 16.562 16.062 1 90.38 51 LEU B N 1
ATOM 2906 C CA . LEU B 1 51 ? 19.484 15.977 14.719 1 90.38 51 LEU B CA 1
ATOM 2907 C C . LEU B 1 51 ? 20.609 16.5 13.836 1 90.38 51 LEU B C 1
ATOM 2909 O O . LEU B 1 51 ? 20.625 16.234 12.625 1 90.38 51 LEU B O 1
ATOM 2913 N N . GLU B 1 52 ? 21.5 17.172 14.43 1 87.94 52 GLU B N 1
ATOM 2914 C CA . GLU B 1 52 ? 22.609 17.734 13.672 1 87.94 52 GLU B CA 1
ATOM 2915 C C . GLU B 1 52 ? 23.469 16.625 13.062 1 87.94 52 GLU B C 1
ATOM 2917 O O . GLU B 1 52 ? 23.875 15.695 13.758 1 87.94 52 GLU B O 1
ATOM 2922 N N . SER B 1 53 ? 23.703 16.656 11.773 1 86.38 53 SER B N 1
ATOM 2923 C CA . SER B 1 53 ? 24.578 15.773 11.008 1 86.38 53 SER B CA 1
ATOM 2924 C C . SER B 1 53 ? 24.062 14.344 11.023 1 86.38 53 SER B C 1
ATOM 2926 O O . SER B 1 53 ? 24.844 13.391 10.898 1 86.38 53 SER B O 1
ATOM 2928 N N . VAL B 1 54 ? 22.797 14.234 11.281 1 87.56 54 VAL B N 1
ATOM 2929 C CA . VAL B 1 54 ? 22.203 12.906 11.328 1 87.56 54 VAL B CA 1
ATOM 2930 C C . VAL B 1 54 ? 21.812 12.469 9.914 1 87.56 54 VAL B C 1
ATOM 2932 O O . VAL B 1 54 ? 21.969 11.297 9.562 1 87.56 54 VAL B O 1
ATOM 2935 N N . PHE B 1 55 ? 21.406 13.422 9.117 1 91.88 55 PHE B N 1
ATOM 2936 C CA . PHE B 1 55 ? 20.828 13.07 7.824 1 91.88 55 PHE B CA 1
ATOM 2937 C C . PHE B 1 55 ? 21.797 13.391 6.691 1 91.88 55 PHE B C 1
ATOM 2939 O O . PHE B 1 55 ? 22.547 14.359 6.77 1 91.88 55 PHE B O 1
ATOM 2946 N N . THR B 1 56 ? 21.75 12.594 5.715 1 91.88 56 THR B N 1
ATOM 2947 C CA . THR B 1 56 ? 22.516 12.852 4.5 1 91.88 56 THR B CA 1
ATOM 2948 C C . THR B 1 56 ? 21.859 13.953 3.674 1 91.88 56 THR B C 1
ATOM 2950 O O . THR B 1 56 ? 20.703 14.297 3.893 1 91.88 56 THR B O 1
ATOM 2953 N N . ASP B 1 57 ? 22.609 14.469 2.732 1 93.44 57 ASP B N 1
ATOM 2954 C CA . ASP B 1 57 ? 22.078 15.5 1.845 1 93.44 57 ASP B CA 1
ATOM 2955 C C . ASP B 1 57 ? 20.875 14.977 1.046 1 93.44 57 ASP B C 1
ATOM 2957 O O . ASP B 1 57 ? 19.938 15.719 0.786 1 93.44 57 ASP B O 1
ATOM 2961 N N . LEU B 1 58 ? 20.953 13.742 0.629 1 94.19 58 LEU B N 1
ATOM 2962 C CA . LEU B 1 58 ? 19.859 13.148 -0.141 1 94.19 58 LEU B CA 1
ATOM 2963 C C . LEU B 1 58 ? 18.578 13.062 0.693 1 94.19 58 LEU B C 1
ATOM 2965 O O . LEU B 1 58 ? 17.5 13.344 0.198 1 94.19 58 LEU B O 1
ATOM 2969 N N . GLU B 1 59 ? 18.781 12.672 1.927 1 94.88 59 GLU B N 1
ATOM 2970 C CA . GLU B 1 59 ? 17.641 12.562 2.838 1 94.88 59 GLU B CA 1
ATOM 2971 C C . GLU B 1 59 ? 17.016 13.93 3.088 1 94.88 59 GLU B C 1
ATOM 2973 O O . GLU B 1 59 ? 15.789 14.062 3.121 1 94.88 59 GLU B O 1
ATOM 2978 N N . LEU B 1 60 ? 17.828 14.922 3.215 1 95.25 60 LEU B N 1
ATOM 2979 C CA . LEU B 1 60 ? 17.344 16.281 3.43 1 95.25 60 LEU B CA 1
ATOM 2980 C C . LEU B 1 60 ? 16.594 16.797 2.205 1 95.25 60 LEU B C 1
ATOM 2982 O O . LEU B 1 60 ? 15.539 17.406 2.336 1 95.25 60 LEU B O 1
ATOM 2986 N N . ALA B 1 61 ? 17.141 16.531 1.056 1 95.62 61 ALA B N 1
ATOM 2987 C CA . ALA B 1 61 ? 16.469 16.906 -0.175 1 95.62 61 ALA B CA 1
ATOM 2988 C C . ALA B 1 61 ? 15.125 16.188 -0.308 1 95.62 61 ALA B C 1
ATOM 2990 O O . ALA B 1 61 ? 14.125 16.781 -0.698 1 95.62 61 ALA B O 1
ATOM 2991 N N . ALA B 1 62 ? 15.086 14.906 0.024 1 96.81 62 ALA B N 1
ATOM 2992 C CA . ALA B 1 62 ? 13.891 14.078 -0.105 1 96.81 62 ALA B CA 1
ATOM 2993 C C . ALA B 1 62 ? 12.781 14.578 0.816 1 96.81 62 ALA B C 1
ATOM 2995 O O . ALA B 1 62 ? 11.609 14.609 0.426 1 96.81 62 ALA B O 1
ATOM 2996 N N . VAL B 1 63 ? 13.125 14.938 2.029 1 97.94 63 VAL B N 1
ATOM 2997 C CA . VAL B 1 63 ? 12.102 15.32 2.988 1 97.94 63 VAL B CA 1
ATOM 2998 C C . VAL B 1 63 ? 11.453 16.641 2.551 1 97.94 63 VAL B C 1
ATOM 3000 O O . VAL B 1 63 ? 10.242 16.828 2.719 1 97.94 63 VAL B O 1
ATOM 3003 N N . ILE B 1 64 ? 12.219 17.547 1.983 1 97.44 64 ILE B N 1
ATOM 3004 C CA . ILE B 1 64 ? 11.695 18.828 1.509 1 97.44 64 ILE B CA 1
ATOM 3005 C C . ILE B 1 64 ? 10.711 18.578 0.364 1 97.44 64 ILE B C 1
ATOM 3007 O O . ILE B 1 64 ? 9.609 19.125 0.36 1 97.44 64 ILE B O 1
ATOM 3011 N N . ILE B 1 65 ? 11.094 17.734 -0.58 1 98.06 65 ILE B N 1
ATOM 3012 C CA . ILE B 1 65 ? 10.234 17.438 -1.721 1 98.06 65 ILE B CA 1
ATOM 3013 C C . ILE B 1 65 ? 8.992 16.688 -1.251 1 98.06 65 ILE B C 1
ATOM 3015 O O . ILE B 1 65 ? 7.879 16.953 -1.706 1 98.06 65 ILE B O 1
ATOM 3019 N N . ALA B 1 66 ? 9.164 15.695 -0.345 1 98.75 66 ALA B N 1
ATOM 3020 C CA . ALA B 1 66 ? 8.031 14.945 0.195 1 98.75 66 ALA B CA 1
ATOM 3021 C C . ALA B 1 66 ? 6.988 15.883 0.794 1 98.75 66 ALA B C 1
ATOM 3023 O O . ALA B 1 66 ? 5.793 15.734 0.537 1 98.75 66 ALA B O 1
ATOM 3024 N N . CYS B 1 67 ? 7.43 16.844 1.547 1 98.75 67 CYS B N 1
ATOM 3025 C CA . CYS B 1 67 ? 6.527 17.781 2.188 1 98.75 67 CYS B CA 1
ATOM 3026 C C . CYS B 1 67 ? 5.852 18.688 1.153 1 98.75 67 CYS B C 1
ATOM 3028 O O . CYS B 1 67 ? 4.672 19.016 1.293 1 98.75 67 CYS B O 1
ATOM 3030 N N . ALA B 1 68 ? 6.559 19.016 0.138 1 98.75 68 ALA B N 1
ATOM 3031 C CA . ALA B 1 68 ? 6.012 19.891 -0.897 1 98.75 68 ALA B CA 1
ATOM 3032 C C . ALA B 1 68 ? 4.91 19.188 -1.682 1 98.75 68 ALA B C 1
ATOM 3034 O O . ALA B 1 68 ? 3.961 19.828 -2.143 1 98.75 68 ALA B O 1
ATOM 3035 N N . VAL B 1 69 ? 4.98 17.875 -1.805 1 98.88 69 VAL B N 1
ATOM 3036 C CA . VAL B 1 69 ? 4.082 17.188 -2.738 1 98.88 69 VAL B CA 1
ATOM 3037 C C . VAL B 1 69 ? 3.064 16.359 -1.965 1 98.88 69 VAL B C 1
ATOM 3039 O O . VAL B 1 69 ? 2.201 15.711 -2.562 1 98.88 69 VAL B O 1
ATOM 3042 N N . HIS B 1 70 ? 3.041 16.297 -0.637 1 98.88 70 HIS B N 1
ATOM 3043 C CA . HIS B 1 70 ? 2.33 15.305 0.157 1 98.88 70 HIS B CA 1
ATOM 3044 C C . HIS B 1 70 ? 0.822 15.422 -0.037 1 98.88 70 HIS B C 1
ATOM 3046 O O . HIS B 1 70 ? 0.091 14.445 0.154 1 98.88 70 HIS B O 1
ATOM 3052 N N . ASP B 1 71 ? 0.322 16.578 -0.487 1 98.62 71 ASP B N 1
ATOM 3053 C CA . ASP B 1 71 ? -1.108 16.812 -0.667 1 98.62 71 ASP B CA 1
ATOM 3054 C C . ASP B 1 71 ? -1.406 17.328 -2.068 1 98.62 71 ASP B C 1
ATOM 3056 O O . ASP B 1 71 ? -2.441 17.969 -2.295 1 98.62 71 ASP B O 1
ATOM 3060 N N . VAL B 1 72 ? -0.461 17.156 -3.021 1 98.75 72 VAL B N 1
ATOM 3061 C CA . VAL B 1 72 ? -0.646 17.703 -4.363 1 98.75 72 VAL B CA 1
ATOM 3062 C C . VAL B 1 72 ? -1.9 17.109 -4.996 1 98.75 72 VAL B C 1
ATOM 3064 O O . VAL B 1 72 ? -2.152 15.906 -4.871 1 98.75 72 VAL B O 1
ATOM 3067 N N . ASN B 1 73 ? -2.795 17.953 -5.566 1 98.25 73 ASN B N 1
ATOM 3068 C CA . ASN B 1 73 ? -4.031 17.609 -6.262 1 98.25 73 ASN B CA 1
ATOM 3069 C C . ASN B 1 73 ? -5.051 16.984 -5.309 1 98.25 73 ASN B C 1
ATOM 3071 O O . ASN B 1 73 ? -5.836 16.125 -5.711 1 98.25 73 ASN B O 1
ATOM 3075 N N . HIS B 1 74 ? -5.047 17.391 -4.09 1 98.44 74 HIS B N 1
ATOM 3076 C CA . HIS B 1 74 ? -5.984 16.906 -3.082 1 98.44 74 HIS B CA 1
ATOM 3077 C C . HIS B 1 74 ? -7.414 17.312 -3.424 1 98.44 74 HIS B C 1
ATOM 3079 O O . HIS B 1 74 ? -7.688 18.484 -3.684 1 98.44 74 HIS B O 1
ATOM 3085 N N . PRO B 1 75 ? -8.367 16.422 -3.367 1 97.5 75 PRO B N 1
ATOM 3086 C CA . PRO B 1 75 ? -9.742 16.703 -3.787 1 97.5 75 PRO B CA 1
ATOM 3087 C C . PRO B 1 75 ? -10.602 17.281 -2.658 1 97.5 75 PRO B C 1
ATOM 3089 O O . PRO B 1 75 ? -11.812 17.438 -2.818 1 97.5 75 PRO B O 1
ATOM 3092 N N . ALA B 1 76 ? -10.039 17.469 -1.482 1 97.69 76 ALA B N 1
ATOM 3093 C CA . ALA B 1 76 ? -10.703 18.094 -0.346 1 97.69 76 ALA B CA 1
ATOM 3094 C C . ALA B 1 76 ? -11.742 17.172 0.268 1 97.69 76 ALA B C 1
ATOM 3096 O O . ALA B 1 76 ? -12.805 17.625 0.714 1 97.69 76 ALA B O 1
ATOM 3097 N N . VAL B 1 77 ? -11.57 15.898 0.165 1 97.75 77 VAL B N 1
ATOM 3098 C CA . VAL B 1 77 ? -12.336 14.875 0.855 1 97.75 77 VAL B CA 1
ATOM 3099 C C . VAL B 1 77 ? -11.391 13.875 1.517 1 97.75 77 VAL B C 1
ATOM 3101 O O . VAL B 1 77 ? -10.188 13.875 1.242 1 97.75 77 VAL B O 1
ATOM 3104 N N . THR B 1 78 ? -11.898 13.102 2.422 1 97.88 78 THR B N 1
ATOM 3105 C CA . THR B 1 78 ? -11.07 12.156 3.168 1 97.88 78 THR B CA 1
ATOM 3106 C C . THR B 1 78 ? -10.93 10.844 2.406 1 97.88 78 THR B C 1
ATOM 3108 O O . THR B 1 78 ? -11.727 10.547 1.509 1 97.88 78 THR B O 1
ATOM 3111 N N . ASN B 1 79 ? -9.93 10.039 2.744 1 98.25 79 ASN B N 1
ATOM 3112 C CA . ASN B 1 79 ? -9.805 8.68 2.225 1 98.25 79 ASN B CA 1
ATOM 3113 C C . ASN B 1 79 ? -11.094 7.887 2.395 1 98.25 79 ASN B C 1
ATOM 3115 O O . ASN B 1 79 ? -11.539 7.207 1.469 1 98.25 79 ASN B O 1
ATOM 3119 N N . GLN B 1 80 ? -11.719 8.047 3.559 1 96.81 80 GLN B N 1
ATOM 3120 C CA . GLN B 1 80 ? -12.922 7.281 3.879 1 96.81 80 GLN B CA 1
ATOM 3121 C C . GLN B 1 80 ? -14.086 7.684 2.977 1 96.81 80 GLN B C 1
ATOM 3123 O O . GLN B 1 80 ? -14.891 6.84 2.58 1 96.81 80 GLN B O 1
ATOM 3128 N N . TYR B 1 81 ? -14.242 8.953 2.654 1 97.88 81 TYR B N 1
ATOM 3129 C CA . TYR B 1 81 ? -15.281 9.406 1.732 1 97.88 81 TYR B CA 1
ATOM 3130 C C . TYR B 1 81 ? -15.133 8.727 0.374 1 97.88 81 TYR B C 1
ATOM 3132 O O . TYR B 1 81 ? -16.125 8.242 -0.192 1 97.88 81 TYR B O 1
ATOM 3140 N N . LEU B 1 82 ? -13.875 8.68 -0.127 1 98.12 82 LEU B N 1
ATOM 3141 C CA . LEU B 1 82 ? -13.609 8.078 -1.43 1 98.12 82 LEU B CA 1
ATOM 3142 C C . LEU B 1 82 ? -13.953 6.59 -1.418 1 98.12 82 LEU B C 1
ATOM 3144 O O . LEU B 1 82 ? -14.562 6.078 -2.359 1 98.12 82 LEU B O 1
ATOM 3148 N N . ILE B 1 83 ? -13.578 5.91 -0.393 1 97.12 83 ILE B N 1
ATOM 3149 C CA . ILE B 1 83 ? -13.836 4.48 -0.26 1 97.12 83 ILE B CA 1
ATOM 3150 C C . ILE B 1 83 ? -15.344 4.238 -0.161 1 97.12 83 ILE B C 1
ATOM 3152 O O . ILE B 1 83 ? -15.891 3.404 -0.881 1 97.12 83 ILE B O 1
ATOM 3156 N N . ASN B 1 84 ? -16.031 5.062 0.689 1 95.06 84 ASN B N 1
ATOM 3157 C CA . ASN B 1 84 ? -17.469 4.891 0.935 1 95.06 84 ASN B CA 1
ATOM 3158 C C . ASN B 1 84 ? -18.281 5.172 -0.32 1 95.06 84 ASN B C 1
ATOM 3160 O O . ASN B 1 84 ? -19.375 4.625 -0.487 1 95.06 84 ASN B O 1
ATOM 3164 N N . THR B 1 85 ? -17.781 5.949 -1.188 1 95.5 85 THR B N 1
ATOM 3165 C CA . THR B 1 85 ? -18.531 6.324 -2.385 1 95.5 85 THR B CA 1
ATOM 3166 C C . THR B 1 85 ? -18.062 5.512 -3.59 1 95.5 85 THR B C 1
ATOM 3168 O O . THR B 1 85 ? -18.469 5.785 -4.723 1 95.5 85 THR B O 1
ATOM 3171 N N . ASN B 1 86 ? -17.156 4.516 -3.385 1 94.19 86 ASN B N 1
ATOM 3172 C CA . ASN B 1 86 ? -16.609 3.695 -4.457 1 94.19 86 ASN B CA 1
ATOM 3173 C C . ASN B 1 86 ? -16.031 4.555 -5.578 1 94.19 86 ASN B C 1
ATOM 3175 O O . ASN B 1 86 ? -16.297 4.312 -6.754 1 94.19 86 ASN B O 1
ATOM 3179 N N . ASP B 1 87 ? -15.312 5.633 -5.094 1 97.12 87 ASP B N 1
ATOM 3180 C CA . ASP B 1 87 ? -14.672 6.539 -6.043 1 97.12 87 ASP B CA 1
ATOM 3181 C C . ASP B 1 87 ? -13.656 5.801 -6.91 1 97.12 87 ASP B C 1
ATOM 3183 O O . ASP B 1 87 ? -13.07 4.805 -6.48 1 97.12 87 ASP B O 1
ATOM 3187 N N . ALA B 1 88 ? -13.414 6.277 -8.102 1 97.88 88 ALA B N 1
ATOM 3188 C CA . ALA B 1 88 ? -12.445 5.684 -9.023 1 97.88 88 ALA B CA 1
ATOM 3189 C C . ALA B 1 88 ? -11.062 5.598 -8.383 1 97.88 88 ALA B C 1
ATOM 3191 O O . ALA B 1 88 ? -10.32 4.637 -8.602 1 97.88 88 ALA B O 1
ATOM 3192 N N . LEU B 1 89 ? -10.672 6.566 -7.578 1 98.38 89 LEU B N 1
ATOM 3193 C CA . LEU B 1 89 ? -9.375 6.559 -6.906 1 98.38 89 LEU B CA 1
ATOM 3194 C C . LEU B 1 89 ? -9.305 5.438 -5.871 1 98.38 89 LEU B C 1
ATOM 3196 O O . LEU B 1 89 ? -8.258 4.82 -5.688 1 98.38 89 LEU B O 1
ATOM 3200 N N . ALA B 1 90 ? -10.43 5.25 -5.145 1 98.44 90 ALA B N 1
ATOM 3201 C CA . ALA B 1 90 ? -10.461 4.16 -4.172 1 98.44 90 ALA B CA 1
ATOM 3202 C C . ALA B 1 90 ? -10.297 2.807 -4.859 1 98.44 90 ALA B C 1
ATOM 3204 O O . ALA B 1 90 ? -9.594 1.929 -4.355 1 98.44 90 ALA B O 1
ATOM 3205 N N . ILE B 1 91 ? -10.906 2.652 -6.012 1 98.06 91 ILE B N 1
ATOM 3206 C CA . ILE B 1 91 ? -10.773 1.43 -6.797 1 98.06 91 ILE B CA 1
ATOM 3207 C C . ILE B 1 91 ? -9.336 1.282 -7.281 1 98.06 91 ILE B C 1
ATOM 3209 O O . ILE B 1 91 ? -8.734 0.211 -7.16 1 98.06 91 ILE B O 1
ATOM 3213 N N . LEU B 1 92 ? -8.789 2.357 -7.727 1 98.5 92 LEU B N 1
ATOM 3214 C CA . LEU B 1 92 ? -7.457 2.367 -8.328 1 98.5 92 LEU B CA 1
ATOM 3215 C C . LEU B 1 92 ? -6.398 1.98 -7.301 1 98.5 92 LEU B C 1
ATOM 3217 O O . LEU B 1 92 ? -5.465 1.236 -7.613 1 98.5 92 LEU B O 1
ATOM 3221 N N . TYR B 1 93 ? -6.527 2.471 -6.086 1 98.62 93 TYR B N 1
ATOM 3222 C CA . TYR B 1 93 ? -5.477 2.271 -5.094 1 98.62 93 TYR B CA 1
ATOM 3223 C C . TYR B 1 93 ? -5.91 1.263 -4.039 1 98.62 93 TYR B C 1
ATOM 3225 O O . TYR B 1 93 ? -5.293 1.167 -2.973 1 98.62 93 TYR B O 1
ATOM 3233 N N . ASN B 1 94 ? -6.992 0.626 -4.336 1 98.31 94 ASN B N 1
ATOM 3234 C CA . ASN B 1 94 ? -7.453 -0.529 -3.572 1 98.31 94 ASN B CA 1
ATOM 3235 C C . ASN B 1 94 ? -7.668 -0.178 -2.104 1 98.31 94 ASN B C 1
ATOM 3237 O O . ASN B 1 94 ? -7.227 -0.909 -1.215 1 98.31 94 ASN B O 1
ATOM 3241 N N . ASP B 1 95 ? -8.195 0.993 -1.849 1 98 95 ASP B N 1
ATOM 3242 C CA . ASP B 1 95 ? -8.734 1.444 -0.57 1 98 95 ASP B CA 1
ATOM 3243 C C . ASP B 1 95 ? -7.625 1.65 0.456 1 98 95 ASP B C 1
ATOM 3245 O O . ASP B 1 95 ? -7.891 1.767 1.653 1 98 95 ASP B O 1
ATOM 3249 N N . SER B 1 96 ? -6.348 1.673 0.018 1 97.75 96 SER B N 1
ATOM 3250 C CA . SER B 1 96 ? -5.23 1.85 0.939 1 97.75 96 SER B CA 1
ATOM 3251 C C . SER B 1 96 ? -4.516 3.174 0.694 1 97.75 96 SER B C 1
ATOM 3253 O O . SER B 1 96 ? -3.955 3.393 -0.383 1 97.75 96 SER B O 1
ATOM 3255 N N . SER B 1 97 ? -4.523 4.012 1.753 1 98.62 97 SER B N 1
ATOM 3256 C CA . SER B 1 97 ? -3.859 5.301 1.607 1 98.62 97 SER B CA 1
ATOM 3257 C C . SER B 1 97 ? -4.137 5.914 0.238 1 98.62 97 SER B C 1
ATOM 3259 O O . SER B 1 97 ? -3.205 6.289 -0.478 1 98.62 97 SER B O 1
ATOM 3261 N N . VAL B 1 98 ? -5.422 6.004 -0.075 1 98.81 98 VAL B N 1
ATOM 3262 C CA . VAL B 1 98 ? -5.875 6.352 -1.417 1 98.81 98 VAL B CA 1
ATOM 3263 C C . VAL B 1 98 ? -5.277 7.691 -1.834 1 98.81 98 VAL B C 1
ATOM 3265 O O . VAL B 1 98 ? -4.621 7.789 -2.873 1 98.81 98 VAL B O 1
ATOM 3268 N N . LEU B 1 99 ? -5.375 8.68 -1.035 1 98.88 99 LEU B N 1
ATOM 3269 C CA . LEU B 1 99 ? -4.938 10.031 -1.371 1 98.88 99 LEU B CA 1
ATOM 3270 C C . LEU B 1 99 ? -3.416 10.125 -1.396 1 98.88 99 LEU B C 1
ATOM 3272 O O . LEU B 1 99 ? -2.84 10.68 -2.332 1 98.88 99 LEU B O 1
ATOM 3276 N N . GLU B 1 100 ? -2.746 9.531 -0.4 1 98.88 100 GLU B N 1
ATOM 3277 C CA . GLU B 1 100 ? -1.289 9.594 -0.348 1 98.88 100 GLU B CA 1
ATOM 3278 C C . GLU B 1 100 ? -0.667 8.93 -1.574 1 98.88 100 GLU B C 1
ATOM 3280 O O . GLU B 1 100 ? 0.297 9.445 -2.145 1 98.88 100 GLU B O 1
ATOM 3285 N N . ASN B 1 101 ? -1.286 7.812 -1.981 1 98.88 101 ASN B N 1
ATOM 3286 C CA . ASN B 1 101 ? -0.811 7.16 -3.197 1 98.88 101 ASN B CA 1
ATOM 3287 C C . ASN B 1 101 ? -1.077 8.016 -4.434 1 98.88 101 ASN B C 1
ATOM 3289 O O . ASN B 1 101 ? -0.25 8.07 -5.344 1 98.88 101 ASN B O 1
ATOM 3293 N N . TYR B 1 102 ? -2.199 8.633 -4.441 1 98.88 102 TYR B N 1
ATOM 3294 C CA . TYR B 1 102 ? -2.562 9.508 -5.551 1 98.88 102 TYR B CA 1
ATOM 3295 C C . TYR B 1 102 ? -1.609 10.695 -5.648 1 98.88 102 TYR B C 1
ATOM 3297 O O . TYR B 1 102 ? -1.128 11.023 -6.734 1 98.88 102 TYR B O 1
ATOM 3305 N N . HIS B 1 103 ? -1.305 11.328 -4.52 1 98.88 103 HIS B N 1
ATOM 3306 C CA . HIS B 1 103 ? -0.379 12.453 -4.492 1 98.88 103 HIS B CA 1
ATOM 3307 C C . HIS B 1 103 ? 0.997 12.047 -5.012 1 98.88 103 HIS B C 1
ATOM 3309 O O . HIS B 1 103 ? 1.608 12.781 -5.797 1 98.88 103 HIS B O 1
ATOM 3315 N N . LEU B 1 104 ? 1.43 10.914 -4.578 1 98.88 104 LEU B N 1
ATOM 3316 C CA . LEU B 1 104 ? 2.729 10.406 -5.004 1 98.88 104 LEU B CA 1
ATOM 3317 C C . LEU B 1 104 ? 2.754 10.172 -6.512 1 98.88 104 LEU B C 1
ATOM 3319 O O . LEU B 1 104 ? 3.703 10.562 -7.191 1 98.88 104 LEU B O 1
ATOM 3323 N N . ALA B 1 105 ? 1.689 9.539 -7.008 1 98.81 105 ALA B N 1
ATOM 3324 C CA . ALA B 1 105 ? 1.622 9.258 -8.438 1 98.81 105 ALA B CA 1
ATOM 3325 C C . ALA B 1 105 ? 1.649 10.547 -9.25 1 98.81 105 ALA B C 1
ATOM 3327 O O . ALA B 1 105 ? 2.34 10.633 -10.273 1 98.81 105 ALA B O 1
ATOM 3328 N N . VAL B 1 106 ? 0.929 11.531 -8.789 1 98.69 106 VAL B N 1
ATOM 3329 C CA . VAL B 1 106 ? 0.898 12.828 -9.469 1 98.69 106 VAL B CA 1
ATOM 3330 C C . VAL B 1 106 ? 2.287 13.453 -9.438 1 98.69 106 VAL B C 1
ATOM 3332 O O . VAL B 1 106 ? 2.807 13.875 -10.477 1 98.69 106 VAL B O 1
ATOM 3335 N N . ALA B 1 107 ? 2.893 13.492 -8.305 1 98.75 107 ALA B N 1
ATOM 3336 C CA . ALA B 1 107 ? 4.188 14.148 -8.117 1 98.75 107 ALA B CA 1
ATOM 3337 C C . ALA B 1 107 ? 5.254 13.516 -9.008 1 98.75 107 ALA B C 1
ATOM 3339 O O . ALA B 1 107 ? 6.016 14.219 -9.672 1 98.75 107 ALA B O 1
ATOM 3340 N N . PHE B 1 108 ? 5.305 12.227 -9.039 1 98.62 108 PHE B N 1
ATOM 3341 C CA . PHE B 1 108 ? 6.359 11.547 -9.781 1 98.62 108 PHE B CA 1
ATOM 3342 C C . PHE B 1 108 ? 6.047 11.539 -11.273 1 98.62 108 PHE B C 1
ATOM 3344 O O . PHE B 1 108 ? 6.957 11.5 -12.102 1 98.62 108 PHE B O 1
ATOM 3351 N N . ASN B 1 109 ? 4.727 11.555 -11.586 1 98.38 109 ASN B N 1
ATOM 3352 C CA . ASN B 1 109 ? 4.379 11.727 -12.992 1 98.38 109 ASN B CA 1
ATOM 3353 C C . ASN B 1 109 ? 4.859 13.078 -13.531 1 98.38 109 ASN B C 1
ATOM 3355 O O . ASN B 1 109 ? 5.355 13.164 -14.656 1 98.38 109 ASN B O 1
ATOM 3359 N N . LEU B 1 110 ? 4.707 14.102 -12.766 1 98.31 110 LEU B N 1
ATOM 3360 C CA . LEU B 1 110 ? 5.137 15.438 -13.164 1 98.31 110 LEU B CA 1
ATOM 3361 C C . LEU B 1 110 ? 6.633 15.469 -13.445 1 98.31 110 LEU B C 1
ATOM 3363 O O . LEU B 1 110 ? 7.09 16.203 -14.328 1 98.31 110 LEU B O 1
ATOM 3367 N N . LEU B 1 111 ? 7.418 14.617 -12.75 1 97.5 111 LEU B N 1
ATOM 3368 C CA . LEU B 1 111 ? 8.867 14.555 -12.953 1 97.5 111 LEU B CA 1
ATOM 3369 C C . LEU B 1 111 ? 9.195 14.031 -14.344 1 97.5 111 LEU B C 1
ATOM 3371 O O . LEU B 1 111 ? 10.305 14.25 -14.844 1 97.5 111 LEU B O 1
ATOM 3375 N N . THR B 1 112 ? 8.258 13.32 -14.938 1 96.06 112 THR B N 1
ATOM 3376 C CA . THR B 1 112 ? 8.516 12.695 -16.234 1 96.06 112 THR B CA 1
ATOM 3377 C C . THR B 1 112 ? 8.266 13.688 -17.375 1 96.06 112 THR B C 1
ATOM 3379 O O . THR B 1 112 ? 8.656 13.438 -18.516 1 96.06 112 THR B O 1
ATOM 3382 N N . PHE B 1 113 ? 7.625 14.805 -17.078 1 96.25 113 PHE B N 1
ATOM 3383 C CA . PHE B 1 113 ? 7.359 15.797 -18.125 1 96.25 113 PHE B CA 1
ATOM 3384 C C . PHE B 1 113 ? 8.664 16.391 -18.641 1 96.25 113 PHE B C 1
ATOM 3386 O O . PHE B 1 113 ? 9.633 16.531 -17.891 1 96.25 113 PHE B O 1
ATOM 3393 N N . PRO B 1 114 ? 8.648 16.828 -19.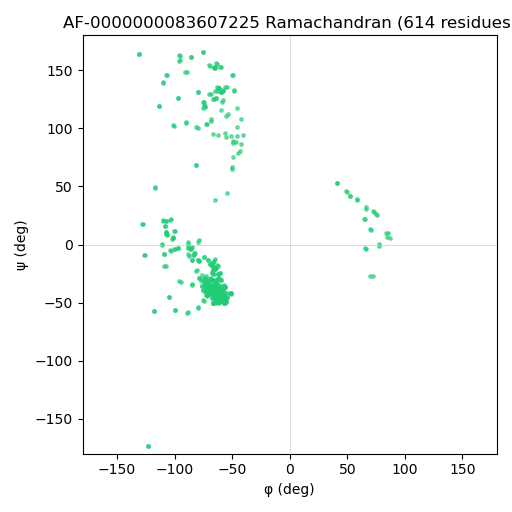875 1 95.62 114 PRO B N 1
ATOM 3394 C CA . PRO B 1 114 ? 9.867 17.422 -20.438 1 95.62 114 PRO B CA 1
ATOM 3395 C C . PRO B 1 114 ? 10.359 18.625 -19.641 1 95.62 114 PRO B C 1
ATOM 3397 O O . PRO B 1 114 ? 9.594 19.562 -19.391 1 95.62 114 PRO B O 1
ATOM 3400 N N . GLY B 1 115 ? 11.57 18.531 -19.203 1 96.31 115 GLY B N 1
ATOM 3401 C CA . GLY B 1 115 ? 12.219 19.656 -18.531 1 96.31 115 GLY B CA 1
ATOM 3402 C C . GLY B 1 115 ? 11.906 19.703 -17.047 1 96.31 115 GLY B C 1
ATOM 3403 O O . GLY B 1 115 ? 12.258 20.672 -16.359 1 96.31 115 GLY B O 1
ATOM 3404 N N . CYS B 1 116 ? 11.273 18.672 -16.469 1 97.38 116 CYS B N 1
ATOM 3405 C CA . CYS B 1 116 ? 10.875 18.734 -15.07 1 97.38 116 CYS B CA 1
ATOM 3406 C C . CYS B 1 116 ? 11.727 17.797 -14.219 1 97.38 116 CYS B C 1
ATOM 3408 O O . CYS B 1 116 ? 11.648 17.828 -12.992 1 97.38 116 CYS B O 1
ATOM 3410 N N . ASP B 1 117 ? 12.531 17 -14.852 1 97.25 117 ASP B N 1
ATOM 3411 C CA . ASP B 1 117 ? 13.289 15.984 -14.117 1 97.25 117 ASP B CA 1
ATOM 3412 C C . ASP B 1 117 ? 14.398 16.625 -13.289 1 97.25 117 ASP B C 1
ATOM 3414 O O . ASP B 1 117 ? 15.5 16.844 -13.797 1 97.25 117 ASP B O 1
ATOM 3418 N N . ILE B 1 118 ? 14.18 16.719 -12.023 1 96.88 118 ILE B N 1
ATOM 3419 C CA . ILE B 1 118 ? 15.141 17.359 -11.133 1 96.88 118 ILE B CA 1
ATOM 3420 C C . ILE B 1 118 ? 16.234 16.375 -10.75 1 96.88 118 ILE B C 1
ATOM 3422 O O . ILE B 1 118 ? 17.234 16.75 -10.133 1 96.88 118 ILE B O 1
ATOM 3426 N N . LEU B 1 119 ? 16.094 15.086 -11.133 1 95.56 119 LEU B N 1
ATOM 3427 C CA . LEU B 1 119 ? 17.016 14.023 -10.758 1 95.56 119 LEU B CA 1
ATOM 3428 C C . LEU B 1 119 ? 17.859 13.586 -11.961 1 95.56 119 LEU B C 1
ATOM 3430 O O . LEU B 1 119 ? 18.547 12.562 -11.898 1 95.56 119 LEU B O 1
ATOM 3434 N N . VAL B 1 120 ? 17.891 14.352 -12.984 1 95 120 VAL B N 1
ATOM 3435 C CA . VAL B 1 120 ? 18.406 13.961 -14.289 1 95 120 VAL B CA 1
ATOM 3436 C C . VAL B 1 120 ? 19.875 13.602 -14.172 1 95 120 VAL B C 1
ATOM 3438 O O . VAL B 1 120 ? 20.375 12.719 -14.891 1 95 120 VAL B O 1
ATOM 3441 N N . ASN B 1 121 ? 20.578 14.18 -13.266 1 95.12 121 ASN B N 1
ATOM 3442 C CA . ASN B 1 121 ? 22.031 14 -13.195 1 95.12 121 ASN B CA 1
ATOM 3443 C C . ASN B 1 121 ? 22.422 13.008 -12.109 1 95.12 121 ASN B C 1
ATOM 3445 O O . ASN B 1 121 ? 23.609 12.805 -11.844 1 95.12 121 ASN B O 1
ATOM 3449 N N . LEU B 1 122 ? 21.5 12.383 -11.477 1 94.88 122 LEU B N 1
ATOM 3450 C CA . LEU B 1 122 ? 21.781 11.406 -10.422 1 94.88 122 LEU B CA 1
ATOM 3451 C C . LEU B 1 122 ? 21.906 10.008 -11.008 1 94.88 122 LEU B C 1
ATOM 3453 O O . LEU B 1 122 ? 21.25 9.68 -12.008 1 94.88 122 LEU B O 1
ATOM 3457 N N . LYS B 1 123 ? 22.734 9.25 -10.359 1 94.31 123 LYS B N 1
ATOM 3458 C CA . LYS B 1 123 ? 22.828 7.836 -10.711 1 94.31 123 LYS B CA 1
ATOM 3459 C C . LYS B 1 123 ? 21.516 7.113 -10.422 1 94.31 123 LYS B C 1
ATOM 3461 O O . LYS B 1 123 ? 20.734 7.535 -9.562 1 94.31 123 LYS B O 1
ATOM 3466 N N . LYS B 1 124 ? 21.328 6.027 -11.133 1 92.62 124 LYS B N 1
ATOM 3467 C CA . LYS B 1 124 ? 20.078 5.273 -11.031 1 92.62 124 LYS B CA 1
ATOM 3468 C C . LYS B 1 124 ? 19.812 4.824 -9.602 1 92.62 124 LYS B C 1
ATOM 3470 O O . LYS B 1 124 ? 18.703 4.926 -9.102 1 92.62 124 LYS B O 1
ATOM 3475 N N . SER B 1 125 ? 20.828 4.363 -8.969 1 93.44 125 SER B N 1
ATOM 3476 C CA . SER B 1 125 ? 20.672 3.867 -7.602 1 93.44 125 SER B CA 1
ATOM 3477 C C . SER B 1 125 ? 20.266 4.984 -6.648 1 93.44 125 SER B C 1
ATOM 3479 O O . SER B 1 125 ? 19.469 4.766 -5.738 1 93.44 125 SER B O 1
ATOM 3481 N N . VAL B 1 126 ? 20.781 6.152 -6.855 1 95.06 126 VAL B N 1
ATOM 3482 C CA . VAL B 1 126 ? 20.469 7.301 -6.012 1 95.06 126 VAL B CA 1
ATOM 3483 C C . VAL B 1 126 ? 19.047 7.766 -6.285 1 95.06 126 VAL B C 1
ATOM 3485 O O . VAL B 1 126 ? 18.312 8.094 -5.355 1 95.06 126 VAL B O 1
ATOM 3488 N N . ARG B 1 127 ? 18.656 7.762 -7.52 1 95.75 127 ARG B N 1
ATOM 3489 C CA . ARG B 1 127 ? 17.297 8.125 -7.902 1 95.75 127 ARG B CA 1
ATOM 3490 C C . ARG B 1 127 ? 16.281 7.203 -7.246 1 95.75 127 ARG B C 1
ATOM 3492 O O . ARG B 1 127 ? 15.25 7.66 -6.734 1 95.75 127 ARG B O 1
ATOM 3499 N N . THR B 1 128 ? 16.625 5.941 -7.273 1 94.69 128 THR B N 1
ATOM 3500 C CA . THR B 1 128 ? 15.734 4.938 -6.688 1 94.69 128 THR B CA 1
ATOM 3501 C C . THR B 1 128 ? 15.594 5.156 -5.188 1 94.69 128 THR B C 1
ATOM 3503 O O . THR B 1 128 ? 14.484 5.07 -4.645 1 94.69 128 THR B O 1
ATOM 3506 N N . SER B 1 129 ? 16.688 5.434 -4.57 1 94.75 129 SER B N 1
ATOM 3507 C CA . SER B 1 129 ? 16.672 5.688 -3.133 1 94.75 129 SER B CA 1
ATOM 3508 C C . SER B 1 129 ? 15.867 6.949 -2.809 1 94.75 129 SER B C 1
ATOM 3510 O O . SER B 1 129 ? 15.094 6.973 -1.85 1 94.75 129 SER B O 1
ATOM 3512 N N . PHE B 1 130 ? 16.141 8 -3.582 1 96.5 130 PHE B N 1
ATOM 3513 C CA . PHE B 1 130 ? 15.422 9.266 -3.424 1 96.5 130 PHE B CA 1
ATOM 3514 C C . PHE B 1 130 ? 13.922 9.062 -3.527 1 96.5 130 PHE B C 1
ATOM 3516 O O . PHE B 1 130 ? 13.164 9.531 -2.678 1 96.5 130 PHE B O 1
ATOM 3523 N N . ARG B 1 131 ? 13.453 8.32 -4.523 1 97.62 131 ARG B N 1
ATOM 3524 C CA . ARG B 1 131 ? 12.039 8.023 -4.75 1 97.62 131 ARG B CA 1
ATOM 3525 C C . ARG B 1 131 ? 11.461 7.223 -3.588 1 97.62 131 ARG B C 1
ATOM 3527 O O . ARG B 1 131 ? 10.383 7.551 -3.076 1 97.62 131 ARG B O 1
ATOM 3534 N N . ARG B 1 132 ? 12.156 6.25 -3.158 1 96.5 132 ARG B N 1
ATOM 3535 C CA . ARG B 1 132 ? 11.703 5.414 -2.057 1 96.5 132 ARG B CA 1
ATOM 3536 C C . ARG B 1 132 ? 11.5 6.238 -0.789 1 96.5 132 ARG B C 1
ATOM 3538 O O . ARG B 1 132 ? 10.508 6.066 -0.078 1 96.5 132 ARG B O 1
ATOM 3545 N N . MET B 1 133 ? 12.398 7.125 -0.53 1 96.88 133 MET B N 1
ATOM 3546 C CA . MET B 1 133 ? 12.312 7.973 0.656 1 96.88 133 MET B CA 1
ATOM 3547 C C . MET B 1 133 ? 11.062 8.844 0.611 1 96.88 133 MET B C 1
ATOM 3549 O O . MET B 1 133 ? 10.344 8.961 1.606 1 96.88 133 MET B O 1
ATOM 3553 N N . ILE B 1 134 ? 10.852 9.398 -0.528 1 98.38 134 ILE B N 1
ATOM 3554 C CA . ILE B 1 134 ? 9.711 10.289 -0.68 1 98.38 134 ILE B CA 1
ATOM 3555 C C . ILE B 1 134 ? 8.414 9.5 -0.532 1 98.38 134 ILE B C 1
ATOM 3557 O O . ILE B 1 134 ? 7.48 9.945 0.144 1 98.38 134 ILE B O 1
ATOM 3561 N N . ILE B 1 135 ? 8.367 8.344 -1.119 1 98.44 135 ILE B N 1
ATOM 3562 C CA . ILE B 1 135 ? 7.188 7.496 -1.024 1 98.44 135 ILE B CA 1
ATOM 3563 C C . ILE B 1 135 ? 6.895 7.18 0.44 1 98.44 135 ILE B C 1
ATOM 3565 O O . ILE B 1 135 ? 5.773 7.379 0.914 1 98.44 135 ILE B O 1
ATOM 3569 N N . ASP B 1 136 ? 7.879 6.785 1.142 1 97.38 136 ASP B N 1
ATOM 3570 C CA . ASP B 1 136 ? 7.711 6.402 2.541 1 97.38 136 ASP B CA 1
ATOM 3571 C C . ASP B 1 136 ? 7.219 7.586 3.375 1 97.38 136 ASP B C 1
ATOM 3573 O O . ASP B 1 136 ? 6.332 7.43 4.215 1 97.38 136 ASP B O 1
ATOM 3577 N N . MET B 1 137 ? 7.754 8.695 3.145 1 98.25 137 MET B N 1
ATOM 3578 C CA . MET B 1 137 ? 7.422 9.867 3.951 1 98.25 137 MET B CA 1
ATOM 3579 C C . MET B 1 137 ? 6.012 10.359 3.641 1 98.25 137 MET B C 1
ATOM 3581 O O . MET B 1 137 ? 5.25 10.688 4.551 1 98.25 137 MET B O 1
ATOM 3585 N N . VAL B 1 138 ? 5.66 10.398 2.385 1 98.81 138 VAL B N 1
ATOM 3586 C CA . VAL B 1 138 ? 4.324 10.867 2.025 1 98.81 138 VAL B CA 1
ATOM 3587 C C . VAL B 1 138 ? 3.279 9.883 2.539 1 98.81 138 VAL B C 1
ATOM 3589 O O . VAL B 1 138 ? 2.225 10.289 3.035 1 98.81 138 VAL B O 1
ATOM 3592 N N . LEU B 1 139 ? 3.559 8.602 2.461 1 98.56 139 LEU B N 1
ATOM 3593 C CA . LEU B 1 139 ? 2.623 7.605 2.969 1 98.56 139 LEU B CA 1
ATOM 3594 C C . LEU B 1 139 ? 2.422 7.766 4.473 1 98.56 139 LEU B C 1
ATOM 3596 O O . LEU B 1 139 ? 1.354 7.445 4.996 1 98.56 139 LEU B O 1
ATOM 3600 N N . SER B 1 140 ? 3.359 8.32 5.16 1 97.94 140 SER B N 1
ATOM 3601 C CA . SER B 1 140 ? 3.279 8.492 6.605 1 97.94 140 SER B CA 1
ATOM 3602 C C . SER B 1 140 ? 2.318 9.609 6.977 1 97.94 140 SER B C 1
ATOM 3604 O O . SER B 1 140 ? 1.952 9.758 8.148 1 97.94 140 SER B O 1
ATOM 3606 N N . THR B 1 141 ? 1.886 10.375 6.035 1 98.38 141 THR B N 1
ATOM 3607 C CA . THR B 1 141 ? 0.96 11.461 6.324 1 98.38 141 THR B CA 1
ATOM 3608 C C . THR B 1 141 ? -0.476 10.953 6.383 1 98.38 141 THR B C 1
ATOM 3610 O O . THR B 1 141 ? -1.39 11.688 6.758 1 98.38 141 THR B O 1
ATOM 3613 N N . ASP B 1 142 ? -0.672 9.703 6 1 98.38 142 ASP B N 1
ATOM 3614 C CA . ASP B 1 142 ? -1.962 9.055 6.203 1 98.38 142 ASP B CA 1
ATOM 3615 C C . ASP B 1 142 ? -2.252 8.867 7.691 1 98.38 142 ASP B C 1
ATOM 3617 O O . ASP B 1 142 ? -1.484 8.211 8.398 1 98.38 142 ASP B O 1
ATOM 3621 N N . MET B 1 143 ? -3.393 9.359 8.133 1 96.81 143 MET B N 1
ATOM 3622 C CA . MET B 1 143 ? -3.748 9.32 9.547 1 96.81 143 MET B CA 1
ATOM 3623 C C . MET B 1 143 ? -3.914 7.887 10.031 1 96.81 143 MET B C 1
ATOM 3625 O O . MET B 1 143 ? -3.852 7.617 11.227 1 96.81 143 MET B O 1
ATOM 3629 N N . SER B 1 144 ? -4.125 6.984 9.117 1 97.12 144 SER B N 1
ATOM 3630 C CA . SER B 1 144 ? -4.238 5.582 9.508 1 97.12 144 SER B CA 1
ATOM 3631 C C . SER B 1 144 ? -2.912 5.047 10.039 1 97.12 144 SER B C 1
ATOM 3633 O O . SER B 1 144 ? -2.879 4.016 10.719 1 97.12 144 SER B O 1
ATOM 3635 N N . LYS B 1 145 ? -1.854 5.754 9.805 1 97.12 145 LYS B N 1
ATOM 3636 C CA . LYS B 1 145 ? -0.529 5.328 10.25 1 97.12 145 LYS B CA 1
ATOM 3637 C C . LYS B 1 145 ? -0.145 6.004 11.562 1 97.12 145 LYS B C 1
ATOM 3639 O O . LYS B 1 145 ? 0.886 5.68 12.156 1 97.12 145 LYS B O 1
ATOM 3644 N N . HIS B 1 146 ? -0.945 6.852 12.062 1 97.62 146 HIS B N 1
ATOM 3645 C CA . HIS B 1 146 ? -0.612 7.68 13.219 1 97.62 146 HIS B CA 1
ATOM 3646 C C . HIS B 1 146 ? -0.2 6.824 14.414 1 97.62 146 HIS B C 1
ATOM 3648 O O . HIS B 1 146 ? 0.861 7.043 15 1 97.62 146 HIS B O 1
ATOM 3654 N N . MET B 1 147 ? -0.978 5.797 14.719 1 96.94 147 MET B N 1
ATOM 3655 C CA . MET B 1 147 ? -0.73 5.012 15.922 1 96.94 147 MET B CA 1
ATOM 3656 C C . MET B 1 147 ? 0.569 4.223 15.797 1 96.94 147 MET B C 1
ATOM 3658 O O . MET B 1 147 ? 1.339 4.137 16.75 1 96.94 147 MET B O 1
ATOM 3662 N N . SER B 1 148 ? 0.745 3.693 14.641 1 96.38 148 SER B N 1
ATOM 3663 C CA . SER B 1 148 ? 1.979 2.939 14.445 1 96.38 148 SER B CA 1
ATOM 3664 C C . SER B 1 148 ? 3.197 3.859 14.469 1 96.38 148 SER B C 1
ATOM 3666 O O . SER B 1 148 ? 4.238 3.508 15.023 1 96.38 148 SER B O 1
ATOM 3668 N N . LEU B 1 149 ? 3.113 5.008 13.883 1 96.38 149 LEU B N 1
ATOM 3669 C CA . LEU B 1 149 ? 4.199 5.98 13.891 1 96.38 149 LEU B CA 1
ATOM 3670 C C . LEU B 1 149 ? 4.523 6.43 15.312 1 96.38 149 LEU B C 1
ATOM 3672 O O . LEU B 1 149 ? 5.695 6.465 15.703 1 96.38 149 LEU B O 1
ATOM 3676 N N . LEU B 1 150 ? 3.51 6.723 16.047 1 97.31 150 LEU B N 1
ATOM 3677 C CA . LEU B 1 150 ? 3.688 7.16 17.422 1 97.31 150 LEU B CA 1
ATOM 3678 C C . LEU B 1 150 ? 4.332 6.059 18.266 1 97.31 150 LEU B C 1
ATOM 3680 O O . LEU B 1 150 ? 5.215 6.332 19.078 1 97.31 150 LEU B O 1
ATOM 3684 N N . ALA B 1 151 ? 3.893 4.848 18.094 1 96.75 151 ALA B N 1
ATOM 3685 C CA . ALA B 1 151 ? 4.461 3.717 18.812 1 96.75 151 ALA B CA 1
ATOM 3686 C C . ALA B 1 151 ? 5.949 3.566 18.516 1 96.75 151 ALA B C 1
ATOM 3688 O O . ALA B 1 151 ? 6.746 3.33 19.422 1 96.75 151 ALA B O 1
ATOM 3689 N N . ASP B 1 152 ? 6.289 3.697 17.297 1 94.12 152 ASP B N 1
ATOM 3690 C CA . ASP B 1 152 ? 7.691 3.611 16.891 1 94.12 152 ASP B CA 1
ATOM 3691 C C . ASP B 1 152 ? 8.516 4.727 17.531 1 94.12 152 ASP B C 1
ATOM 3693 O O . ASP B 1 152 ? 9.641 4.5 17.969 1 94.12 152 ASP B O 1
ATOM 3697 N N . LEU B 1 153 ? 7.984 5.859 17.531 1 94.5 153 LEU B N 1
ATOM 3698 C CA . LEU B 1 153 ? 8.664 7.008 18.109 1 94.5 153 LEU B CA 1
ATOM 3699 C C . LEU B 1 153 ? 8.875 6.805 19.609 1 94.5 153 LEU B C 1
ATOM 3701 O O . LEU B 1 153 ? 9.953 7.094 20.141 1 94.5 153 LEU B O 1
ATOM 3705 N N . LYS B 1 154 ? 7.875 6.32 20.266 1 96 154 LYS B N 1
ATOM 3706 C CA . LYS B 1 154 ? 7.973 6.039 21.703 1 96 154 LYS B CA 1
ATOM 3707 C C . LYS B 1 154 ? 9.047 4.996 21.984 1 96 154 LYS B C 1
ATOM 3709 O O . LYS B 1 154 ? 9.82 5.133 22.938 1 96 154 LYS B O 1
ATOM 3714 N N . THR B 1 155 ? 9.039 4 21.188 1 93.12 155 THR B N 1
ATOM 3715 C CA . THR B 1 155 ? 10.047 2.955 21.328 1 93.12 155 THR B CA 1
ATOM 3716 C C . THR B 1 155 ? 11.453 3.537 21.188 1 93.12 155 THR B C 1
ATOM 3718 O O . THR B 1 155 ? 12.352 3.189 21.969 1 93.12 155 THR B O 1
ATOM 3721 N N . MET B 1 156 ? 11.68 4.391 20.281 1 90.19 156 MET B N 1
ATOM 3722 C CA . MET B 1 156 ? 12.984 5.012 20.078 1 90.19 156 MET B CA 1
ATOM 3723 C C . MET B 1 156 ? 13.375 5.879 21.266 1 90.19 156 MET B C 1
ATOM 3725 O O . MET B 1 156 ? 14.531 5.867 21.703 1 90.19 156 MET B O 1
ATOM 3729 N N . VAL B 1 157 ? 12.461 6.609 21.734 1 91.56 157 VAL B N 1
ATOM 3730 C CA . VAL B 1 157 ? 12.719 7.48 22.875 1 91.56 157 VAL B CA 1
ATOM 3731 C C . VAL B 1 157 ? 13.117 6.645 24.094 1 91.56 157 VAL B C 1
ATOM 3733 O O . VAL B 1 157 ? 14.055 6.996 24.812 1 91.56 157 VAL B O 1
ATOM 3736 N N . GLU B 1 158 ? 12.422 5.57 24.281 1 91.5 158 GLU B N 1
ATOM 3737 C CA . GLU B 1 158 ? 12.727 4.691 25.406 1 91.5 158 GLU B CA 1
ATOM 3738 C C . GLU B 1 158 ? 14.109 4.066 25.266 1 91.5 158 GLU B C 1
ATOM 3740 O O . GLU B 1 158 ? 14.844 3.924 26.25 1 91.5 158 GLU B O 1
ATOM 3745 N N . THR B 1 159 ? 14.398 3.68 24.078 1 86.12 159 THR B N 1
ATOM 3746 C CA . THR B 1 159 ? 15.719 3.111 23.797 1 86.12 159 THR B CA 1
ATOM 3747 C C . THR B 1 159 ? 16.812 4.137 24.078 1 86.12 159 THR B C 1
ATOM 3749 O O . THR B 1 159 ? 17.859 3.793 24.625 1 86.12 159 THR B O 1
ATOM 3752 N N . LYS B 1 160 ? 16.641 5.344 23.688 1 83.56 160 LYS B N 1
ATOM 3753 C CA . LYS B 1 160 ? 17.562 6.438 23.938 1 83.56 160 LYS B CA 1
ATOM 3754 C C . LYS B 1 160 ? 17.766 6.648 25.438 1 83.56 160 LYS B C 1
ATOM 3756 O O . LYS B 1 160 ? 18.891 6.844 25.891 1 83.56 160 LYS B O 1
ATOM 3761 N N . LYS B 1 161 ? 16.75 6.605 26.172 1 84.44 161 LYS B N 1
ATOM 3762 C CA . LYS B 1 161 ? 16.797 6.816 27.625 1 84.44 161 LYS B CA 1
ATOM 3763 C C . LYS B 1 161 ? 17.594 5.711 28.312 1 84.44 161 LYS B C 1
ATOM 3765 O O . LYS B 1 161 ? 18.375 5.977 29.219 1 84.44 161 LYS B O 1
ATOM 3770 N N . VAL B 1 162 ? 17.375 4.574 27.844 1 82.88 162 VAL B N 1
ATOM 3771 C CA . VAL B 1 162 ? 18.031 3.422 28.453 1 82.88 162 VAL B CA 1
ATOM 3772 C C . VAL B 1 162 ? 19.516 3.42 28.094 1 82.88 162 VAL B C 1
ATOM 3774 O O . VAL B 1 162 ? 20.359 3.023 28.906 1 82.88 162 VAL B O 1
ATOM 3777 N N . ALA B 1 163 ? 19.812 3.809 26.875 1 78.44 163 ALA B N 1
ATOM 3778 C CA . ALA B 1 163 ? 21.219 3.84 26.453 1 78.44 163 ALA B CA 1
ATOM 3779 C C . ALA B 1 163 ? 22.016 4.871 27.234 1 78.44 163 ALA B C 1
ATOM 3781 O O . ALA B 1 163 ? 23.234 4.781 27.328 1 78.44 163 ALA B O 1
ATOM 3782 N N . GLY B 1 164 ? 21.406 5.77 27.984 1 71.69 164 GLY B N 1
ATOM 3783 C CA . GLY B 1 164 ? 22.031 6.711 28.891 1 71.69 164 GLY B CA 1
ATOM 3784 C C . GLY B 1 164 ? 22.812 7.801 28.203 1 71.69 164 GLY B C 1
ATOM 3785 O O . GLY B 1 164 ? 23.172 8.805 28.812 1 71.69 164 GLY B O 1
ATOM 3786 N N . SER B 1 165 ? 23.297 7.527 27.031 1 63.75 165 SER B N 1
ATOM 3787 C CA . SER B 1 165 ? 24.203 8.469 26.375 1 63.75 165 SER B CA 1
ATOM 3788 C C . SER B 1 165 ? 23.469 9.719 25.922 1 63.75 165 SER B C 1
ATOM 3790 O O . SER B 1 165 ? 24.078 10.758 25.672 1 63.75 165 SER B O 1
ATOM 3792 N N . GLY B 1 166 ? 22.125 9.664 25.922 1 65.38 166 GLY B N 1
ATOM 3793 C CA . GLY B 1 166 ? 21.359 10.789 25.406 1 65.38 166 GLY B CA 1
ATOM 3794 C C . GLY B 1 166 ? 21.547 11.023 23.922 1 65.38 166 GLY B C 1
ATOM 3795 O O . GLY B 1 166 ? 20.984 11.961 23.359 1 65.38 166 GLY B O 1
ATOM 3796 N N . ILE B 1 167 ? 22.422 10.211 23.359 1 65.94 167 ILE B N 1
ATOM 3797 C CA . ILE B 1 167 ? 22.734 10.398 21.953 1 65.94 167 ILE B CA 1
ATOM 3798 C C . ILE B 1 167 ? 21.906 9.438 21.094 1 65.94 167 ILE B C 1
ATOM 3800 O O . ILE B 1 167 ? 21.781 8.25 21.422 1 65.94 167 ILE B O 1
ATOM 3804 N N . LEU B 1 168 ? 21.203 9.977 20.125 1 72.81 168 LEU B N 1
ATOM 3805 C CA . LEU B 1 168 ? 20.438 9.188 19.172 1 72.81 168 LEU B CA 1
ATOM 3806 C C . LEU B 1 168 ? 21.359 8.391 18.25 1 72.81 168 LEU B C 1
ATOM 3808 O O . LEU B 1 168 ? 22.234 8.969 17.594 1 72.81 168 LEU B O 1
ATOM 3812 N N . ASN B 1 169 ? 21.422 7.086 18.484 1 72.12 169 ASN B N 1
ATOM 3813 C CA . ASN B 1 169 ? 22.141 6.238 17.531 1 72.12 169 ASN B CA 1
ATOM 3814 C C . ASN B 1 169 ? 21.312 5.93 16.297 1 72.12 169 ASN B C 1
ATOM 3816 O O . ASN B 1 169 ? 20.391 5.105 16.344 1 72.12 169 ASN B O 1
ATOM 3820 N N . LEU B 1 170 ? 21.562 6.633 15.234 1 74.94 170 LEU B N 1
ATOM 3821 C CA . LEU B 1 170 ? 20.75 6.52 14.031 1 74.94 170 LEU B CA 1
ATOM 3822 C C . LEU B 1 170 ? 21.578 6 12.859 1 74.94 170 LEU B C 1
ATOM 3824 O O . LEU B 1 170 ? 21.469 6.516 11.742 1 74.94 170 LEU B O 1
ATOM 3828 N N . ASP B 1 171 ? 22.25 4.965 13.148 1 73.56 171 ASP B N 1
ATOM 3829 C CA . ASP B 1 171 ? 23.172 4.469 12.125 1 73.56 171 ASP B CA 1
ATOM 3830 C C . ASP B 1 171 ? 22.422 3.668 11.062 1 73.56 171 ASP B C 1
ATOM 3832 O O . ASP B 1 171 ? 22.922 3.482 9.953 1 73.56 171 ASP B O 1
ATOM 3836 N N . ASN B 1 172 ? 21.297 3.381 11.383 1 81.12 172 ASN B N 1
ATOM 3837 C CA . ASN B 1 172 ? 20.625 2.543 10.398 1 81.12 172 ASN B CA 1
ATOM 3838 C C . ASN B 1 172 ? 19.516 3.303 9.688 1 81.12 172 ASN B C 1
ATOM 3840 O O . ASN B 1 172 ? 18.844 4.148 10.289 1 81.12 172 ASN B O 1
ATOM 3844 N N . TYR B 1 173 ? 19.391 3.076 8.336 1 77 173 TYR B N 1
ATOM 3845 C CA . TYR B 1 173 ? 18.422 3.691 7.449 1 77 173 TYR B CA 1
ATOM 3846 C C . TYR B 1 173 ? 17 3.545 8.008 1 77 173 TYR B C 1
ATOM 3848 O O . TYR B 1 173 ? 16.219 4.496 7.977 1 77 173 TYR B O 1
ATOM 3856 N N . THR B 1 174 ? 16.828 2.422 8.477 1 78.94 174 THR B N 1
ATOM 3857 C CA . THR B 1 174 ? 15.477 2.127 8.953 1 78.94 174 THR B CA 1
ATOM 3858 C C . THR B 1 174 ? 15.086 3.064 10.094 1 78.94 174 THR B C 1
ATOM 3860 O O . THR B 1 174 ? 13.984 3.609 10.102 1 78.94 174 THR B O 1
ATOM 3863 N N . ASP B 1 175 ? 15.992 3.291 10.992 1 82.69 175 ASP B N 1
ATOM 3864 C CA . ASP B 1 175 ? 15.711 4.164 12.125 1 82.69 175 ASP B CA 1
ATOM 3865 C C . ASP B 1 175 ? 15.57 5.617 11.68 1 82.69 175 ASP B C 1
ATOM 3867 O O . ASP B 1 175 ? 14.633 6.312 12.094 1 82.69 175 ASP B O 1
ATOM 3871 N N . ARG B 1 176 ? 16.406 6.004 10.828 1 83.25 176 ARG B N 1
ATOM 3872 C CA . ARG B 1 176 ? 16.375 7.387 10.367 1 83.25 176 ARG B CA 1
ATOM 3873 C C . ARG B 1 176 ? 15.117 7.668 9.555 1 83.25 176 ARG B C 1
ATOM 3875 O O . ARG B 1 176 ? 14.414 8.648 9.812 1 83.25 176 ARG B O 1
ATOM 3882 N N . MET B 1 177 ? 14.844 6.801 8.688 1 83.31 177 MET B N 1
ATOM 3883 C CA . MET B 1 177 ? 13.734 7.02 7.773 1 83.31 177 MET B CA 1
ATOM 3884 C C . MET B 1 177 ? 12.398 6.695 8.445 1 83.31 177 MET B C 1
ATOM 3886 O O . MET B 1 177 ? 11.508 7.539 8.5 1 83.31 177 MET B O 1
ATOM 3890 N N . GLN B 1 178 ? 12.367 5.516 8.945 1 81.38 178 GLN B N 1
ATOM 3891 C CA . GLN B 1 178 ? 11.078 5.008 9.414 1 81.38 178 GLN B CA 1
ATOM 3892 C C . GLN B 1 178 ? 10.664 5.684 10.719 1 81.38 178 GLN B C 1
ATOM 3894 O O . GLN B 1 178 ? 9.477 5.902 10.961 1 81.38 178 GLN B O 1
ATOM 3899 N N . VAL B 1 179 ? 11.641 6.043 11.43 1 88.94 179 VAL B N 1
ATOM 3900 C CA . VAL B 1 179 ? 11.242 6.543 12.734 1 88.94 179 VAL B CA 1
ATOM 3901 C C . VAL B 1 179 ? 11.359 8.062 12.766 1 88.94 179 VAL B C 1
ATOM 3903 O O . VAL B 1 179 ? 10.398 8.758 13.117 1 88.94 179 VAL B O 1
ATOM 3906 N N . ILE B 1 180 ? 12.406 8.594 12.281 1 93.44 180 ILE B N 1
ATOM 3907 C CA . ILE B 1 180 ? 12.594 10.023 12.5 1 93.44 180 ILE B CA 1
ATOM 3908 C C . ILE B 1 180 ? 11.938 10.805 11.367 1 93.44 180 ILE B C 1
ATOM 3910 O O . ILE B 1 180 ? 11.008 11.578 11.602 1 93.44 180 ILE B O 1
ATOM 3914 N N . LEU B 1 181 ? 12.344 10.57 10.164 1 96.25 181 LEU B N 1
ATOM 3915 C CA . LEU B 1 181 ? 11.898 11.422 9.07 1 96.25 181 LEU B CA 1
ATOM 3916 C C . LEU B 1 181 ? 10.398 11.242 8.82 1 96.25 181 LEU B C 1
ATOM 3918 O O . LEU B 1 181 ? 9.688 12.219 8.578 1 96.25 181 LEU B O 1
ATOM 3922 N N . GLN B 1 182 ? 9.883 10.031 8.844 1 97.31 182 GLN B N 1
ATOM 3923 C CA . GLN B 1 182 ? 8.445 9.805 8.664 1 97.31 182 GLN B CA 1
ATOM 3924 C C . GLN B 1 182 ? 7.645 10.492 9.766 1 97.31 182 GLN B C 1
ATOM 3926 O O . GLN B 1 182 ? 6.637 11.148 9.492 1 97.31 182 GLN B O 1
ATOM 3931 N N . ASN B 1 183 ? 8.133 10.367 10.992 1 97.25 183 ASN B N 1
ATOM 3932 C CA . ASN B 1 183 ? 7.438 11.023 12.094 1 97.25 183 ASN B CA 1
ATOM 3933 C C . ASN B 1 183 ? 7.551 12.539 12 1 97.25 183 ASN B C 1
ATOM 3935 O O . ASN B 1 183 ? 6.625 13.266 12.375 1 97.25 183 ASN B O 1
ATOM 3939 N N . MET B 1 184 ? 8.664 12.977 11.602 1 97.56 184 MET B N 1
ATOM 3940 C CA . MET B 1 184 ? 8.875 14.414 11.445 1 97.56 184 MET B CA 1
ATOM 3941 C C . MET B 1 184 ? 7.879 15 10.438 1 97.56 184 MET B C 1
ATOM 3943 O O . MET B 1 184 ? 7.266 16.031 10.703 1 97.56 184 MET B O 1
ATOM 3947 N N . VAL B 1 185 ? 7.727 14.32 9.305 1 98.56 185 VAL B N 1
ATOM 3948 C CA . VAL B 1 185 ? 6.781 14.773 8.289 1 98.56 185 VAL B CA 1
ATOM 3949 C C . VAL B 1 185 ? 5.359 14.711 8.836 1 98.56 185 VAL B C 1
ATOM 3951 O O . VAL B 1 185 ? 4.562 15.625 8.617 1 98.56 185 VAL B O 1
ATOM 3954 N N . HIS B 1 186 ? 5.059 13.633 9.523 1 98.44 186 HIS B N 1
ATOM 3955 C CA . HIS B 1 186 ? 3.752 13.477 10.148 1 98.44 186 HIS B CA 1
ATOM 3956 C C . HIS B 1 186 ? 3.484 14.602 11.148 1 98.44 186 HIS B C 1
ATOM 3958 O O . HIS B 1 186 ? 2.389 15.172 11.164 1 98.44 186 HIS B O 1
ATOM 3964 N N . CYS B 1 187 ? 4.469 14.977 11.961 1 97.75 187 CYS B N 1
ATOM 3965 C CA . CYS B 1 187 ? 4.383 16.094 12.891 1 97.75 187 CYS B CA 1
ATOM 3966 C C . CYS B 1 187 ? 4.156 17.406 12.148 1 97.75 187 CYS B C 1
ATOM 3968 O O . CYS B 1 187 ? 3.295 18.203 12.531 1 97.75 187 CYS B O 1
ATOM 3970 N N . ALA B 1 188 ? 4.965 17.578 11.188 1 98.38 188 ALA B N 1
ATOM 3971 C CA . ALA B 1 188 ? 4.883 18.828 10.43 1 98.38 188 ALA B CA 1
ATOM 3972 C C . ALA B 1 188 ? 3.51 19 9.789 1 98.38 188 ALA B C 1
ATOM 3974 O O . ALA B 1 188 ? 2.953 20.094 9.773 1 98.38 188 ALA B O 1
ATOM 3975 N N . ASP B 1 189 ? 2.973 17.922 9.234 1 98.38 189 ASP B N 1
ATOM 3976 C CA . ASP B 1 189 ? 1.662 17.922 8.594 1 98.38 189 ASP B CA 1
ATOM 3977 C C . ASP B 1 189 ? 0.56 18.25 9.602 1 98.38 189 ASP B C 1
ATOM 3979 O O . ASP B 1 189 ? -0.44 18.891 9.25 1 98.38 189 ASP B O 1
ATOM 3983 N N . LEU B 1 190 ? 0.728 17.906 10.867 1 97.19 190 LEU B N 1
ATOM 3984 C CA . LEU B 1 190 ? -0.27 18.094 11.914 1 97.19 190 LEU B CA 1
ATOM 3985 C C . LEU B 1 190 ? 0.1 19.281 12.805 1 97.19 190 LEU B C 1
ATOM 3987 O O . LEU B 1 190 ? -0.42 19.406 13.914 1 97.19 190 LEU B O 1
ATOM 3991 N N . SER B 1 191 ? 0.882 20.172 12.375 1 96.94 191 SER B N 1
ATOM 3992 C CA . SER B 1 191 ? 1.526 21.156 13.25 1 96.94 191 SER B CA 1
ATOM 3993 C C . SER B 1 191 ? 0.631 22.359 13.484 1 96.94 191 SER B C 1
ATOM 3995 O O . SER B 1 191 ? 0.964 23.25 14.281 1 96.94 191 SER B O 1
ATOM 3997 N N . ASN B 1 192 ? -0.497 22.406 12.844 1 95.69 192 ASN B N 1
ATOM 3998 C CA . ASN B 1 192 ? -1.351 23.578 12.961 1 95.69 192 ASN B CA 1
ATOM 3999 C C . ASN B 1 192 ? -1.744 23.859 14.406 1 95.69 192 ASN B C 1
ATOM 4001 O O . ASN B 1 192 ? -1.843 25.016 14.82 1 95.69 192 ASN B O 1
ATOM 4005 N N . THR B 1 193 ? -1.972 22.859 15.18 1 95.94 193 THR B N 1
ATOM 4006 C CA . THR B 1 193 ? -2.428 22.984 16.562 1 95.94 193 THR B CA 1
ATOM 4007 C C . THR B 1 193 ? -1.334 23.609 17.438 1 95.94 193 THR B C 1
ATOM 4009 O O . THR B 1 193 ? -1.602 24.047 18.547 1 95.94 193 THR B O 1
ATOM 4012 N N . ALA B 1 194 ? -0.132 23.562 16.938 1 96.12 194 A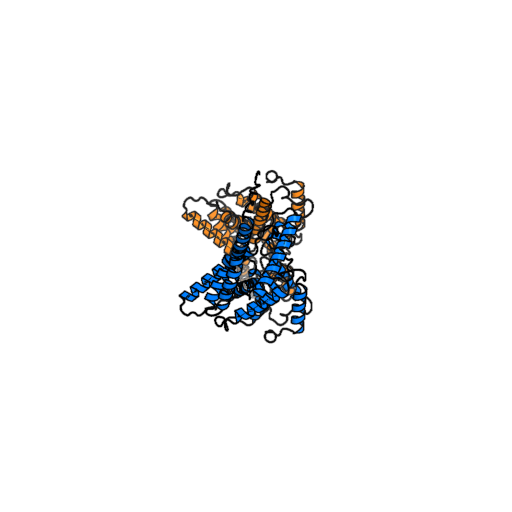LA B N 1
ATOM 4013 C CA . ALA B 1 194 ? 0.996 24.094 17.703 1 96.12 194 ALA B CA 1
ATOM 4014 C C . ALA B 1 194 ? 1.538 25.375 17.078 1 96.12 194 ALA B C 1
ATOM 4016 O O . ALA B 1 194 ? 2.703 25.719 17.281 1 96.12 194 ALA B O 1
ATOM 4017 N N . LYS B 1 195 ? 0.766 26.047 16.297 1 97.06 195 LYS B N 1
ATOM 4018 C CA . LYS B 1 195 ? 1.076 27.359 15.742 1 97.06 195 LYS B CA 1
ATOM 4019 C C . LYS B 1 195 ? 0.453 28.469 16.594 1 97.06 195 LYS B C 1
ATOM 4021 O O . LYS B 1 195 ? -0.404 28.203 17.438 1 97.06 195 LYS B O 1
ATOM 4026 N N . PRO B 1 196 ? 0.979 29.734 16.391 1 97 196 PRO B N 1
ATOM 4027 C CA . PRO B 1 196 ? 0.305 30.828 17.094 1 97 196 PRO B CA 1
ATOM 4028 C C . PRO B 1 196 ? -1.207 30.828 16.891 1 97 196 PRO B C 1
ATOM 4030 O O . PRO B 1 196 ? -1.679 30.531 15.789 1 97 196 PRO B O 1
ATOM 4033 N N . LEU B 1 197 ? -1.941 31.219 17.859 1 97.25 197 LEU B N 1
ATOM 4034 C CA . LEU B 1 197 ? -3.387 31.047 17.953 1 97.25 197 LEU B CA 1
ATOM 4035 C C . LEU B 1 197 ? -4.09 31.625 16.734 1 97.25 197 LEU B C 1
ATOM 4037 O O . LEU B 1 197 ? -5.016 31.016 16.188 1 97.25 197 LEU B O 1
ATOM 4041 N N . GLU B 1 198 ? -3.68 32.75 16.281 1 97.12 198 GLU B N 1
ATOM 4042 C CA . GLU B 1 198 ? -4.312 33.406 15.125 1 97.12 198 GLU B CA 1
ATOM 4043 C C . GLU B 1 198 ? -4.199 32.531 13.875 1 97.12 198 GLU B C 1
ATOM 4045 O O . GLU B 1 198 ? -5.176 32.375 13.141 1 97.12 198 GLU B O 1
ATOM 4050 N N . LEU B 1 199 ? -2.982 32.062 13.672 1 97.12 199 LEU B N 1
ATOM 4051 C CA . LEU B 1 199 ? -2.746 31.188 12.516 1 97.12 199 LEU B CA 1
ATOM 4052 C C . LEU B 1 199 ? -3.488 29.859 12.664 1 97.12 199 LEU B C 1
ATOM 4054 O O . LEU B 1 199 ? -4.078 29.359 11.703 1 97.12 199 LEU B O 1
ATOM 4058 N N . TYR B 1 200 ? -3.453 29.297 13.891 1 97.81 200 TYR B N 1
ATOM 4059 C CA . TYR B 1 200 ? -4.156 28.047 14.188 1 97.81 200 TYR B CA 1
ATOM 4060 C C . TYR B 1 200 ? -5.648 28.188 13.906 1 97.81 200 TYR B C 1
ATOM 4062 O O . TYR B 1 200 ? -6.246 27.312 13.273 1 97.81 200 TYR B O 1
ATOM 4070 N N . THR B 1 201 ? -6.18 29.25 14.32 1 96.81 201 THR B N 1
ATOM 4071 C CA . THR B 1 201 ? -7.605 29.484 14.148 1 96.81 201 THR B CA 1
ATOM 4072 C C . THR B 1 201 ? -7.965 29.562 12.664 1 96.81 201 THR B C 1
ATOM 4074 O O . THR B 1 201 ? -8.984 29.016 12.242 1 96.81 201 THR B O 1
ATOM 4077 N N . LYS B 1 202 ? -7.137 30.234 11.914 1 97.25 202 LYS B N 1
ATOM 4078 C CA . LYS B 1 202 ? -7.363 30.328 10.477 1 97.25 202 LYS B CA 1
ATOM 4079 C C . LYS B 1 202 ? -7.316 28.938 9.82 1 97.25 202 LYS B C 1
ATOM 4081 O O . LYS B 1 202 ? -8.188 28.609 9.016 1 97.25 202 LYS B O 1
ATOM 4086 N N . TRP B 1 203 ? -6.277 28.141 10.141 1 97.5 203 TRP B N 1
ATOM 4087 C CA . TRP B 1 203 ? -6.133 26.797 9.578 1 97.5 203 TRP B CA 1
ATOM 4088 C C . TRP B 1 203 ? -7.293 25.906 10 1 97.5 203 TRP B C 1
ATOM 4090 O O . TRP B 1 203 ? -7.789 25.109 9.195 1 97.5 203 TRP B O 1
ATOM 4100 N N . MET B 1 204 ? -7.719 26.047 11.25 1 96.75 204 MET B N 1
ATOM 4101 C CA . MET B 1 204 ? -8.836 25.266 11.773 1 96.75 204 MET B CA 1
ATOM 4102 C C . MET B 1 204 ? -10.109 25.547 10.984 1 96.75 204 MET B C 1
ATOM 4104 O O . MET B 1 204 ? -10.805 24.609 10.57 1 96.75 204 MET B O 1
ATOM 4108 N N . HIS B 1 205 ? -10.391 26.797 10.719 1 96.5 205 HIS B N 1
ATOM 4109 C CA . HIS B 1 205 ? -11.594 27.156 9.984 1 96.5 205 HIS B CA 1
ATOM 4110 C C . HIS B 1 205 ? -11.547 26.594 8.562 1 96.5 205 HIS B C 1
ATOM 4112 O O . HIS B 1 205 ? -12.57 26.172 8.023 1 96.5 205 HIS B O 1
ATOM 4118 N N . ARG B 1 206 ? -10.406 26.641 7.957 1 97.38 206 ARG B N 1
ATOM 4119 C CA . ARG B 1 206 ? -10.242 26.109 6.605 1 97.38 206 ARG B CA 1
ATOM 4120 C C . ARG B 1 206 ? -10.453 24.594 6.582 1 97.38 206 ARG B C 1
ATOM 4122 O O . ARG B 1 206 ? -11.094 24.062 5.668 1 97.38 206 ARG B O 1
ATOM 4129 N N . LEU B 1 207 ? -9.93 23.922 7.57 1 97.25 207 LEU B N 1
ATOM 4130 C CA . LEU B 1 207 ? -10.102 22.469 7.668 1 97.25 207 LEU B CA 1
ATOM 4131 C C . LEU B 1 207 ? -11.562 22.109 7.887 1 97.25 207 LEU B C 1
ATOM 4133 O O . LEU B 1 207 ? -12.094 21.219 7.23 1 97.25 207 LEU B O 1
ATOM 4137 N N . MET B 1 208 ? -12.203 22.859 8.812 1 96.75 208 MET B N 1
ATOM 4138 C CA . MET B 1 208 ? -13.609 22.609 9.102 1 96.75 208 MET B CA 1
ATOM 4139 C C . MET B 1 208 ? -14.469 22.875 7.871 1 96.75 208 MET B C 1
ATOM 4141 O O . MET B 1 208 ? -15.453 22.172 7.637 1 96.75 208 MET B O 1
ATOM 4145 N N . GLU B 1 209 ? -14.102 23.859 7.137 1 97.44 209 GLU B N 1
ATOM 4146 C CA . GLU B 1 209 ? -14.836 24.125 5.906 1 97.44 209 GLU B CA 1
ATOM 4147 C C . GLU B 1 209 ? -14.781 22.938 4.953 1 97.44 209 GLU B C 1
ATOM 4149 O O . GLU B 1 209 ? -15.797 22.562 4.363 1 97.44 209 GLU B O 1
ATOM 4154 N N . GLU B 1 210 ? -13.648 22.297 4.766 1 97.44 210 GLU B N 1
ATOM 4155 C CA . GLU B 1 210 ? -13.523 21.109 3.924 1 97.44 210 GLU B CA 1
ATOM 4156 C C . GLU B 1 210 ? -14.383 19.969 4.453 1 97.44 210 GLU B C 1
ATOM 4158 O O . GLU B 1 210 ? -15.031 19.266 3.676 1 97.44 210 GLU B O 1
ATOM 4163 N N . PHE B 1 211 ? -14.367 19.812 5.758 1 97.81 211 PHE B N 1
ATOM 4164 C CA . PHE B 1 211 ? -15.164 18.766 6.371 1 97.81 211 PHE B CA 1
ATOM 4165 C C . PHE B 1 211 ? -16.656 19 6.133 1 97.81 211 PHE B C 1
ATOM 4167 O O . PHE B 1 211 ? -17.391 18.078 5.785 1 97.81 211 PHE B O 1
ATOM 4174 N N . PHE B 1 212 ? -17.016 20.25 6.285 1 98 212 PHE B N 1
ATOM 4175 C CA . PHE B 1 212 ? -18.422 20.578 6.133 1 98 212 PHE B CA 1
ATOM 4176 C C . PHE B 1 212 ? -18.859 20.422 4.68 1 98 212 PHE B C 1
ATOM 4178 O O . PHE B 1 212 ? -19.969 19.953 4.414 1 98 212 PHE B O 1
ATOM 4185 N N . LEU B 1 213 ? -18.047 20.812 3.764 1 98.06 213 LEU B N 1
ATOM 4186 C CA . LEU B 1 213 ? -18.359 20.609 2.352 1 98.06 213 LEU B CA 1
ATOM 4187 C C . LEU B 1 213 ? -18.5 19.125 2.033 1 98.06 213 LEU B C 1
ATOM 4189 O O . LEU B 1 213 ? -19.391 18.734 1.279 1 98.06 213 LEU B O 1
ATOM 4193 N N . GLN B 1 214 ? -17.641 18.281 2.584 1 98.25 214 GLN B N 1
ATOM 4194 C CA . GLN B 1 214 ? -17.766 16.844 2.426 1 98.25 214 GLN B CA 1
ATOM 4195 C C . GLN B 1 214 ? -19.094 16.344 3.016 1 98.25 214 GLN B C 1
ATOM 4197 O O . GLN B 1 214 ? -19.781 15.531 2.4 1 98.25 214 GLN B O 1
ATOM 4202 N N . GLY B 1 215 ? -19.391 16.844 4.246 1 98.44 215 GLY B N 1
ATOM 4203 C CA . GLY B 1 215 ? -20.641 16.469 4.871 1 98.44 215 GLY B CA 1
ATOM 4204 C C . GLY B 1 215 ? -21.859 16.828 4.031 1 98.44 215 GLY B C 1
ATOM 4205 O O . GLY B 1 215 ? -22.812 16.047 3.949 1 98.44 215 GLY B O 1
ATOM 4206 N N . ASP B 1 216 ? -21.828 17.969 3.387 1 98.44 216 ASP B N 1
ATOM 4207 C CA . ASP B 1 216 ? -22.906 18.375 2.496 1 98.44 216 ASP B CA 1
ATOM 4208 C C . ASP B 1 216 ? -23.062 17.422 1.324 1 98.44 216 ASP B C 1
ATOM 4210 O O . ASP B 1 216 ? -24.172 17.062 0.936 1 98.44 216 ASP B O 1
ATOM 4214 N N . ARG B 1 217 ? -21.969 17 0.76 1 97.88 217 ARG B N 1
ATOM 4215 C CA . ARG B 1 217 ? -21.984 16.047 -0.339 1 97.88 217 ARG B CA 1
ATOM 4216 C C . ARG B 1 217 ? -22.547 14.703 0.114 1 97.88 217 ARG B C 1
ATOM 4218 O O . ARG B 1 217 ? -23.312 14.07 -0.61 1 97.88 217 ARG B O 1
ATOM 4225 N N . GLU B 1 218 ? -22.094 14.312 1.279 1 98.12 218 GLU B N 1
ATOM 4226 C CA . GLU B 1 218 ? -22.594 13.055 1.829 1 98.12 218 GLU B CA 1
ATOM 4227 C C . GLU B 1 218 ? -24.109 13.109 2.055 1 98.12 218 GLU B C 1
ATOM 4229 O O . GLU B 1 218 ? -24.828 12.18 1.696 1 98.12 218 GLU B O 1
ATOM 4234 N N . ARG B 1 219 ? -24.516 14.227 2.602 1 97.56 219 ARG B N 1
ATOM 4235 C CA . ARG B 1 219 ? -25.953 14.43 2.83 1 97.56 219 ARG B CA 1
ATOM 4236 C C . ARG B 1 219 ? -26.719 14.391 1.518 1 97.56 219 ARG B C 1
ATOM 4238 O O . ARG B 1 219 ? -27.75 13.711 1.415 1 97.56 219 ARG B O 1
ATOM 4245 N N . ALA B 1 220 ? -26.297 15 0.555 1 97.69 220 ALA B N 1
ATOM 4246 C CA . ALA B 1 220 ? -26.938 15.078 -0.749 1 97.69 220 ALA B CA 1
ATOM 4247 C C . ALA B 1 220 ? -27.016 13.703 -1.407 1 97.69 220 ALA B C 1
ATOM 4249 O O . ALA B 1 220 ? -27.969 13.398 -2.121 1 97.69 220 ALA B O 1
ATOM 4250 N N . ALA B 1 221 ? -26.031 12.867 -1.167 1 95.81 221 ALA B N 1
ATOM 4251 C CA . ALA B 1 221 ? -25.953 11.547 -1.784 1 95.81 221 ALA B CA 1
ATOM 4252 C C . ALA B 1 221 ? -26.688 10.5 -0.943 1 95.81 221 ALA B C 1
ATOM 4254 O O . ALA B 1 221 ? -26.719 9.32 -1.295 1 95.81 221 ALA B O 1
ATOM 4255 N N . GLY B 1 222 ? -27.219 10.898 0.196 1 95.44 222 GLY B N 1
ATOM 4256 C CA . GLY B 1 222 ? -27.953 9.984 1.061 1 95.44 222 GLY B CA 1
ATOM 4257 C C . GLY B 1 222 ? -27.047 9.047 1.843 1 95.44 222 GLY B C 1
ATOM 4258 O O . GLY B 1 222 ? -27.453 7.941 2.197 1 95.44 222 GLY B O 1
ATOM 4259 N N . LEU B 1 223 ? -25.844 9.461 2.068 1 94.94 223 LEU B N 1
ATOM 4260 C CA . LEU B 1 223 ? -24.875 8.664 2.818 1 94.94 223 LEU B CA 1
ATOM 4261 C C . LEU B 1 223 ? -24.859 9.07 4.289 1 94.94 223 LEU B C 1
ATOM 4263 O O . LEU B 1 223 ? -25.312 10.164 4.637 1 94.94 223 LEU B O 1
ATOM 4267 N N . ASP B 1 224 ? -24.344 8.062 5.098 1 95 224 ASP B N 1
ATOM 4268 C CA . ASP B 1 224 ? -24.031 8.477 6.461 1 95 224 ASP B CA 1
ATOM 4269 C C . ASP B 1 224 ? -22.969 9.562 6.477 1 95 224 ASP B C 1
ATOM 4271 O O . ASP B 1 224 ? -21.984 9.492 5.73 1 95 224 ASP B O 1
ATOM 4275 N N . ILE B 1 225 ? -23.234 10.57 7.281 1 96.94 225 ILE B N 1
ATOM 4276 C CA . ILE B 1 225 ? -22.297 11.688 7.332 1 96.94 225 ILE B CA 1
ATOM 4277 C C . ILE B 1 225 ? -21.109 11.328 8.219 1 96.94 225 ILE B C 1
ATOM 4279 O O . ILE B 1 225 ? -21.281 10.836 9.336 1 96.94 225 ILE B O 1
ATOM 4283 N N . SER B 1 226 ? -19.906 11.562 7.734 1 95.94 226 SER B N 1
ATOM 4284 C CA . SER B 1 226 ? -18.688 11.242 8.445 1 95.94 226 SER B CA 1
ATOM 4285 C C . SER B 1 226 ? -18.547 12.078 9.719 1 95.94 226 SER B C 1
ATOM 4287 O O . SER B 1 226 ? -19.031 13.211 9.781 1 95.94 226 SER B O 1
ATOM 4289 N N . PRO B 1 227 ? -17.828 11.484 10.648 1 91 227 PRO B N 1
ATOM 4290 C CA . PRO B 1 227 ? -17.609 12.25 11.875 1 91 227 PRO B CA 1
ATOM 4291 C C . PRO B 1 227 ? -16.969 13.609 11.609 1 91 227 PRO B C 1
ATOM 4293 O O . PRO B 1 227 ? -16.062 13.727 10.781 1 91 227 PRO B O 1
ATOM 4296 N N . MET B 1 228 ? -17.484 14.68 12.273 1 91.56 228 MET B N 1
ATOM 4297 C CA . MET B 1 228 ? -16.969 16.047 12.25 1 91.56 228 MET B CA 1
ATOM 4298 C C . MET B 1 228 ? -17.375 16.75 10.961 1 91.56 228 MET B C 1
ATOM 4300 O O . MET B 1 228 ? -17.062 17.938 10.781 1 91.56 228 MET B O 1
ATOM 4304 N N . CYS B 1 229 ? -18.078 16.047 10.086 1 96.94 229 CYS B N 1
ATOM 4305 C CA . CYS B 1 229 ? -18.359 16.625 8.789 1 96.94 229 CYS B CA 1
ATOM 4306 C C . CYS B 1 229 ? -19.766 17.203 8.75 1 96.94 229 CYS B C 1
ATOM 4308 O O . CYS B 1 229 ? -20.172 17.828 7.762 1 96.94 229 CYS B O 1
ATOM 4310 N N . ASP B 1 230 ? -20.531 17.031 9.812 1 96.62 230 ASP B N 1
ATOM 4311 C CA . ASP B 1 230 ? -21.891 17.562 9.867 1 96.62 230 ASP B CA 1
ATOM 4312 C C . ASP B 1 230 ? -21.906 18.984 10.438 1 96.62 230 ASP B C 1
ATOM 4314 O O . ASP B 1 230 ? -21.828 19.172 11.656 1 96.62 230 ASP B O 1
ATOM 4318 N N . ARG B 1 231 ? -22.078 19.953 9.625 1 94.5 231 ARG B N 1
ATOM 4319 C CA . ARG B 1 231 ? -22.016 21.344 10.047 1 94.5 231 ARG B CA 1
ATOM 4320 C C . ARG B 1 231 ? -23.156 21.688 11 1 94.5 231 ARG B C 1
ATOM 4322 O O . ARG B 1 231 ? -23.094 22.656 11.742 1 94.5 231 ARG B O 1
ATOM 4329 N N . GLU B 1 232 ? -24.219 20.875 11 1 93.88 232 GLU B N 1
ATOM 4330 C CA . GLU B 1 232 ? -25.375 21.141 11.828 1 93.88 232 GLU B CA 1
ATOM 4331 C C . GLU B 1 232 ? -25.156 20.688 13.266 1 93.88 232 GLU B C 1
ATOM 4333 O O . GLU B 1 232 ? -25.766 21.203 14.195 1 93.88 232 GLU B O 1
ATOM 4338 N N . THR B 1 233 ? -24.25 19.797 13.445 1 91.94 233 THR B N 1
ATOM 4339 C CA . THR B 1 233 ? -24.125 19.203 14.773 1 91.94 233 THR B CA 1
ATOM 4340 C C . THR B 1 233 ? -22.688 19.328 15.281 1 91.94 233 THR B C 1
ATOM 4342 O O . THR B 1 233 ? -22.438 19.141 16.469 1 91.94 233 THR B O 1
ATOM 4345 N N . ALA B 1 234 ? -21.781 19.734 14.492 1 88.44 234 ALA B N 1
ATOM 4346 C CA . ALA B 1 234 ? -20.359 19.766 14.867 1 88.44 234 ALA B CA 1
ATOM 4347 C C . ALA B 1 234 ? -20.094 20.812 15.93 1 88.44 234 ALA B C 1
ATOM 4349 O O . ALA B 1 234 ? -20.609 21.938 15.859 1 88.44 234 ALA B O 1
ATOM 4350 N N . THR B 1 235 ? -19.422 20.375 16.953 1 91.25 235 THR B N 1
ATOM 4351 C CA . THR B 1 235 ? -18.859 21.297 17.922 1 91.25 235 THR B CA 1
ATOM 4352 C C . THR B 1 235 ? -17.375 21.484 17.688 1 91.25 235 THR B C 1
ATOM 4354 O O . THR B 1 235 ? -16.547 20.719 18.188 1 91.25 235 THR B O 1
ATOM 4357 N N . ILE B 1 236 ? -17.047 22.562 17.109 1 93.19 236 ILE B N 1
ATOM 4358 C CA . ILE B 1 236 ? -15.688 22.828 16.656 1 93.19 236 ILE B CA 1
ATOM 4359 C C . ILE B 1 236 ? -14.727 22.828 17.844 1 93.19 236 ILE B C 1
ATOM 4361 O O . ILE B 1 236 ? -13.703 22.141 17.828 1 93.19 236 ILE B O 1
ATOM 4365 N N . GLU B 1 237 ? -15.062 23.562 18.891 1 94.94 237 GLU B N 1
ATOM 4366 C CA . GLU B 1 237 ? -14.195 23.703 20.062 1 94.94 237 GLU B CA 1
ATOM 4367 C C . GLU B 1 237 ? -13.914 22.344 20.703 1 94.94 237 GLU B C 1
ATOM 4369 O O . GLU B 1 237 ? -12.766 22.031 21.031 1 94.94 237 GLU B O 1
ATOM 4374 N N . LYS B 1 238 ? -14.93 21.562 20.859 1 94.44 238 LYS B N 1
ATOM 4375 C CA . LYS B 1 238 ? -14.766 20.25 21.453 1 94.44 238 LYS B CA 1
ATOM 4376 C C . LYS B 1 238 ? -13.891 19.344 20.578 1 94.44 238 LYS B C 1
ATOM 4378 O O . LYS B 1 238 ? -13.078 18.578 21.094 1 94.44 238 LYS B O 1
ATOM 4383 N N . SER B 1 239 ? -14.094 19.453 19.281 1 94.06 239 SER B N 1
ATOM 4384 C CA . SER B 1 239 ? -13.305 18.656 18.359 1 94.06 239 SER B CA 1
ATOM 4385 C C . SER B 1 239 ? -11.828 19.031 18.422 1 94.06 239 SER B C 1
ATOM 4387 O O . SER B 1 239 ? -10.961 18.156 18.312 1 94.06 239 SER B O 1
ATOM 4389 N N . GLN B 1 240 ? -11.531 20.312 18.562 1 96.06 240 GLN B N 1
ATOM 4390 C CA . GLN B 1 240 ? -10.148 20.766 18.641 1 96.06 240 GLN B CA 1
ATOM 4391 C C . GLN B 1 240 ? -9.469 20.25 19.906 1 96.06 240 GLN B C 1
ATOM 4393 O O . GLN B 1 240 ? -8.336 19.781 19.859 1 96.06 240 GLN B O 1
ATOM 4398 N N . VAL B 1 241 ? -10.195 20.344 21.047 1 96.94 241 VAL B N 1
ATOM 4399 C CA . VAL B 1 241 ? -9.648 19.875 22.328 1 96.94 241 VAL B CA 1
ATOM 4400 C C . VAL B 1 241 ? -9.383 18.375 22.25 1 96.94 241 VAL B C 1
ATOM 4402 O O . VAL B 1 241 ? -8.32 17.906 22.656 1 96.94 241 VAL B O 1
ATOM 4405 N N . SER B 1 242 ? -10.375 17.656 21.703 1 95.94 242 SER B N 1
ATOM 4406 C CA . SER B 1 242 ? -10.227 16.203 21.562 1 95.94 242 SER B CA 1
ATOM 4407 C C . SER B 1 242 ? -9.055 15.859 20.641 1 95.94 242 SER B C 1
ATOM 4409 O O . SER B 1 242 ? -8.273 14.953 20.953 1 95.94 242 SER B O 1
ATOM 4411 N N . PHE B 1 243 ? -8.945 16.547 19.531 1 96.56 243 PHE B N 1
ATOM 4412 C CA . PHE B 1 243 ? -7.855 16.297 18.594 1 96.56 243 PHE B CA 1
ATOM 4413 C C . PHE B 1 243 ? -6.504 16.562 19.234 1 96.56 243 PHE B C 1
ATOM 4415 O O . PHE B 1 243 ? -5.57 15.766 19.078 1 96.56 243 PHE B O 1
ATOM 4422 N N . ILE B 1 244 ? -6.379 17.609 19.938 1 97.94 244 ILE B N 1
ATOM 4423 C CA . ILE B 1 244 ? -5.121 17.938 20.594 1 97.94 244 ILE B CA 1
ATOM 4424 C C . ILE B 1 244 ? -4.801 16.906 21.656 1 97.94 244 ILE B C 1
ATOM 4426 O O . ILE B 1 244 ? -3.682 16.391 21.719 1 97.94 244 ILE B O 1
ATOM 4430 N N . ASP B 1 245 ? -5.762 16.5 22.453 1 97.94 245 ASP B N 1
ATOM 4431 C CA . ASP B 1 245 ? -5.547 15.609 23.594 1 97.94 245 ASP B CA 1
ATOM 4432 C C . ASP B 1 245 ? -5.133 14.211 23.125 1 97.94 245 ASP B C 1
ATOM 4434 O O . ASP B 1 245 ? -4.254 13.586 23.734 1 97.94 245 ASP B O 1
ATOM 4438 N N . PHE B 1 246 ? -5.73 13.805 22.016 1 96.69 246 PHE B N 1
ATOM 4439 C CA . PHE B 1 246 ? -5.598 12.383 21.719 1 96.69 246 PHE B CA 1
ATOM 4440 C C . PHE B 1 246 ? -4.672 12.164 20.516 1 96.69 246 PHE B C 1
ATOM 4442 O O . PHE B 1 246 ? -4.16 11.062 20.328 1 96.69 246 PHE B O 1
ATOM 4449 N N . ILE B 1 247 ? -4.449 13.18 19.734 1 97.25 247 ILE B N 1
ATOM 4450 C CA . ILE B 1 247 ? -3.652 12.992 18.516 1 97.25 247 ILE B CA 1
ATOM 4451 C C . ILE B 1 247 ? -2.391 13.852 18.594 1 97.25 247 ILE B C 1
ATOM 4453 O O . ILE B 1 247 ? -1.275 13.328 18.625 1 97.25 247 ILE B O 1
ATOM 4457 N N . SER B 1 248 ? -2.553 15.133 18.766 1 97.62 248 SER B N 1
ATOM 4458 C CA . SER B 1 248 ? -1.441 16.062 18.641 1 97.62 248 SER B CA 1
ATOM 4459 C C . SER B 1 248 ? -0.514 16 19.844 1 97.62 248 SER B C 1
ATOM 4461 O O . SER B 1 248 ? 0.706 15.914 19.703 1 97.62 248 SER B O 1
ATOM 4463 N N . HIS B 1 249 ? -1.069 16.031 21.031 1 97.88 249 HIS B N 1
ATOM 4464 C CA . HIS B 1 249 ? -0.267 16.172 22.25 1 97.88 249 HIS B CA 1
ATOM 4465 C C . HIS B 1 249 ? 0.639 14.953 22.438 1 97.88 249 HIS B C 1
ATOM 4467 O O . HIS B 1 249 ? 1.843 15.102 22.656 1 97.88 249 HIS B O 1
ATOM 4473 N N . PRO B 1 250 ? 0.114 13.711 22.328 1 97.94 250 PRO B N 1
ATOM 4474 C CA . PRO B 1 250 ? 1.012 12.562 22.469 1 97.94 250 PRO B CA 1
ATOM 4475 C C . PRO B 1 250 ? 2.143 12.57 21.453 1 97.94 250 PRO B C 1
ATOM 4477 O O . PRO B 1 250 ? 3.275 12.203 21.766 1 97.94 250 PRO B O 1
ATOM 4480 N N . LEU B 1 251 ? 1.881 12.992 20.25 1 97.56 251 LEU B N 1
ATOM 4481 C CA . LEU B 1 251 ? 2.873 13.031 19.188 1 97.56 251 LEU B CA 1
ATOM 4482 C C . LEU B 1 251 ? 3.965 14.047 19.484 1 97.56 251 LEU B C 1
ATOM 4484 O O . LEU B 1 251 ? 5.152 13.719 19.453 1 97.56 251 LEU B O 1
ATOM 4488 N N . TRP B 1 252 ? 3.566 15.258 19.828 1 97.69 252 TRP B N 1
ATOM 4489 C CA . TRP B 1 252 ? 4.52 16.344 20.062 1 97.69 252 TRP B CA 1
ATOM 4490 C C . TRP B 1 252 ? 5.297 16.109 21.359 1 97.69 252 TRP B C 1
ATOM 4492 O O . TRP B 1 252 ? 6.469 16.469 21.453 1 97.69 252 TRP B O 1
ATOM 4502 N N . GLU B 1 253 ? 4.625 15.531 22.359 1 97.44 253 GLU B N 1
ATOM 4503 C CA . GLU B 1 253 ? 5.316 15.195 23.594 1 97.44 253 GLU B CA 1
ATOM 4504 C C . GLU B 1 253 ? 6.441 14.195 23.359 1 97.44 253 GLU B C 1
ATOM 4506 O O . GLU B 1 253 ? 7.559 14.375 23.844 1 97.44 253 GLU B O 1
ATOM 4511 N N . THR B 1 254 ? 6.105 13.156 22.625 1 96.94 254 THR B N 1
ATOM 4512 C CA . THR B 1 254 ? 7.105 12.133 22.312 1 96.94 254 THR B CA 1
ATOM 4513 C C . THR B 1 254 ? 8.219 12.719 21.453 1 96.94 254 THR B C 1
ATOM 4515 O O . THR B 1 254 ? 9.398 12.422 21.672 1 96.94 254 THR B O 1
ATOM 4518 N N . TRP B 1 255 ? 7.902 13.586 20.453 1 96.44 255 TRP B N 1
ATOM 4519 C CA . TRP B 1 255 ? 8.898 14.25 19.625 1 96.44 255 TRP B CA 1
ATOM 4520 C C . TRP B 1 255 ? 9.82 15.125 20.469 1 96.44 255 TRP B C 1
ATOM 4522 O O . TRP B 1 255 ? 11.039 15.102 20.281 1 96.44 255 TRP B O 1
ATOM 4532 N N . ALA B 1 256 ? 9.25 15.875 21.375 1 95.56 256 ALA B N 1
ATOM 4533 C CA . ALA B 1 256 ? 10.023 16.75 22.25 1 95.56 256 ALA B CA 1
ATOM 4534 C C . ALA B 1 256 ? 11 15.945 23.109 1 95.56 256 ALA B C 1
ATOM 4536 O O . ALA B 1 256 ? 12.125 16.375 23.359 1 95.56 256 ALA B O 1
ATOM 4537 N N . ASP B 1 257 ? 10.531 14.805 23.578 1 93.94 257 ASP B N 1
ATOM 4538 C CA . ASP B 1 257 ? 11.406 13.922 24.344 1 93.94 257 ASP B CA 1
ATOM 4539 C C . ASP B 1 257 ? 12.578 13.438 23.484 1 93.94 257 ASP B C 1
ATOM 4541 O O . ASP B 1 257 ? 13.703 13.336 23.969 1 93.94 257 ASP B O 1
ATOM 4545 N N . LEU B 1 258 ? 12.266 13.141 22.266 1 92.25 258 LEU B N 1
ATOM 4546 C CA . LEU B 1 258 ? 13.289 12.633 21.359 1 92.25 258 LEU B CA 1
ATOM 4547 C C . LEU B 1 258 ? 14.375 13.672 21.125 1 92.25 258 LEU B C 1
ATOM 4549 O O . LEU B 1 258 ? 15.562 13.336 21.109 1 92.25 258 LEU B O 1
ATOM 4553 N N . VAL B 1 259 ? 13.969 14.922 20.969 1 91.94 259 VAL B N 1
ATOM 4554 C CA . VAL B 1 259 ? 14.93 15.938 20.562 1 91.94 259 VAL B CA 1
ATOM 4555 C C . VAL B 1 259 ? 15.234 16.859 21.75 1 91.94 259 VAL B C 1
ATOM 4557 O O . VAL B 1 259 ? 15.688 18 21.562 1 91.94 259 VAL B O 1
ATOM 4560 N N . HIS B 1 260 ? 14.992 16.453 22.906 1 87.75 260 HIS B N 1
ATOM 4561 C CA . HIS B 1 260 ? 15.195 17.266 24.094 1 87.75 260 HIS B CA 1
ATOM 4562 C C . HIS B 1 260 ? 16.578 17.922 24.078 1 87.75 260 HIS B C 1
ATOM 4564 O O . HIS B 1 260 ? 17.578 17.266 23.781 1 87.75 260 HIS B O 1
ATOM 4570 N N . PRO B 1 261 ? 16.531 19.234 24.375 1 87.19 261 PRO B N 1
ATOM 4571 C CA . PRO B 1 261 ? 15.484 20.109 24.922 1 87.19 261 PRO B CA 1
ATOM 4572 C C . PRO B 1 261 ? 14.789 20.938 23.844 1 87.19 261 PRO B C 1
ATOM 4574 O O . PRO B 1 261 ? 14.016 21.844 24.156 1 87.19 261 PRO B O 1
ATOM 4577 N N . ALA B 1 262 ? 15.102 20.516 22.688 1 84.12 262 ALA B N 1
ATOM 4578 C CA . ALA B 1 262 ? 14.453 21.266 21.609 1 84.12 262 ALA B CA 1
ATOM 4579 C C . ALA B 1 262 ? 12.953 20.984 21.578 1 84.12 262 ALA B C 1
ATOM 4581 O O . ALA B 1 262 ? 12.469 20.062 22.234 1 84.12 262 ALA B O 1
ATOM 4582 N N . ALA B 1 263 ? 12.039 21.797 21.109 1 90.19 263 ALA B N 1
ATOM 4583 C CA . ALA B 1 263 ? 10.625 21.641 20.781 1 90.19 263 ALA B CA 1
ATOM 4584 C C . ALA B 1 263 ? 9.742 21.875 22 1 90.19 263 ALA B C 1
ATOM 4586 O O . ALA B 1 263 ? 8.547 21.594 21.984 1 90.19 263 ALA B O 1
ATOM 4587 N N . GLN B 1 264 ? 10.344 22.297 23.125 1 92 264 GLN B N 1
ATOM 4588 C CA . GLN B 1 264 ? 9.547 22.594 24.297 1 92 264 GLN B CA 1
ATOM 4589 C C . GLN B 1 264 ? 8.562 23.734 24.031 1 92 264 GLN B C 1
ATOM 4591 O O . GLN B 1 264 ? 7.453 23.734 24.562 1 92 264 GLN B O 1
ATOM 4596 N N . ASP B 1 265 ? 8.969 24.609 23.266 1 93.44 265 ASP B N 1
ATOM 4597 C CA . ASP B 1 265 ? 8.109 25.734 22.922 1 93.44 265 ASP B CA 1
ATOM 4598 C C . ASP B 1 265 ? 6.875 25.266 22.156 1 93.44 265 ASP B C 1
ATOM 4600 O O . ASP B 1 265 ? 5.805 25.875 22.281 1 93.44 265 ASP B O 1
ATOM 4604 N N . ILE B 1 266 ? 7.051 24.25 21.391 1 95.25 266 ILE B N 1
ATOM 4605 C CA . ILE B 1 266 ? 5.938 23.672 20.641 1 95.25 266 ILE B CA 1
ATOM 4606 C C . ILE B 1 266 ? 4.879 23.156 21.609 1 95.25 266 ILE B C 1
ATOM 4608 O O . ILE B 1 266 ? 3.684 23.391 21.422 1 95.25 266 ILE B O 1
ATOM 4612 N N . LEU B 1 267 ? 5.285 22.516 22.672 1 95.94 267 LEU B N 1
ATOM 4613 C CA . LEU B 1 267 ? 4.375 21.953 23.656 1 95.94 267 LEU B CA 1
ATOM 4614 C C . LEU B 1 267 ? 3.654 23.062 24.422 1 95.94 267 LEU B C 1
ATOM 4616 O O . LEU B 1 267 ? 2.471 22.938 24.75 1 95.94 267 LEU B O 1
ATOM 4620 N N . LEU B 1 268 ? 4.359 24.078 24.688 1 96.06 268 LEU B N 1
ATOM 4621 C CA . LEU B 1 268 ? 3.76 25.203 25.406 1 96.06 268 LEU B CA 1
ATOM 4622 C C . LEU B 1 268 ? 2.662 25.844 24.578 1 96.06 268 LEU B C 1
ATOM 4624 O O . LEU B 1 268 ? 1.587 26.156 25.094 1 96.06 268 LEU B O 1
ATOM 4628 N N . LEU B 1 269 ? 2.971 26.062 23.328 1 96.38 269 LEU B N 1
ATOM 4629 C CA . LEU B 1 269 ? 1.979 26.641 22.438 1 96.38 269 LEU B CA 1
ATOM 4630 C C . LEU B 1 269 ? 0.777 25.719 22.266 1 96.38 269 LEU B C 1
ATOM 4632 O O . LEU B 1 269 ? -0.364 26.188 22.219 1 96.38 269 LEU B O 1
ATOM 4636 N N . LEU B 1 270 ? 1.049 24.438 22.156 1 97.44 270 LEU B N 1
ATOM 4637 C CA . LEU B 1 270 ? -0.009 23.453 22.047 1 97.44 270 LEU B CA 1
ATOM 4638 C C . LEU B 1 270 ? -0.944 23.5 23.25 1 97.44 270 LEU B C 1
ATOM 4640 O O . LEU B 1 270 ? -2.166 23.453 23.094 1 97.44 270 LEU B O 1
ATOM 4644 N N . GLU B 1 271 ? -0.363 23.609 24.391 1 97.19 271 GLU B N 1
ATOM 4645 C CA . GLU B 1 271 ? -1.142 23.688 25.625 1 97.19 271 GLU B CA 1
ATOM 4646 C C . GLU B 1 271 ? -1.954 24.969 25.688 1 97.19 271 GLU B C 1
ATOM 4648 O O . GLU B 1 271 ? -3.109 24.969 26.125 1 97.19 271 GLU B O 1
ATOM 4653 N N . TYR B 1 272 ? -1.327 26 25.328 1 97.81 272 TYR B N 1
ATOM 4654 C CA . TYR B 1 272 ? -2.027 27.281 25.281 1 97.81 272 TYR B CA 1
ATOM 4655 C C . TYR B 1 272 ? -3.238 27.203 24.359 1 97.81 272 TYR B C 1
ATOM 4657 O O . TYR B 1 272 ? -4.336 27.625 24.719 1 97.81 272 TYR B O 1
ATOM 4665 N N . ASN B 1 273 ? -3.037 26.703 23.156 1 97.94 273 ASN B N 1
ATOM 4666 C CA . ASN B 1 273 ? -4.102 26.578 22.172 1 97.94 273 ASN B CA 1
ATOM 4667 C C . ASN B 1 273 ? -5.207 25.641 22.656 1 97.94 273 ASN B C 1
ATOM 4669 O O . ASN B 1 273 ? -6.391 25.906 22.438 1 97.94 273 ASN B O 1
ATOM 4673 N N . ARG B 1 274 ? -4.809 24.531 23.234 1 97.69 274 ARG B N 1
ATOM 4674 C CA . ARG B 1 274 ? -5.785 23.594 23.797 1 97.69 274 ARG B CA 1
ATOM 4675 C C . ARG B 1 274 ? -6.672 24.297 24.828 1 97.69 274 ARG B C 1
ATOM 4677 O O . ARG B 1 274 ? -7.895 24.141 24.812 1 97.69 274 ARG B O 1
ATOM 4684 N N . ASN B 1 275 ? -6.098 25.016 25.734 1 97.25 275 ASN B N 1
ATOM 4685 C CA . ASN B 1 275 ? -6.82 25.703 26.797 1 97.25 275 ASN B CA 1
ATOM 4686 C C . ASN B 1 275 ? -7.727 26.797 26.234 1 97.25 275 ASN B C 1
ATOM 4688 O O . ASN B 1 275 ? -8.797 27.062 26.797 1 97.25 275 ASN B O 1
ATOM 4692 N N . TYR B 1 276 ? -7.262 27.438 25.234 1 97 276 TYR B N 1
ATOM 4693 C CA . TYR B 1 276 ? -8.086 28.453 24.578 1 97 276 TYR B CA 1
ATOM 4694 C C . TYR B 1 276 ? -9.422 27.875 24.141 1 97 276 TYR B C 1
ATOM 4696 O O . TYR B 1 276 ? -10.477 28.406 24.453 1 97 276 TYR B O 1
ATOM 4704 N N . TYR B 1 277 ? -9.391 26.766 23.484 1 95.69 277 TYR B N 1
ATOM 4705 C CA . TYR B 1 277 ? -10.617 26.156 22.984 1 95.69 277 TYR B CA 1
ATOM 4706 C C . TYR B 1 277 ? -11.391 25.484 24.109 1 95.69 277 TYR B C 1
ATOM 4708 O O . TYR B 1 277 ? -12.625 25.469 24.094 1 95.69 277 TYR B O 1
ATOM 4716 N N . PHE B 1 278 ? -10.641 24.922 25.016 1 96.12 278 PHE B N 1
ATOM 4717 C CA . PHE B 1 278 ? -11.281 24.312 26.188 1 96.12 278 PHE B CA 1
ATOM 4718 C C . PHE B 1 278 ? -12.125 25.344 26.922 1 96.12 278 PHE B C 1
ATOM 4720 O O . PHE B 1 278 ? -13.258 25.062 27.312 1 96.12 278 PHE B O 1
ATOM 4727 N N . ASN B 1 279 ? -11.68 26.547 27.141 1 95.25 279 ASN B N 1
ATOM 4728 C CA . ASN B 1 279 ? -12.375 27.609 27.844 1 95.25 279 ASN B CA 1
ATOM 4729 C C . ASN B 1 279 ? -13.586 28.109 27.062 1 95.25 279 ASN B C 1
ATOM 4731 O O . ASN B 1 279 ? -14.562 28.578 27.641 1 95.25 279 ASN B O 1
ATOM 4735 N N . ARG B 1 280 ? -13.539 28.031 25.828 1 91.94 280 ARG B N 1
ATOM 4736 C CA . ARG B 1 280 ? -14.633 28.469 24.969 1 91.94 280 ARG B CA 1
ATOM 4737 C C . ARG B 1 280 ? -15.805 27.5 25.016 1 91.94 280 ARG B C 1
ATOM 4739 O O . ARG B 1 280 ? -16.953 27.891 24.781 1 91.94 280 ARG B O 1
ATOM 4746 N N . ILE B 1 281 ? -15.531 26.234 25.266 1 89.31 281 ILE B N 1
ATOM 4747 C CA . ILE B 1 281 ? -16.594 25.25 25.469 1 89.31 281 ILE B CA 1
ATOM 4748 C C . ILE B 1 281 ? -17.406 25.609 26.703 1 89.31 281 ILE B C 1
ATOM 4750 O O . ILE B 1 281 ? -18.641 25.531 26.703 1 89.31 281 ILE B O 1
ATOM 4754 N N . HIS B 1 282 ? -16.766 26.047 27.844 1 84.06 282 HIS B N 1
ATOM 4755 C CA . HIS B 1 282 ? -17.375 26.266 29.156 1 84.06 282 HIS B CA 1
ATOM 4756 C C . HIS B 1 282 ? -17.75 27.719 29.344 1 84.06 282 HIS B C 1
ATOM 4758 O O . HIS B 1 282 ? -18.531 28.047 30.25 1 84.06 282 HIS B O 1
ATOM 4764 N N . GLY B 1 283 ? -17.062 28.656 28.797 1 66.25 283 GLY B N 1
ATOM 4765 C CA . GLY B 1 283 ? -17.422 30.062 28.953 1 66.25 283 GLY B CA 1
ATOM 4766 C C . GLY B 1 283 ? -18.734 30.406 28.281 1 66.25 283 GLY B C 1
ATOM 4767 O O . GLY B 1 283 ? -19.484 31.25 28.797 1 66.25 283 GLY B O 1
ATOM 4768 N N . ASP B 1 284 ? -18.953 29.938 27.109 1 55.12 284 ASP B N 1
ATOM 4769 C CA . ASP B 1 284 ? -20.25 30.203 26.516 1 55.12 284 ASP B CA 1
ATOM 4770 C C . ASP B 1 284 ? -21.375 29.625 27.359 1 55.12 284 ASP B C 1
ATOM 4772 O O . ASP B 1 284 ? -22.484 30.141 27.375 1 55.12 284 ASP B O 1
ATOM 4776 N N . ASP B 1 285 ? -21.062 28.656 28.094 1 50.56 285 ASP B N 1
ATOM 4777 C CA . ASP B 1 285 ? -22.078 28.141 29.016 1 50.56 285 ASP B CA 1
ATOM 4778 C C . ASP B 1 285 ? -22.328 29.125 30.156 1 50.56 285 ASP B C 1
ATOM 4780 O O . ASP B 1 285 ? -23.453 29.25 30.641 1 50.56 285 ASP B O 1
ATOM 4784 N N . GLN B 1 286 ? -21.297 29.859 30.594 1 47.94 286 GLN B N 1
ATOM 4785 C CA . GLN B 1 286 ? -21.516 30.859 31.641 1 47.94 286 GLN B CA 1
ATOM 4786 C C . GLN B 1 286 ? -22.25 32.062 31.094 1 47.94 286 GLN B C 1
ATOM 4788 O O . GLN B 1 286 ? -23.078 32.688 31.797 1 47.94 286 GLN B O 1
ATOM 4793 N N . GLN B 1 287 ? -21.906 32.5 29.906 1 47.22 287 GLN B N 1
ATOM 4794 C CA . GLN B 1 287 ? -22.656 33.625 29.375 1 47.22 287 GLN B CA 1
ATOM 4795 C C . GLN B 1 287 ? -24.094 33.219 29.047 1 47.22 287 GLN B C 1
ATOM 4797 O O . GLN B 1 287 ? -25.016 34.031 29.25 1 47.22 287 GLN B O 1
ATOM 4802 N N . GLN B 1 288 ? -24.25 32.031 28.656 1 47.72 288 GLN B N 1
ATOM 4803 C CA . GLN B 1 288 ? -25.625 31.625 28.422 1 47.72 288 GLN B CA 1
ATOM 4804 C C . GLN B 1 288 ? -26.375 31.406 29.734 1 47.72 288 GLN B C 1
ATOM 4806 O O . GLN B 1 288 ? -27.562 31.719 29.844 1 47.72 288 GLN B O 1
ATOM 4811 N N . SER B 1 289 ? -25.703 31 30.734 1 50.28 289 SER B N 1
ATOM 4812 C CA . SER B 1 289 ? -26.328 30.875 32.062 1 50.28 289 SER B CA 1
ATOM 4813 C C . SER B 1 289 ? -26.562 32.25 32.688 1 50.28 289 SER B C 1
ATOM 4815 O O . SER B 1 289 ? -27.562 32.438 33.375 1 50.28 289 SER B O 1
ATOM 4817 N N . GLN B 1 290 ? -25.734 33.188 32.438 1 49.44 290 GLN B N 1
ATOM 4818 C CA . GLN B 1 290 ? -25.953 34.562 32.938 1 49.44 290 GLN B CA 1
ATOM 4819 C C . GLN B 1 290 ? -27.062 35.25 32.188 1 49.44 290 GLN B C 1
ATOM 4821 O O . GLN B 1 290 ? -27.844 36 32.781 1 49.44 290 GLN B O 1
ATOM 4826 N N . GLU B 1 291 ? -27.203 35.031 30.969 1 51.34 291 GLU B N 1
ATOM 4827 C CA . GLU B 1 291 ? -28.266 35.656 30.172 1 51.34 291 GLU B CA 1
ATOM 4828 C C . GLU B 1 291 ? -29.625 35.031 30.5 1 51.34 291 GLU B C 1
ATOM 4830 O O . GLU B 1 291 ? -30.641 35.719 30.531 1 51.34 291 GLU B O 1
ATOM 4835 N N . GLN B 1 292 ? -29.672 33.75 30.812 1 50.12 292 GLN B N 1
ATOM 4836 C CA . GLN B 1 292 ? -30.906 33.125 31.234 1 50.12 292 GLN B CA 1
ATOM 4837 C C . GLN B 1 292 ? -31.312 33.562 32.625 1 50.12 292 GLN B C 1
ATOM 4839 O O . GLN B 1 292 ? -32.5 33.688 32.938 1 50.12 292 GLN B O 1
ATOM 4844 N N . ASN B 1 293 ? -30.391 33.781 33.5 1 51.28 293 ASN B N 1
ATOM 4845 C CA . ASN B 1 293 ? -30.703 34.25 34.844 1 51.28 293 ASN B CA 1
ATOM 4846 C C . ASN B 1 293 ? -31.141 35.719 34.844 1 51.28 293 ASN B C 1
ATOM 4848 O O . ASN B 1 293 ? -31.875 36.156 35.719 1 51.28 293 ASN B O 1
ATOM 4852 N N . GLU B 1 294 ? -30.688 36.531 33.875 1 49.84 294 GLU B N 1
ATOM 4853 C CA . GLU B 1 294 ? -31.109 37.906 33.781 1 49.84 294 GLU B CA 1
ATOM 4854 C C . GLU B 1 294 ? -32.531 38.031 33.281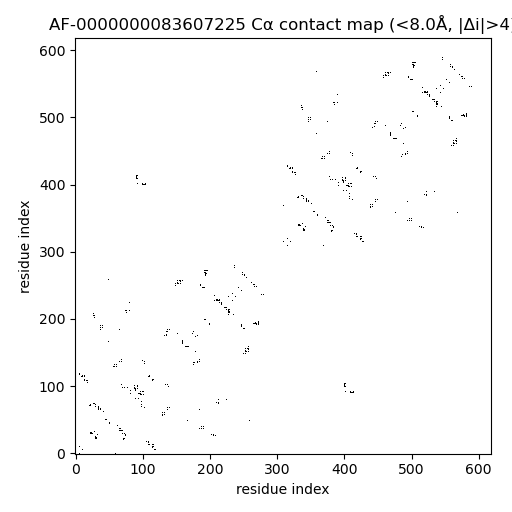 1 49.84 294 GLU B C 1
ATOM 4856 O O . GLU B 1 294 ? -33.281 38.969 33.625 1 49.84 294 GLU B O 1
ATOM 4861 N N . ASP B 1 295 ? -32.969 37.094 32.438 1 52.03 295 ASP B N 1
ATOM 4862 C CA . ASP B 1 295 ? -34.312 37.156 31.891 1 52.03 295 ASP B CA 1
ATOM 4863 C C . ASP B 1 295 ? -35.344 36.719 32.906 1 52.03 295 ASP B C 1
ATOM 4865 O O . ASP B 1 295 ? -36.562 36.844 32.688 1 52.03 295 ASP B O 1
ATOM 4869 N N . GLU B 1 296 ? -34.938 35.812 33.812 1 45.16 296 GLU B N 1
ATOM 4870 C CA . GLU B 1 296 ? -35.875 35.312 34.75 1 45.16 296 GLU B CA 1
ATOM 4871 C C . GLU B 1 296 ? -36.125 36.281 35.906 1 45.16 296 GLU B C 1
ATOM 4873 O O . GLU B 1 296 ? -36.719 35.938 36.906 1 45.16 296 GLU B O 1
ATOM 4878 N N . GLU B 1 297 ? -35.438 37.531 35.781 1 42.69 297 GLU B N 1
ATOM 4879 C CA . GLU B 1 297 ? -35.812 38.438 36.844 1 42.69 297 GLU B CA 1
ATOM 4880 C C . GLU B 1 297 ? -37.281 38.844 36.719 1 42.69 297 GLU B C 1
ATOM 4882 O O . GLU B 1 297 ? -37.719 39.375 35.688 1 42.69 297 GLU B O 1
ATOM 4887 N N . PRO B 1 298 ? -38.125 38.125 37.438 1 43.03 298 PRO B N 1
ATOM 4888 C CA . PRO B 1 298 ? -39.594 38.406 37.375 1 43.03 298 PRO B CA 1
ATOM 4889 C C . PRO B 1 298 ? -39.906 39.875 37.469 1 43.03 298 PRO B C 1
ATOM 4891 O O . PRO B 1 298 ? -39.25 40.625 38.219 1 43.03 298 PRO B O 1
ATOM 4894 N N . ALA B 1 299 ? -40.531 40.5 36.406 1 40.91 299 ALA B N 1
ATOM 4895 C CA . ALA B 1 299 ? -41.094 41.844 36.375 1 40.91 299 ALA B CA 1
ATOM 4896 C C . ALA B 1 299 ? -42 42.094 37.562 1 40.91 299 ALA B C 1
ATOM 4898 O O . ALA B 1 299 ? -43.031 41.438 37.75 1 40.91 299 ALA B O 1
ATOM 4899 N N . VAL B 1 300 ? -41.625 42.531 38.719 1 35.88 300 VAL B N 1
ATOM 4900 C CA . VAL B 1 300 ? -42.406 42.969 39.844 1 35.88 300 VAL B CA 1
ATOM 4901 C C . VAL B 1 300 ? -43.438 44 39.375 1 35.88 300 VAL B C 1
ATOM 4903 O O . VAL B 1 300 ? -43.094 45.031 38.812 1 35.88 300 VAL B O 1
ATOM 4906 N N . LYS B 1 301 ? -44.625 43.469 39.062 1 36.38 301 LYS B N 1
ATOM 4907 C CA . LYS B 1 301 ? -45.812 44.281 38.75 1 36.38 301 LYS B CA 1
ATOM 4908 C C . LYS B 1 301 ? -46 45.406 39.75 1 36.38 301 LYS B C 1
ATOM 4910 O O . LYS B 1 301 ? -46.094 45.188 40.969 1 36.38 301 LYS B O 1
ATOM 4915 N N . LYS B 1 302 ? -45.625 46.688 39.438 1 31.94 302 LYS B N 1
ATOM 4916 C CA . LYS B 1 302 ? -45.844 47.938 40.125 1 31.94 302 LYS B CA 1
ATOM 4917 C C . LYS B 1 302 ? -47.312 48.188 40.375 1 31.94 302 LYS B C 1
ATOM 4919 O O . LYS B 1 302 ? -48.125 48.188 39.438 1 31.94 302 LYS B O 1
ATOM 4924 N N . SER B 1 303 ? -48 47.844 41.5 1 34.69 303 SER B N 1
ATOM 4925 C CA . SER B 1 303 ? -49.312 48.094 42.062 1 34.69 303 SER B CA 1
ATOM 4926 C C . SER B 1 303 ? -49.688 49.562 42 1 34.69 303 SER B C 1
ATOM 4928 O O . SER B 1 303 ? -49 50.406 42.594 1 34.69 303 SER B O 1
ATOM 4930 N N . GLU B 1 304 ? -50.344 50.062 40.844 1 31.16 304 GLU B N 1
ATOM 4931 C CA . GLU B 1 304 ? -50.938 51.375 40.656 1 31.16 304 GLU B CA 1
ATOM 4932 C C . GLU B 1 304 ? -51.969 51.656 41.75 1 31.16 304 GLU B C 1
ATOM 4934 O O . GLU B 1 304 ? -52.844 50.812 42 1 31.16 304 GLU B O 1
ATOM 4939 N N . SER B 1 305 ? -51.719 52.594 42.688 1 35.03 305 SER B N 1
ATOM 4940 C CA . SER B 1 305 ? -52.469 53.219 43.781 1 35.03 305 SER B CA 1
ATOM 4941 C C . SER B 1 305 ? -53.625 54.031 43.219 1 35.03 305 SER B C 1
ATOM 4943 O O . SER B 1 305 ? -54.25 54.812 43.969 1 35.03 305 SER B O 1
ATOM 4945 N N . SER B 1 306 ? -54.375 53.656 42.156 1 30.97 306 SER B N 1
ATOM 4946 C CA . SER B 1 306 ? -55.406 54.656 41.812 1 30.97 306 SER B CA 1
ATOM 4947 C C . SER B 1 306 ? -56.375 54.906 42.969 1 30.97 306 SER B C 1
ATOM 4949 O O . SER B 1 306 ? -56.844 53.938 43.562 1 30.97 306 SER B O 1
ATOM 4951 N N . GLN B 1 307 ? -56.375 56.188 43.531 1 25.22 307 GLN B N 1
ATOM 4952 C CA . GLN B 1 307 ? -57.156 57 44.469 1 25.22 307 GLN B CA 1
ATOM 4953 C C . GLN B 1 307 ? -58.594 57.094 44.062 1 25.22 307 GLN B C 1
ATOM 4955 O O . GLN B 1 307 ? -58.906 57.594 42.969 1 25.22 307 GLN B O 1
ATOM 4960 N N . ALA B 1 308 ? -59.531 56.281 44.562 1 23.44 308 ALA B N 1
ATOM 4961 C CA . ALA B 1 308 ? -60.969 56.438 44.75 1 23.44 308 ALA B CA 1
ATOM 4962 C C . ALA B 1 308 ? -61.281 57.781 45.469 1 23.44 308 ALA B C 1
ATOM 4964 O O . ALA B 1 308 ? -60.969 57.906 46.656 1 23.44 308 ALA B O 1
ATOM 4965 N N . SER B 1 309 ? -61 58.906 44.75 1 22.41 309 SER B N 1
ATOM 4966 C CA . SER B 1 309 ? -61.969 60 44.938 1 22.41 309 SER B CA 1
ATOM 4967 C C . SER B 1 309 ? -63.281 59.656 44.25 1 22.41 309 SER B C 1
ATOM 4969 O O . SER B 1 309 ? -63.312 59.062 43.188 1 22.41 309 SER B O 1
#

Nearest PDB structures (foldseek):
  5k32-assembly1_A  TM=9.770E-01  e=1.221E-24  Homo sapiens
  5k32-assembly1_B  TM=9.833E-01  e=3.368E-24  Homo sapiens
  3kkt-assembly3_B  TM=9.631E-01  e=2.789E-23  Homo sapiens
  3hc8-assembly1_A  TM=9.493E-01  e=8.150E-15  Homo sapiens
  1tbf-assembly1_A  TM=9.475E-01  e=1.096E-14  Homo sapiens

Organism: Rodentolepis nana (NCBI:txid102285)

Radius of gyration: 32.05 Å; Cα contacts (8 Å, |Δi|>4): 737; chains: 2; bounding box: 126×115×92 Å

Secondary structure (DSSP, 8-state):
-TTTTT--HHHHHHHHHHHHHHS-TT-SSSSHHHHHHHHHHHHHHHT-GGGTTTS-HHHHHHHHHHHHHTTTT--SS-HHHHHHTT-HHHHHTTTSSHHHHHHHHHHHHHHTSTT--TTTTS-HHHHHHHHHHHHHHHHTTSGGGHHHHHHHHHHHHHHHHHHSS------SHIIIIIIIIHHHHHHHHTGGGGS-HHHHHHHHHHHHHHHHHHHHHHHHTTPPPPTT--TTT--HHHHHHHHIIIIIHHHHHHHHHHTTTTTHHHHHHHHHHHHHHHHHHHHHHHHHHHHHHHHTS------------/-TTTTT--HHHHHHHHHHHHHHS-TT-SSSSHHHHHHHHHHHHHHHT-GGGTTTS-HHHHHHHHHHHHHTTTT--SS-HHHHHHTT-HHHHHTTTSSHHHHHHHHHHHHHTTSTT--TTTTS-HHHHHHHHHHHHHHHHTTSGGGHHHHHHHHHHHHHHHHHHSS------SHIIIIIIIIHHHHHHHHTGGGGS-HHHHHHHHHHHHHHHHHHHHHHHHTTPPPPTT--TTT--HHHHHHHHIIIIIHHHHHHHHHHTTTTTHHHHHHHHHHHHHHHHHHHHHHHHHHHHHHHHTS------------

InterPro domains:
  IPR002073 3'5'-cyclic nucleotide phosphodiesterase, catalytic domain [PF00233] (29-266)
  IPR002073 3'5'-cyclic nucleotide phosphodiesterase, catalytic domain [PS51845] (1-284)
  IPR003607 HD/PDEase domain [SM00471] (27-203)
  IPR003607 HD/PDEase domain [cd00077] (29-212)
  IPR023088 3'5'-cyclic nucleotide phosphodiesterase [PR00387] (25-38)
  IPR023088 3'5'-cyclic nucleotide phosphodiesterase [PR00387] (56-69)
  IPR023088 3'5'-cyclic nucleotide phosphodiesterase [PR00387] (70-85)
  IPR023088 3'5'-cyclic nucleotide phosphodiesterase [PR00387] (97-113)
  IPR023088 3'5'-cyclic nucleotide phosphodiesterase [PR00387] (185-198)
  IPR023088 3'5'-cyclic nucleotide phosphodiesterase [PR00387] (202-218)
  IPR023174 3'5'-cyclic nucleotide phosphodiesterase, conserved site [PS00126] (70-81)
  IPR036971 3'5'-cyclic nucleotide phosphodiesterase, catalytic domain superfamily [G3DSA:1.10.1300.10] (1-307)

Sequence (618 aa):
MINKFKIPHWNLLRYLRSVEEHYNAYTPYHNKVHAADVVQSVHVLLQAPALESVFTDLELAAVIIACAVHDVNHPAVTNQYLINTNDALAILYNDSSVLENYHLAVAFNLLTFPGCDILVNLKKSVRTSFRRMIIDMVLSTDMSKHMSLLADLKTMVETKKVAGSGILNLDNYTDRMQVILQNMVHCADLSNTAKPLELYTKWMHRLMEEFFLQGDRERAAGLDISPMCDRETATIEKSQVSFIDFISHPLWETWADLVHPAAQDILLLLEYNRNYYFNRIHGDDQQQSQEQNEDEEPAVKKSESSQASMINKFKIPHWNLLRYLRSVEEHYNAYTPYHNKVHAADVVQSVHVLLQAPALESVFTDLELAAVIIACAVHDVNHPAVTNQYLINTNDALAILYNDSSVLENYHLAVAFNLLTFPGCDILVNLKKSVRTSFRRMIIDMVLSTDMSKHMSLLADLKTMVETKKVAGSGILNLDNYTDRMQVILQNMVHCADLSNTAKPLELYTKWMHRLMEEFFLQGDRERAAGLDISPMCDRETATIEKSQVSFIDFISHPLWETWADLVHPAAQDILLLLEYNRNYYFNRIHGDDQQQSQEQNEDEEPAVKKSESSQAS

Solvent-accessible surface area (backbone atoms only — not comparable to full-atom values): 32585 Å² total; per-residue (Å²): 106,51,73,80,52,56,34,51,67,63,16,45,52,46,31,52,49,53,50,48,68,41,21,39,88,80,31,67,40,57,18,54,66,47,24,52,50,23,34,52,42,38,55,58,62,56,63,28,72,71,46,61,86,65,65,52,72,64,55,54,54,25,53,47,52,22,34,53,33,43,48,37,56,41,85,54,64,53,59,65,56,32,46,75,65,68,30,70,58,19,45,53,44,66,66,49,59,31,57,36,44,49,10,48,21,51,52,57,51,51,36,69,40,91,64,15,45,48,59,73,69,48,54,69,69,56,49,52,50,43,51,52,51,23,51,54,32,26,50,38,59,36,73,88,39,47,65,61,48,45,51,48,41,46,52,51,40,51,50,31,60,69,66,64,71,74,56,81,84,56,86,43,67,63,52,40,45,65,37,46,50,18,42,44,47,32,46,24,70,61,36,52,62,42,38,63,61,72,61,24,52,53,51,48,51,25,42,48,49,32,30,27,54,41,17,50,52,25,52,74,69,71,44,83,59,52,89,75,9,40,76,89,71,52,54,65,43,60,51,50,33,50,45,37,65,72,52,44,46,59,48,52,52,48,50,22,62,60,32,58,81,39,56,52,66,44,52,52,38,29,50,51,44,38,50,54,32,49,46,54,60,56,47,54,50,49,55,51,49,51,53,52,56,62,66,60,55,69,76,75,76,79,77,77,74,78,74,86,119,105,52,74,80,52,56,34,50,67,63,16,44,52,47,30,53,48,53,50,47,68,42,20,37,86,79,31,66,40,56,19,54,65,47,24,52,49,24,33,52,42,40,55,58,62,57,64,30,71,70,49,60,88,63,66,52,73,64,55,54,53,25,53,47,51,24,33,53,34,44,49,36,56,40,86,53,65,55,59,63,56,32,46,76,65,67,28,70,59,19,45,53,44,66,65,49,59,30,57,36,43,48,10,50,21,51,53,57,52,51,36,69,40,89,63,15,43,48,61,72,70,50,53,69,70,56,50,52,50,42,50,51,51,23,52,54,32,25,51,36,60,36,72,88,40,45,67,61,48,46,51,48,41,47,51,50,39,52,51,31,60,71,66,63,70,74,57,81,83,56,85,42,66,62,52,40,45,65,36,45,50,17,42,44,47,32,47,26,70,59,37,52,62,42,37,62,61,72,60,24,51,54,52,49,52,25,43,48,48,32,31,27,54,42,18,51,52,26,52,75,71,71,43,82,60,52,89,75,9,41,74,90,73,53,54,66,42,59,50,51,35,50,43,36,67,71,52,47,46,60,48,50,52,47,49,22,63,60,32,58,80,39,56,53,67,42,53,53,36,29,51,50,45,39,48,54,31,49,47,55,61,56,46,54,50,49,53,52,50,50,54,54,56,62,67,62,57,75,79,76,79,80,81,78,74,85,76,89,121

pLDDT: mean 90.08, std 16.06, range [22.41, 98.88]